Protein AF-0000000069051380 (afdb_homodimer)

pLDDT: mean 75.94, std 29.04, range [16.84, 98.81]

Structure (mmCIF, N/CA/C/O backbone):
data_AF-0000000069051380-model_v1
#
loop_
_entity.id
_entity.type
_entity.pdbx_description
1 polymer 'ACYPI004620 protein'
#
loop_
_atom_site.group_PDB
_atom_site.id
_atom_site.type_symbol
_atom_site.label_atom_id
_atom_site.label_alt_id
_atom_site.label_comp_id
_atom_site.label_asym_id
_atom_site.label_entity_id
_atom_site.label_seq_id
_atom_site.pdbx_PDB_ins_code
_atom_site.Cartn_x
_atom_site.Cartn_y
_atom_site.Cartn_z
_atom_site.occupancy
_atom_site.B_iso_or_equiv
_atom_site.auth_seq_id
_atom_site.auth_comp_id
_atom_site.auth_asym_id
_atom_site.auth_atom_id
_atom_site.pdbx_PDB_model_num
ATOM 1 N N . MET A 1 1 ? 15.914 -13.961 2.646 1 25.77 1 MET A N 1
ATOM 2 C CA . MET A 1 1 ? 14.844 -13.508 3.523 1 25.77 1 MET A CA 1
ATOM 3 C C . MET A 1 1 ? 15.078 -13.961 4.961 1 25.77 1 MET A C 1
ATOM 5 O O . MET A 1 1 ? 14.5 -13.414 5.895 1 25.77 1 MET A O 1
ATOM 9 N N . ASN A 1 2 ? 15.812 -15.172 4.988 1 25.88 2 ASN A N 1
ATOM 10 C CA . ASN A 1 2 ? 15.898 -15.977 6.199 1 25.88 2 ASN A CA 1
ATOM 11 C C . ASN A 1 2 ? 16.828 -15.344 7.23 1 25.88 2 ASN A C 1
ATOM 13 O O . ASN A 1 2 ? 16.719 -15.633 8.43 1 25.88 2 ASN A O 1
ATOM 17 N N . THR A 1 3 ? 17.828 -14.711 6.672 1 29.86 3 THR A N 1
ATOM 18 C CA . THR A 1 3 ? 18.859 -14.516 7.691 1 29.86 3 THR A CA 1
ATOM 19 C C . THR A 1 3 ? 18.469 -13.383 8.641 1 29.86 3 THR A C 1
ATOM 21 O O . THR A 1 3 ? 19.141 -13.141 9.633 1 29.86 3 THR A O 1
ATOM 24 N N . PHE A 1 4 ? 17.625 -12.5 8.133 1 32.25 4 PHE A N 1
ATOM 25 C CA . PHE A 1 4 ? 17.516 -11.32 8.977 1 32.25 4 PHE A CA 1
ATOM 26 C C . PHE A 1 4 ? 16.625 -11.609 10.188 1 32.25 4 PHE A C 1
ATOM 28 O O . PHE A 1 4 ? 16.203 -10.688 10.891 1 32.25 4 PHE A O 1
ATOM 35 N N . ILE A 1 5 ? 16 -12.852 10.32 1 30.91 5 ILE A N 1
ATOM 36 C CA . ILE A 1 5 ? 15.188 -12.977 11.523 1 30.91 5 ILE A CA 1
ATOM 37 C C . ILE A 1 5 ? 16.078 -13.031 12.75 1 30.91 5 ILE A C 1
ATOM 39 O O . ILE A 1 5 ? 16.688 -14.062 13.047 1 30.91 5 ILE A O 1
ATOM 43 N N . ARG A 1 6 ? 16.906 -12 13.109 1 26.25 6 ARG A N 1
ATOM 44 C CA . ARG A 1 6 ? 17.656 -12.047 14.359 1 26.25 6 ARG A CA 1
ATOM 45 C C . ARG A 1 6 ? 16.766 -12.477 15.516 1 26.25 6 ARG A C 1
ATOM 47 O O . ARG A 1 6 ? 15.531 -12.352 15.438 1 26.25 6 ARG A O 1
ATOM 54 N N . SER A 1 7 ? 17.469 -12.867 16.75 1 25.52 7 SER A N 1
ATOM 55 C CA . SER A 1 7 ? 17.391 -13.547 18.047 1 25.52 7 SER A CA 1
ATOM 56 C C . SER A 1 7 ? 16.391 -12.867 18.969 1 25.52 7 SER A C 1
ATOM 58 O O . SER A 1 7 ? 16.5 -11.672 19.234 1 25.52 7 SER A O 1
ATOM 60 N N . LEU A 1 8 ? 15.109 -13.102 18.844 1 25.38 8 LEU A N 1
ATOM 61 C CA . LEU A 1 8 ? 14.156 -12.812 19.906 1 25.38 8 LEU A CA 1
ATOM 62 C C . LEU A 1 8 ? 14.742 -13.156 21.281 1 25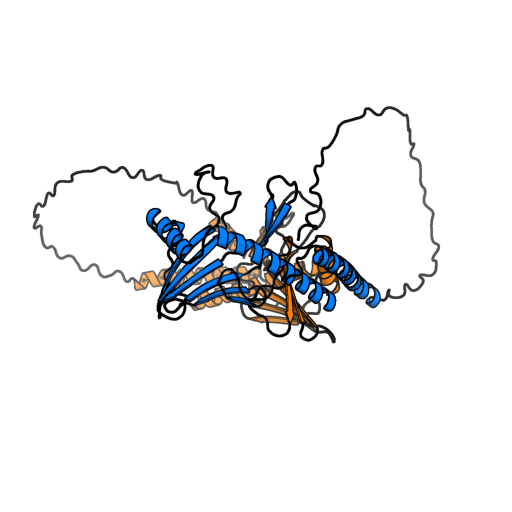.38 8 LEU A C 1
ATOM 64 O O . LEU A 1 8 ? 15.414 -14.18 21.422 1 25.38 8 LEU A O 1
ATOM 68 N N . ARG A 1 9 ? 14.688 -12.094 22.359 1 22.48 9 ARG A N 1
ATOM 69 C CA . ARG A 1 9 ? 15.125 -11.812 23.734 1 22.48 9 ARG A CA 1
ATOM 70 C C . ARG A 1 9 ? 14.539 -12.828 24.719 1 22.48 9 ARG A C 1
ATOM 72 O O . ARG A 1 9 ? 13.336 -12.789 25 1 22.48 9 ARG A O 1
ATOM 79 N N . SER A 1 10 ? 14.945 -14.047 24.875 1 23.34 10 SER A N 1
ATOM 80 C CA . SER A 1 10 ? 14.586 -14.922 25.984 1 23.34 10 SER A CA 1
ATOM 81 C C . SER A 1 10 ? 15.148 -14.398 27.297 1 23.34 10 SER A C 1
ATOM 83 O O . SER A 1 10 ? 16.359 -14.438 27.516 1 23.34 10 SER A O 1
ATOM 85 N N . THR A 1 11 ? 14.805 -13.141 27.812 1 21.38 11 THR A N 1
ATOM 86 C CA . THR A 1 11 ? 15.43 -12.742 29.078 1 21.38 11 THR A CA 1
ATOM 87 C C . THR A 1 11 ? 14.984 -13.664 30.203 1 21.38 11 THR A C 1
ATOM 89 O O . THR A 1 11 ? 13.805 -13.68 30.578 1 21.38 11 THR A O 1
ATOM 92 N N . MET A 1 12 ? 15.617 -14.742 30.453 1 19.66 12 MET A N 1
ATOM 93 C CA . MET A 1 12 ? 15.523 -15.547 31.672 1 19.66 12 MET A CA 1
ATOM 94 C C . MET A 1 12 ? 16.156 -14.828 32.844 1 19.66 12 MET A C 1
ATOM 96 O O . MET A 1 12 ? 17.375 -14.648 32.906 1 19.66 12 MET A O 1
ATOM 100 N N . LYS A 1 13 ? 15.562 -13.781 33.438 1 20.73 13 LYS A N 1
ATOM 101 C CA . LYS A 1 13 ? 16.062 -13.141 34.656 1 20.73 13 LYS A CA 1
ATOM 102 C C . LYS A 1 13 ? 16.281 -14.164 35.75 1 20.73 13 LYS A C 1
ATOM 104 O O . LYS A 1 13 ? 15.32 -14.797 36.219 1 20.73 13 LYS A O 1
ATOM 109 N N . ILE A 1 14 ? 17.5 -14.531 35.875 1 17.48 14 ILE A N 1
ATOM 110 C CA . ILE A 1 14 ? 18.141 -15.406 36.844 1 17.48 14 ILE A CA 1
ATOM 111 C C . ILE A 1 14 ? 18.062 -14.781 38.25 1 17.48 14 ILE A C 1
ATOM 113 O O . ILE A 1 14 ? 17.906 -13.57 38.375 1 17.48 14 ILE A O 1
ATOM 117 N N . SER A 1 15 ? 18.891 -15.328 39.219 1 18.64 15 SER A N 1
ATOM 118 C CA . SER A 1 15 ? 18.844 -15.867 40.562 1 18.64 15 SER A CA 1
ATOM 119 C C . SER A 1 15 ? 19.297 -14.828 41.594 1 18.64 15 SER A C 1
ATOM 121 O O . SER A 1 15 ? 18.625 -14.586 42.594 1 18.64 15 SER A O 1
ATOM 123 N N . ASN A 1 16 ? 20.688 -14.547 41.75 1 16.92 16 ASN A N 1
ATOM 124 C CA . ASN A 1 16 ? 21.422 -15 42.938 1 16.92 16 ASN A CA 1
ATOM 125 C C . ASN A 1 16 ? 21.453 -13.93 44.031 1 16.92 16 ASN A C 1
ATOM 127 O O . ASN A 1 16 ? 21 -14.172 45.156 1 16.92 16 ASN A O 1
ATOM 131 N N . VAL A 1 17 ? 22.812 -13.328 44.406 1 17.92 17 VAL A N 1
ATOM 132 C CA . VAL A 1 17 ? 23.703 -13.469 45.531 1 17.92 17 VAL A CA 1
ATOM 133 C C . VAL A 1 17 ? 23.562 -12.258 46.469 1 17.92 17 VAL A C 1
ATOM 135 O O . VAL A 1 17 ? 23.234 -11.156 46 1 17.92 17 VAL A O 1
ATOM 138 N N . ILE A 1 18 ? 24.109 -12.328 47.75 1 20.2 18 ILE A N 1
ATOM 139 C CA . ILE A 1 18 ? 24 -12.062 49.188 1 20.2 18 ILE A CA 1
ATOM 140 C C . ILE A 1 18 ? 24.812 -10.812 49.562 1 20.2 18 ILE A C 1
ATOM 142 O O . ILE A 1 18 ? 24.812 -10.383 50.688 1 20.2 18 ILE A O 1
ATOM 146 N N . VAL A 1 19 ? 25.438 -10.039 48.562 1 16.84 19 VAL A N 1
ATOM 147 C CA . VAL A 1 19 ? 26.703 -9.477 49 1 16.84 19 VAL A CA 1
ATOM 148 C C . VAL A 1 19 ? 26.438 -8.492 50.156 1 16.84 19 VAL A C 1
ATOM 150 O O . VAL A 1 19 ? 25.453 -7.75 50.125 1 16.84 19 VAL A O 1
ATOM 153 N N . ASN A 1 20 ? 27.469 -8.461 51 1 17.34 20 ASN A N 1
ATOM 154 C CA . ASN A 1 20 ? 27.875 -8.133 52.375 1 17.34 20 ASN A CA 1
ATOM 155 C C . ASN A 1 20 ? 27.875 -6.629 52.625 1 17.34 20 ASN A C 1
ATOM 157 O O . ASN A 1 20 ? 27.766 -5.844 51.656 1 17.34 20 ASN A O 1
ATOM 161 N N . ASN A 1 21 ? 29.047 -6.164 53.062 1 16.98 21 ASN A N 1
ATOM 162 C CA . ASN A 1 21 ? 29.469 -5.574 54.312 1 16.98 21 ASN A CA 1
ATOM 163 C C . ASN A 1 21 ? 29.5 -4.051 54.25 1 16.98 21 ASN A C 1
ATOM 165 O O . ASN A 1 21 ? 28.938 -3.373 55.125 1 16.98 21 ASN A O 1
ATOM 169 N N . SER A 1 22 ? 30.656 -3.436 53.75 1 19.45 22 SER A N 1
ATOM 170 C CA . SER A 1 22 ? 31.562 -2.578 54.5 1 19.45 22 SER A CA 1
ATOM 171 C C . SER A 1 22 ? 31.094 -1.129 54.5 1 19.45 22 SER A C 1
ATOM 173 O O . SER A 1 22 ? 30.328 -0.72 53.625 1 19.45 22 SER A O 1
ATOM 175 N N . THR A 1 23 ? 31.766 -0.265 55.344 1 19.97 23 THR A N 1
ATOM 176 C CA . THR A 1 23 ? 31.734 0.823 56.312 1 19.97 23 THR A CA 1
ATOM 177 C C . THR A 1 23 ? 31.984 2.164 55.625 1 19.97 23 THR A C 1
ATOM 179 O O . THR A 1 23 ? 32.281 3.158 56.281 1 19.97 23 THR A O 1
ATOM 182 N N . ARG A 1 24 ? 31.594 2.496 54.406 1 18.25 24 ARG A N 1
ATOM 183 C CA . ARG A 1 24 ? 32.188 3.561 53.594 1 18.25 24 ARG A CA 1
ATOM 184 C C . ARG A 1 24 ? 31.781 4.934 54.125 1 18.25 24 ARG A C 1
ATOM 186 O O . ARG A 1 24 ? 30.688 5.414 53.844 1 18.25 24 ARG A O 1
ATOM 193 N N . ASN A 1 25 ? 32.125 5.281 55.312 1 17.91 25 ASN A N 1
ATOM 194 C CA . ASN A 1 25 ? 31.609 6.535 55.844 1 17.91 25 ASN A CA 1
ATOM 195 C C . ASN A 1 25 ? 32.125 7.734 55.062 1 17.91 25 ASN A C 1
ATOM 197 O O . ASN A 1 25 ? 33.344 8.016 55.062 1 17.91 25 ASN A O 1
ATOM 201 N N . MET A 1 26 ? 31.672 8.125 53.938 1 19.05 26 MET A N 1
ATOM 202 C CA . MET A 1 26 ? 32.031 9.078 52.875 1 19.05 26 MET A CA 1
ATOM 203 C C . MET A 1 26 ? 31.812 10.516 53.344 1 19.05 26 MET A C 1
ATOM 205 O O . MET A 1 26 ? 30.672 10.984 53.406 1 19.05 26 MET A O 1
ATOM 209 N N . SER A 1 27 ? 32.531 10.852 54.375 1 18.66 27 SER A N 1
ATOM 210 C CA . SER A 1 27 ? 32.125 12.195 54.812 1 18.66 27 SER A CA 1
ATOM 211 C C . SER A 1 27 ? 32.344 13.211 53.688 1 18.66 27 SER A C 1
ATOM 213 O O . SER A 1 27 ? 33.156 12.984 52.781 1 18.66 27 SER A O 1
ATOM 215 N N . MET A 1 28 ? 31.688 14.469 53.719 1 18.11 28 MET A N 1
ATOM 216 C CA . MET A 1 28 ? 30.938 15.43 52.906 1 18.11 28 MET A CA 1
ATOM 217 C C . MET A 1 28 ? 31.859 16.531 52.375 1 18.11 28 MET A C 1
ATOM 219 O O . MET A 1 28 ? 31.672 17.031 51.25 1 18.11 28 MET A O 1
ATOM 223 N N . VAL A 1 29 ? 33.062 17 53 1 19.86 29 VAL A N 1
ATOM 224 C CA . VAL A 1 29 ? 32.844 18.453 53.094 1 19.86 29 VAL A CA 1
ATOM 225 C C . VAL A 1 29 ? 33.094 19.109 51.75 1 19.86 29 VAL A C 1
ATOM 227 O O . VAL A 1 29 ? 33.688 18.516 50.875 1 19.86 29 VAL A O 1
ATOM 230 N N . PRO A 1 30 ? 33.625 20.578 51.75 1 20.39 30 PRO A N 1
ATOM 231 C CA . PRO A 1 30 ? 33.188 21.844 51.156 1 20.39 30 PRO A CA 1
ATOM 232 C C . PRO A 1 30 ? 33.938 22.172 49.875 1 20.39 30 PRO A C 1
ATOM 234 O O . PRO A 1 30 ? 35.156 22.203 49.844 1 20.39 30 PRO A O 1
ATOM 237 N N . ILE A 1 31 ? 33.5 21.781 48.75 1 21.09 31 ILE A N 1
ATOM 238 C CA . ILE A 1 31 ? 34.062 21.906 47.406 1 21.09 31 ILE A CA 1
ATOM 239 C C . ILE A 1 31 ? 34.156 23.375 47.031 1 21.09 31 ILE A C 1
ATOM 241 O O . ILE A 1 31 ? 33.125 24.016 46.75 1 21.09 31 ILE A O 1
ATOM 245 N N . TYR A 1 32 ? 34.875 24.172 47.844 1 17.58 32 TYR A N 1
ATOM 246 C CA . TYR A 1 32 ? 34.688 25.578 47.5 1 17.58 32 TYR A CA 1
ATOM 247 C C . TYR A 1 32 ? 35 25.828 46.031 1 17.58 32 TYR A C 1
ATOM 249 O O . TYR A 1 32 ? 35.688 25.016 45.375 1 17.58 32 TYR A O 1
ATOM 257 N N . ARG A 1 33 ? 35.125 27.25 45.625 1 18.27 33 ARG A N 1
ATOM 258 C CA . ARG A 1 33 ? 34.594 28.266 44.719 1 18.27 33 ARG A CA 1
ATOM 259 C C . ARG A 1 33 ? 35.469 28.391 43.469 1 18.27 33 ARG A C 1
ATOM 261 O O . ARG A 1 33 ? 34.969 28.516 42.375 1 18.27 33 ARG A O 1
ATOM 268 N N . SER A 1 34 ? 36.812 28.672 43.594 1 20.33 34 SER A N 1
ATOM 269 C CA . SER A 1 34 ? 37.188 29.938 42.938 1 20.33 34 SER A CA 1
ATOM 270 C C . SER A 1 34 ? 37.531 29.703 41.469 1 20.33 34 SER A C 1
ATOM 272 O O . SER A 1 34 ? 38.219 30.531 40.844 1 20.33 34 SER A O 1
ATOM 274 N N . MET A 1 35 ? 37.125 28.734 40.75 1 21.56 35 MET A N 1
ATOM 275 C CA . MET A 1 35 ? 37.906 28.516 39.531 1 21.56 35 MET A CA 1
ATOM 276 C C . MET A 1 35 ? 37.625 29.625 38.5 1 21.56 35 MET A C 1
ATOM 278 O O . MET A 1 35 ? 36.594 29.609 37.812 1 21.56 35 MET A O 1
ATOM 282 N N . TRP A 1 36 ? 37.875 30.875 38.875 1 21.2 36 TRP A N 1
ATOM 283 C CA . TRP A 1 36 ? 37.469 31.969 37.969 1 21.2 36 TRP A CA 1
ATOM 284 C C . TRP A 1 36 ? 37.906 31.688 36.531 1 21.2 36 TRP A C 1
ATOM 286 O O . TRP A 1 36 ? 38.625 30.719 36.281 1 21.2 36 TRP A O 1
ATOM 296 N N . SER A 1 37 ? 38.562 32.75 35.938 1 23.09 37 SER A N 1
ATOM 297 C CA . SER A 1 37 ? 38.25 33.719 34.875 1 23.09 37 SER A CA 1
ATOM 298 C C . SER A 1 37 ? 38.938 33.344 33.562 1 23.09 37 SER A C 1
ATOM 300 O O . SER A 1 37 ? 38.844 34.062 32.562 1 23.09 37 SER A O 1
ATOM 302 N N . SER A 1 38 ? 39.781 32.312 33.531 1 23.55 38 SER A N 1
ATOM 303 C CA . SER A 1 38 ? 40.656 32.5 32.406 1 23.55 38 SER A CA 1
ATOM 304 C C . SER A 1 38 ? 39.875 32.594 31.078 1 23.55 38 SER A C 1
ATOM 306 O O . SER A 1 38 ? 39.031 31.75 30.797 1 23.55 38 SER A O 1
ATOM 308 N N . THR A 1 39 ? 39.75 33.812 30.516 1 25.83 39 THR A N 1
ATOM 309 C CA . THR A 1 39 ? 39.156 34.375 29.312 1 25.83 39 THR A CA 1
ATOM 310 C C . THR A 1 39 ? 39.688 33.656 28.062 1 25.83 39 THR A C 1
ATOM 312 O O . THR A 1 39 ? 39.469 34.125 26.938 1 25.83 39 THR A O 1
ATOM 315 N N . GLY A 1 40 ? 40.344 32.594 28.156 1 24.69 40 GLY A N 1
ATOM 316 C CA . GLY A 1 40 ? 41.031 32.312 26.906 1 24.69 40 GLY A CA 1
ATOM 317 C C . GLY A 1 40 ? 40.125 32.438 25.688 1 24.69 40 GLY A C 1
ATOM 318 O O . GLY A 1 40 ? 38.906 32.438 25.812 1 24.69 40 GLY A O 1
ATOM 319 N N . LYS A 1 41 ? 40.844 32.781 24.484 1 28.5 41 LYS A N 1
ATOM 320 C CA . LYS A 1 41 ? 40.562 33.094 23.078 1 28.5 41 LYS A CA 1
ATOM 321 C C . LYS A 1 41 ? 39.656 32.031 22.453 1 28.5 41 LYS A C 1
ATOM 323 O O . LYS A 1 41 ? 39.938 30.844 22.5 1 28.5 41 LYS A O 1
ATOM 328 N N . LEU A 1 42 ? 38.312 32.344 22.453 1 26.66 42 LEU A N 1
ATOM 329 C CA . LEU A 1 42 ? 37.25 31.719 21.703 1 26.66 42 LEU A CA 1
ATOM 330 C C . LEU A 1 42 ? 37.688 31.375 20.281 1 26.66 42 LEU A C 1
ATOM 332 O O . LEU A 1 42 ? 37.906 32.281 19.453 1 26.66 42 LEU A O 1
ATOM 336 N N . ASP A 1 43 ? 38.75 30.609 20.109 1 28 43 ASP A N 1
ATOM 337 C CA . ASP A 1 43 ? 39.031 30.156 18.75 1 28 43 ASP A CA 1
ATOM 338 C C . ASP A 1 43 ? 37.75 29.891 17.984 1 28 43 ASP A C 1
ATOM 340 O O . ASP A 1 43 ? 36.75 29.438 18.562 1 28 43 ASP A O 1
ATOM 344 N N . LEU A 1 44 ? 37.688 30.5 16.781 1 28.73 44 LEU A N 1
ATOM 345 C CA . LEU A 1 44 ? 36.719 30.5 15.672 1 28.73 44 LEU A CA 1
ATOM 346 C C . LEU A 1 44 ? 36.281 29.078 15.336 1 28.73 44 LEU A C 1
ATOM 348 O O . LEU A 1 44 ? 37.125 28.25 14.922 1 28.73 44 LEU A O 1
ATOM 352 N N . ILE A 1 45 ? 35.469 28.484 16.109 1 29.77 45 ILE A N 1
ATOM 353 C CA . ILE A 1 45 ? 34.812 27.25 15.68 1 29.77 45 ILE A CA 1
ATOM 354 C C . ILE A 1 45 ? 34.375 27.391 14.234 1 29.77 45 ILE A C 1
ATOM 356 O O . ILE A 1 45 ? 33.5 28.219 13.922 1 29.77 45 ILE A O 1
ATOM 360 N N . ARG A 1 46 ? 35.344 27.172 13.305 1 33.34 46 ARG A N 1
ATOM 361 C CA . ARG A 1 46 ? 35.062 27 11.883 1 33.34 46 ARG A CA 1
ATOM 362 C C . ARG A 1 46 ? 33.75 26.25 11.68 1 33.34 46 ARG A C 1
ATOM 364 O O . ARG A 1 46 ? 33.5 25.234 12.336 1 33.34 46 ARG A O 1
ATOM 371 N N . PRO A 1 47 ? 32.844 26.891 10.977 1 34.16 47 PRO A N 1
ATOM 372 C CA . PRO A 1 47 ? 31.609 26.188 10.586 1 34.16 47 PRO A CA 1
ATOM 373 C C . PRO A 1 47 ? 31.875 24.75 10.148 1 34.16 47 PRO A C 1
ATOM 375 O O . PRO A 1 47 ? 32.75 24.5 9.328 1 34.16 47 PRO A O 1
ATOM 378 N N . LEU A 1 48 ? 31.859 23.797 11.039 1 35.94 48 LEU A N 1
ATOM 379 C CA . LEU A 1 48 ? 31.797 22.391 10.633 1 35.94 48 LEU A CA 1
ATOM 380 C C . LEU A 1 48 ? 31.047 22.25 9.312 1 35.94 48 LEU A C 1
ATOM 382 O O . LEU A 1 48 ? 29.906 22.672 9.195 1 35.94 48 LEU A O 1
ATOM 386 N N . ASN A 1 49 ? 31.719 22.031 8.18 1 34.62 49 ASN A N 1
ATOM 387 C CA . ASN A 1 49 ? 31.297 21.734 6.816 1 34.62 49 ASN A CA 1
ATOM 388 C C . ASN A 1 49 ? 30.031 20.875 6.805 1 34.62 49 ASN A C 1
ATOM 390 O O . ASN A 1 49 ? 30.062 19.703 7.164 1 34.62 49 ASN A O 1
ATOM 394 N N . ALA A 1 50 ? 28.953 21.328 7.066 1 38.69 50 ALA A N 1
ATOM 395 C CA . ALA A 1 50 ? 27.609 20.781 6.836 1 38.69 50 ALA A CA 1
ATOM 396 C C . ALA A 1 50 ? 27.609 19.828 5.641 1 38.69 50 ALA A C 1
ATOM 398 O O . ALA A 1 50 ? 26.812 18.891 5.59 1 38.69 50 ALA A O 1
ATOM 399 N N . ARG A 1 51 ? 28.438 20.047 4.598 1 42.16 51 ARG A N 1
ATOM 400 C CA . ARG A 1 51 ? 28.531 19.203 3.408 1 42.16 51 ARG A CA 1
ATOM 401 C C . ARG A 1 51 ? 29.141 17.844 3.748 1 42.16 51 ARG A C 1
ATOM 403 O O . ARG A 1 51 ? 29.047 16.906 2.959 1 42.16 51 ARG A O 1
ATOM 410 N N . LEU A 1 52 ? 29.938 17.641 4.738 1 42.94 52 LEU A N 1
ATOM 411 C CA . LEU A 1 52 ? 30.672 16.438 5.09 1 42.94 52 LEU A CA 1
ATOM 412 C C . LEU A 1 52 ? 29.781 15.438 5.816 1 42.94 52 LEU A C 1
ATOM 414 O O . LEU A 1 52 ? 30 14.227 5.75 1 42.94 52 LEU A O 1
ATOM 418 N N . ALA A 1 53 ? 28.766 15.906 6.629 1 43.69 53 ALA A N 1
ATOM 419 C CA . ALA A 1 53 ? 27.875 15.039 7.406 1 43.69 53 ALA A CA 1
ATOM 420 C C . ALA A 1 53 ? 26.891 14.32 6.5 1 43.69 53 ALA A C 1
ATOM 422 O O . ALA A 1 53 ? 26.484 13.188 6.781 1 43.69 53 ALA A O 1
ATOM 423 N N . HIS A 1 54 ? 26.297 15.07 5.406 1 53.53 54 HIS A N 1
ATOM 424 C CA . HIS A 1 54 ? 25.359 14.602 4.402 1 53.53 54 HIS A CA 1
ATOM 425 C C . HIS A 1 54 ? 25.828 13.312 3.75 1 53.53 54 HIS A C 1
ATOM 427 O O . HIS A 1 54 ? 25.031 12.438 3.434 1 53.53 54 HIS A O 1
ATOM 433 N N . SER A 1 55 ? 27.281 13.211 3.488 1 62.41 55 SER A N 1
ATOM 434 C CA . SER A 1 55 ? 28.062 12.203 2.787 1 62.41 55 SER A CA 1
ATOM 435 C C . SER A 1 55 ? 28.109 10.898 3.58 1 62.41 55 SER A C 1
ATOM 437 O O . SER A 1 55 ? 28.141 9.812 2.998 1 62.41 55 SER A O 1
ATOM 439 N N . SER A 1 56 ? 27.625 11.031 4.938 1 84.62 56 SER A N 1
ATOM 440 C CA . SER A 1 56 ? 28.016 9.875 5.742 1 84.62 56 SER A CA 1
ATOM 441 C C . SER A 1 56 ? 26.922 8.82 5.773 1 84.62 56 SER A C 1
ATOM 443 O O . SER A 1 56 ? 27.188 7.629 5.637 1 84.62 56 SER A O 1
ATOM 445 N N . VAL A 1 57 ? 25.578 9.273 5.691 1 95.88 57 VAL A N 1
ATOM 446 C CA . VAL A 1 57 ? 24.547 8.258 5.832 1 95.88 57 VAL A CA 1
ATOM 447 C C . VAL A 1 57 ? 24.406 7.484 4.523 1 95.88 57 VAL A C 1
ATOM 449 O O . VAL A 1 57 ? 24.172 6.273 4.535 1 95.88 57 VAL A O 1
ATOM 452 N N . GLU A 1 58 ? 24.578 8.227 3.379 1 96.12 58 GLU A N 1
ATOM 453 C CA . GLU A 1 58 ? 24.469 7.543 2.096 1 96.12 58 GLU A CA 1
ATOM 454 C C . GLU A 1 58 ? 25.578 6.516 1.92 1 96.12 58 GLU A C 1
ATOM 456 O O . GLU A 1 58 ? 25.344 5.438 1.364 1 96.12 58 GLU A O 1
ATOM 461 N N . LYS A 1 59 ? 26.703 6.902 2.467 1 96.5 59 LYS A N 1
ATOM 462 C CA . LYS A 1 59 ? 27.812 5.945 2.414 1 96.5 59 LYS A CA 1
ATOM 463 C C . LYS A 1 59 ? 27.516 4.723 3.279 1 96.5 59 LYS A C 1
ATOM 465 O O . LYS A 1 59 ? 27.812 3.592 2.879 1 96.5 59 LYS A O 1
ATOM 470 N N . GLU A 1 60 ? 26.969 4.996 4.418 1 97.19 60 GLU A N 1
ATOM 471 C CA . GLU A 1 60 ? 26.594 3.895 5.301 1 97.19 60 GLU A CA 1
ATOM 472 C C . GLU A 1 60 ? 25.516 3.021 4.664 1 97.19 60 GLU A C 1
ATOM 474 O O . GLU A 1 60 ? 25.562 1.796 4.785 1 97.19 60 GLU A O 1
ATOM 479 N N . LEU A 1 61 ? 24.625 3.664 3.979 1 97.94 61 LEU A N 1
ATOM 480 C CA . LEU A 1 61 ? 23.578 2.941 3.281 1 97.94 61 LEU A CA 1
ATOM 481 C C . LEU A 1 61 ? 24.156 2.064 2.176 1 97.94 61 LEU A C 1
ATOM 483 O O . LEU A 1 61 ? 23.781 0.896 2.045 1 97.94 61 LEU A O 1
ATOM 487 N N . GLN A 1 62 ? 25.047 2.635 1.489 1 97.75 62 GLN A N 1
ATOM 488 C CA . GLN A 1 62 ? 25.688 1.869 0.421 1 97.75 62 GLN A CA 1
ATOM 489 C C . GLN A 1 62 ? 26.406 0.642 0.976 1 97.75 62 GLN A C 1
ATOM 491 O O . GLN A 1 62 ? 26.281 -0.456 0.427 1 97.75 62 GLN A O 1
ATOM 496 N N . GLN A 1 63 ? 27.109 0.863 2.037 1 97.38 63 GLN A N 1
ATOM 497 C CA . GLN A 1 63 ? 27.844 -0.242 2.639 1 97.38 63 GLN A CA 1
ATOM 498 C C . GLN A 1 63 ? 26.906 -1.331 3.137 1 97.38 63 GLN A C 1
ATOM 500 O O . GLN A 1 63 ? 27.141 -2.52 2.916 1 97.38 63 GLN A O 1
ATOM 505 N N . PHE A 1 64 ? 25.891 -0.92 3.838 1 97.88 64 PHE A N 1
ATOM 506 C CA . PHE A 1 64 ? 24.906 -1.878 4.312 1 97.88 64 PHE A CA 1
ATOM 507 C C . PHE A 1 64 ? 24.328 -2.682 3.152 1 97.88 64 PHE A C 1
ATOM 509 O O . PHE A 1 64 ? 24.234 -3.908 3.227 1 97.88 64 PHE A O 1
ATOM 516 N N . LEU A 1 65 ? 23.938 -1.993 2.059 1 98.25 65 LEU A N 1
ATOM 517 C CA . LEU A 1 65 ? 23.281 -2.613 0.917 1 98.25 65 LEU A CA 1
ATOM 518 C C . LEU A 1 65 ? 24.219 -3.572 0.198 1 98.25 65 LEU A C 1
ATOM 520 O O . LEU A 1 65 ? 23.797 -4.645 -0.247 1 98.25 65 LEU A O 1
ATOM 524 N N . ASP A 1 66 ? 25.5 -3.207 0.119 1 97.81 66 ASP A N 1
ATOM 525 C CA . ASP A 1 66 ? 26.484 -4.109 -0.473 1 97.81 66 ASP A CA 1
ATOM 526 C C . ASP A 1 66 ? 26.516 -5.445 0.271 1 97.81 66 ASP A C 1
ATOM 528 O O . ASP A 1 66 ? 26.516 -6.508 -0.351 1 97.81 66 ASP A O 1
ATOM 532 N N . ASN A 1 67 ? 26.531 -5.34 1.548 1 97.25 67 ASN A N 1
ATOM 533 C CA . ASN A 1 67 ? 26.578 -6.551 2.363 1 97.25 67 ASN A CA 1
ATOM 534 C C . ASN A 1 67 ? 25.297 -7.367 2.227 1 97.25 67 ASN A C 1
ATOM 536 O O . ASN A 1 67 ? 25.344 -8.594 2.131 1 97.25 67 ASN A O 1
ATOM 540 N N . GLU A 1 68 ? 24.156 -6.652 2.244 1 96.31 68 GLU A N 1
ATOM 541 C CA . GLU A 1 68 ? 22.875 -7.328 2.141 1 96.31 68 GLU A CA 1
ATOM 542 C C . GLU A 1 68 ? 22.719 -8.016 0.788 1 96.31 68 GLU A C 1
ATOM 544 O O . GLU A 1 68 ? 22.25 -9.156 0.717 1 96.31 68 GLU A O 1
ATOM 549 N N . ILE A 1 69 ? 23.156 -7.363 -0.282 1 97 69 ILE A N 1
ATOM 550 C CA . ILE A 1 69 ? 23.062 -7.926 -1.626 1 97 69 ILE A CA 1
ATOM 551 C C . ILE A 1 69 ? 23.906 -9.195 -1.707 1 97 69 ILE A C 1
ATOM 553 O O . ILE A 1 69 ? 23.453 -10.227 -2.199 1 97 69 ILE A O 1
ATOM 557 N N . LYS A 1 70 ? 25.094 -9.117 -1.141 1 96.56 70 LYS A N 1
ATOM 558 C CA . LYS A 1 70 ? 25.984 -10.273 -1.152 1 96.56 70 LYS A CA 1
ATOM 559 C C . LYS A 1 70 ? 25.375 -11.445 -0.387 1 96.56 70 LYS A C 1
ATOM 561 O O . LYS A 1 70 ? 25.375 -12.578 -0.867 1 96.56 70 LYS A O 1
ATOM 566 N N . SER A 1 71 ? 24.828 -11.164 0.722 1 94.44 71 SER A N 1
ATOM 567 C CA . SER A 1 71 ? 24.234 -12.203 1.554 1 94.44 71 SER A CA 1
ATOM 568 C C . SER A 1 71 ? 23.031 -12.844 0.855 1 94.44 71 SER A C 1
ATOM 570 O O . SER A 1 71 ? 22.906 -14.07 0.835 1 94.44 71 SER A O 1
ATOM 572 N N . GLU A 1 72 ? 22.125 -12.008 0.258 1 93.38 72 GLU A N 1
ATOM 573 C CA . GLU A 1 72 ? 20.938 -12.5 -0.414 1 93.38 72 GLU A CA 1
ATOM 574 C C . GLU A 1 72 ? 21.297 -13.297 -1.668 1 93.38 72 GLU A C 1
ATOM 576 O O . GLU A 1 72 ? 20.656 -14.305 -1.974 1 93.38 72 GLU A O 1
ATOM 581 N N . GLU A 1 73 ? 22.328 -12.875 -2.344 1 93.81 73 GLU A N 1
ATOM 582 C CA . GLU A 1 73 ? 22.75 -13.562 -3.566 1 93.81 73 GLU A CA 1
ATOM 583 C C . GLU A 1 73 ? 23.312 -14.938 -3.262 1 93.81 73 GLU A C 1
ATOM 585 O O . GLU A 1 73 ? 23.188 -15.859 -4.07 1 93.81 73 GLU A O 1
ATOM 590 N N . GLN A 1 74 ? 23.859 -15.078 -2.102 1 92.56 74 GLN A N 1
ATOM 591 C CA . GLN A 1 74 ? 24.438 -16.359 -1.716 1 92.56 74 GLN A CA 1
ATOM 592 C C . GLN A 1 74 ? 23.359 -17.391 -1.416 1 92.56 74 GLN A C 1
ATOM 594 O O . GLN A 1 74 ? 23.578 -18.594 -1.6 1 92.56 74 GLN A O 1
ATOM 599 N N . THR A 1 75 ? 22.203 -16.938 -0.979 1 87.75 75 THR A N 1
ATOM 600 C CA . THR A 1 75 ? 21.156 -17.859 -0.576 1 87.75 75 THR A CA 1
ATOM 601 C C . THR A 1 75 ? 20.094 -17.984 -1.669 1 87.75 75 THR A C 1
ATOM 603 O O . THR A 1 75 ? 19.234 -18.859 -1.611 1 87.75 75 THR A O 1
ATOM 606 N N . SER A 1 76 ? 20.156 -17.078 -2.611 1 85.19 76 SER A N 1
ATOM 607 C CA . SER A 1 76 ? 19.141 -17.062 -3.65 1 85.19 76 SER A CA 1
ATOM 608 C C . SER A 1 76 ? 19.406 -18.141 -4.699 1 85.19 76 SER A C 1
ATOM 610 O O . SER A 1 76 ? 20.547 -18.484 -4.969 1 85.19 76 SER A O 1
ATOM 612 N N . ASP A 1 77 ? 18.281 -18.719 -5 1 81.69 77 ASP A N 1
ATOM 613 C CA . ASP A 1 77 ? 18.375 -19.562 -6.176 1 81.69 77 ASP A CA 1
ATOM 614 C C . ASP A 1 77 ? 18.641 -18.75 -7.438 1 81.69 77 ASP A C 1
ATOM 616 O O . ASP A 1 77 ? 17.922 -17.781 -7.719 1 81.69 77 ASP A O 1
ATOM 620 N N . LYS A 1 78 ? 19.703 -18.984 -8.164 1 77.62 78 LYS A N 1
ATOM 621 C CA . LYS A 1 78 ? 20.141 -18.203 -9.312 1 77.62 78 LYS A CA 1
ATOM 622 C C . LYS A 1 78 ? 19.266 -18.469 -10.531 1 77.62 78 LYS A C 1
ATOM 624 O O . LYS A 1 78 ? 19.391 -17.781 -11.555 1 77.62 78 LYS A O 1
ATOM 629 N N . SER A 1 79 ? 18.281 -19.234 -10.195 1 78.69 79 SER A N 1
ATOM 630 C CA . SER A 1 79 ? 17.438 -19.578 -11.344 1 78.69 79 SER A CA 1
ATOM 631 C C . SER A 1 79 ? 16.469 -18.438 -11.672 1 78.69 79 SER A C 1
ATOM 633 O O . SER A 1 79 ? 16.031 -17.719 -10.773 1 78.69 79 SER A O 1
ATOM 635 N N . HIS A 1 80 ? 16.281 -18.141 -12.961 1 85.5 80 HIS A N 1
ATOM 636 C CA . HIS A 1 80 ? 15.297 -17.172 -13.438 1 85.5 80 HIS A CA 1
ATOM 637 C C . HIS A 1 80 ? 13.891 -17.766 -13.398 1 85.5 80 HIS A C 1
ATOM 639 O O . HIS A 1 80 ? 13.727 -18.984 -13.32 1 85.5 80 HIS A O 1
ATOM 645 N N . LEU A 1 81 ? 12.945 -16.859 -13.352 1 89.88 81 LEU A N 1
ATOM 646 C CA . LEU A 1 81 ? 11.555 -17.281 -13.492 1 89.88 81 LEU A CA 1
ATOM 647 C C . LEU A 1 81 ? 11.359 -18.109 -14.758 1 89.88 81 LEU A C 1
ATOM 649 O O . LEU A 1 81 ? 11.703 -17.656 -15.852 1 89.88 81 LEU A O 1
ATOM 653 N N . PRO A 1 82 ? 10.852 -19.312 -14.602 1 93.25 82 PRO A N 1
ATOM 654 C CA . PRO A 1 82 ? 10.68 -20.141 -15.797 1 93.25 82 PRO A CA 1
ATOM 655 C C . PRO A 1 82 ? 9.648 -19.578 -16.766 1 93.25 82 PRO A C 1
ATOM 657 O O . PRO A 1 82 ? 8.68 -18.938 -16.344 1 93.25 82 PRO A O 1
ATOM 660 N N . LYS A 1 83 ? 9.875 -19.781 -18 1 94.5 83 LYS A N 1
ATOM 661 C CA . LYS A 1 83 ? 8.93 -19.328 -19.016 1 94.5 83 LYS A CA 1
ATOM 662 C C . LYS A 1 83 ? 7.648 -20.156 -18.984 1 94.5 83 LYS A C 1
ATOM 664 O O . LYS A 1 83 ? 6.582 -19.672 -19.375 1 94.5 83 LYS A O 1
ATOM 669 N N . THR A 1 84 ? 7.867 -21.438 -18.578 1 96.25 84 THR A N 1
ATOM 670 C CA . THR A 1 84 ? 6.719 -22.328 -18.438 1 96.25 84 THR A CA 1
ATOM 671 C C . THR A 1 84 ? 6.723 -22.984 -17.062 1 96.25 84 THR A C 1
ATOM 673 O O . THR A 1 84 ? 7.781 -23.188 -16.469 1 96.25 84 THR A O 1
ATOM 676 N N . PHE A 1 85 ? 5.566 -23.266 -16.547 1 96.56 85 PHE A N 1
ATOM 677 C CA . PHE A 1 85 ? 5.391 -23.875 -15.234 1 96.56 85 PHE A CA 1
ATOM 678 C C . PHE A 1 85 ? 4.191 -24.812 -15.242 1 96.56 85 PHE A C 1
ATOM 680 O O . PHE A 1 85 ? 3.043 -24.375 -15.273 1 96.56 85 PHE A O 1
ATOM 687 N N . GLU A 1 86 ? 4.434 -26.109 -15.219 1 95.31 86 GLU A N 1
ATOM 688 C CA . GLU A 1 86 ? 3.42 -27.156 -15.172 1 95.31 86 GLU A CA 1
ATOM 689 C C . GLU A 1 86 ? 2.332 -26.906 -16.219 1 95.31 86 GLU A C 1
ATOM 691 O O . GLU A 1 86 ? 1.142 -26.953 -15.906 1 95.31 86 GLU A O 1
ATOM 696 N N . GLY A 1 87 ? 2.709 -26.609 -17.406 1 95.19 87 GLY A N 1
ATOM 697 C CA . GLY A 1 87 ? 1.813 -26.453 -18.547 1 95.19 87 GLY A CA 1
ATOM 698 C C . GLY A 1 87 ? 1.34 -25.031 -18.75 1 95.19 87 GLY A C 1
ATOM 699 O O . GLY A 1 87 ? 0.667 -24.719 -19.734 1 95.19 87 GLY A O 1
ATOM 700 N N . PHE A 1 88 ? 1.628 -24.141 -17.859 1 98.06 88 PHE A N 1
ATOM 701 C CA . PHE A 1 88 ? 1.246 -22.734 -17.969 1 98.06 88 PHE A CA 1
ATOM 702 C C . PHE A 1 88 ? 2.404 -21.906 -18.5 1 98.06 88 PHE A C 1
ATOM 704 O O . PHE A 1 88 ? 3.559 -22.125 -18.125 1 98.06 88 PHE A O 1
ATOM 711 N N . LYS A 1 89 ? 2.094 -20.906 -19.344 1 98.12 89 LYS A N 1
ATOM 712 C CA . LYS A 1 89 ? 3.049 -19.844 -19.656 1 98.12 89 LYS A CA 1
ATOM 713 C C . LYS A 1 89 ? 3.148 -18.844 -18.516 1 98.12 89 LYS A C 1
ATOM 715 O O . LYS A 1 89 ? 2.129 -18.406 -17.984 1 98.12 89 LYS A O 1
ATOM 720 N N . VAL A 1 90 ? 4.441 -18.453 -18.219 1 98.19 90 VAL A N 1
ATOM 721 C CA . VAL A 1 90 ? 4.645 -17.578 -17.078 1 98.19 90 VAL A CA 1
ATOM 722 C C . VAL A 1 90 ? 5.109 -16.203 -17.562 1 98.19 90 VAL A C 1
ATOM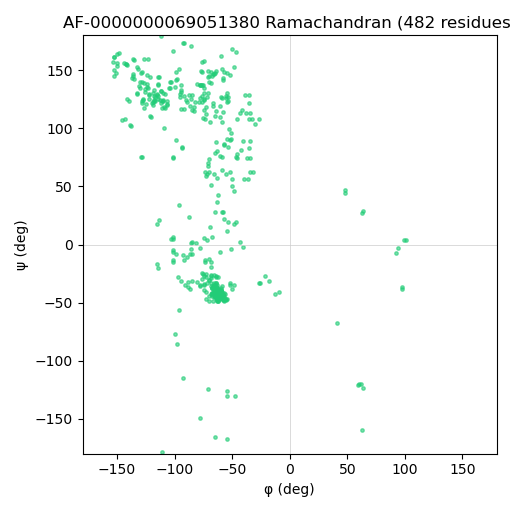 724 O O . VAL A 1 90 ? 5.988 -16.094 -18.422 1 98.19 90 VAL A O 1
ATOM 727 N N . SER A 1 91 ? 4.5 -15.172 -17.062 1 97.25 91 SER A N 1
ATOM 728 C CA . SER A 1 91 ? 4.918 -13.789 -17.297 1 97.25 91 SER A CA 1
ATOM 729 C C . SER A 1 91 ? 4.887 -12.977 -16 1 97.25 91 SER A C 1
ATOM 731 O O . SER A 1 91 ? 4.059 -13.234 -15.117 1 97.25 91 SER A O 1
ATOM 733 N N . ALA A 1 92 ? 5.863 -12.055 -15.906 1 95.62 92 ALA A N 1
ATOM 734 C CA . ALA A 1 92 ? 5.926 -11.203 -14.719 1 95.62 92 ALA A CA 1
ATOM 735 C C . ALA A 1 92 ? 6.18 -9.75 -15.102 1 95.62 92 ALA A C 1
ATOM 737 O O . ALA A 1 92 ? 6.871 -9.469 -16.078 1 95.62 92 ALA A O 1
ATOM 738 N N . ASP A 1 93 ? 5.562 -8.844 -14.398 1 93.81 93 ASP A N 1
ATOM 739 C CA . ASP A 1 93 ? 5.754 -7.398 -14.5 1 93.81 93 ASP A CA 1
ATOM 740 C C . ASP A 1 93 ? 5.797 -6.75 -13.125 1 93.81 93 ASP A C 1
ATOM 742 O O . ASP A 1 93 ? 4.754 -6.445 -12.539 1 93.81 93 ASP A O 1
ATOM 746 N N . GLY A 1 94 ? 7.047 -6.457 -12.75 1 93 94 GLY A N 1
ATOM 747 C CA . GLY A 1 94 ? 7.195 -5.969 -11.391 1 93 94 GLY A CA 1
ATOM 748 C C . GLY A 1 94 ? 6.715 -6.961 -10.344 1 93 94 GLY A C 1
ATOM 749 O O . GLY A 1 94 ? 7.203 -8.094 -10.289 1 93 94 GLY A O 1
ATOM 750 N N . ALA A 1 95 ? 5.719 -6.469 -9.578 1 96.62 95 ALA A N 1
ATOM 751 C CA . ALA A 1 95 ? 5.242 -7.332 -8.5 1 96.62 95 ALA A CA 1
ATOM 752 C C . ALA A 1 95 ? 4.168 -8.289 -9.008 1 96.62 95 ALA A C 1
ATOM 754 O O . ALA A 1 95 ? 3.74 -9.188 -8.273 1 96.62 95 ALA A O 1
ATOM 755 N N . GLU A 1 96 ? 3.756 -8.195 -10.25 1 97.38 96 GLU A N 1
ATOM 756 C CA . GLU A 1 96 ? 2.656 -9 -10.773 1 97.38 96 GLU A CA 1
ATOM 757 C C . GLU A 1 96 ? 3.176 -10.203 -11.562 1 97.38 96 GLU A C 1
ATOM 759 O O . GLU A 1 96 ? 4.109 -10.07 -12.359 1 97.38 96 GLU A O 1
ATOM 764 N N . VAL A 1 97 ? 2.521 -11.352 -11.273 1 98.06 97 VAL A N 1
ATOM 765 C CA . VAL A 1 97 ? 2.84 -12.578 -12.008 1 98.06 97 VAL A CA 1
ATOM 766 C C . VAL A 1 97 ? 1.562 -13.18 -12.586 1 98.06 97 VAL A C 1
ATOM 768 O O . VAL A 1 97 ? 0.526 -13.211 -11.914 1 98.06 97 VAL A O 1
ATOM 771 N N . GLU A 1 98 ? 1.676 -13.656 -13.836 1 98.5 98 GLU A N 1
ATOM 772 C CA . GLU A 1 98 ? 0.535 -14.289 -14.492 1 98.5 98 GLU A CA 1
ATOM 773 C C . GLU A 1 98 ? 0.934 -15.609 -15.148 1 98.5 98 GLU A C 1
ATOM 775 O O . GLU A 1 98 ? 1.958 -15.68 -15.828 1 98.5 98 GLU A O 1
ATOM 780 N N . LEU A 1 99 ? 0.164 -16.641 -14.875 1 98.69 99 LEU A N 1
ATOM 781 C CA . LEU A 1 99 ? 0.272 -17.922 -15.547 1 98.69 99 LEU A CA 1
ATOM 782 C C . LEU A 1 99 ? -0.927 -18.172 -16.453 1 98.69 99 LEU A C 1
ATOM 784 O O . LEU A 1 99 ? -2.074 -18 -16.031 1 98.69 99 LEU A O 1
ATOM 788 N N . THR A 1 100 ? -0.664 -18.547 -17.688 1 98.62 100 THR A N 1
ATOM 789 C CA . THR A 1 100 ? -1.756 -18.734 -18.625 1 98.62 100 THR A CA 1
ATOM 790 C C . THR A 1 100 ? -1.623 -20.078 -19.344 1 98.62 100 THR A C 1
ATOM 792 O O . THR A 1 100 ? -0.521 -20.484 -19.734 1 98.62 100 THR A O 1
ATOM 795 N N . LYS A 1 101 ? -2.676 -20.766 -19.469 1 97.94 101 LYS A N 1
ATOM 796 C CA . LYS A 1 101 ? -2.799 -22 -20.25 1 97.94 101 LYS A CA 1
ATOM 797 C C . LYS A 1 101 ? -3.973 -21.922 -21.219 1 97.94 101 LYS A C 1
ATOM 799 O O . LYS A 1 101 ? -5.105 -21.656 -20.812 1 97.94 101 LYS A O 1
ATOM 804 N N . GLU A 1 102 ? -3.654 -22.094 -22.484 1 96.81 102 GLU A N 1
ATOM 805 C CA . GLU A 1 102 ? -4.691 -22.016 -23.516 1 96.81 102 GLU A CA 1
ATOM 806 C C . GLU A 1 102 ? -4.914 -23.375 -24.172 1 96.81 102 GLU A C 1
ATOM 808 O O . GLU A 1 102 ? -3.957 -24.062 -24.562 1 96.81 102 GLU A O 1
ATOM 813 N N . THR A 1 103 ? -6.105 -23.828 -24.156 1 93.81 103 THR A N 1
ATOM 814 C CA . THR A 1 103 ? -6.531 -24.969 -24.969 1 93.81 103 THR A CA 1
ATOM 815 C C . THR A 1 103 ? -7.484 -24.516 -26.078 1 93.81 103 THR A C 1
ATOM 817 O O . THR A 1 103 ? -7.715 -23.312 -26.25 1 93.81 103 THR A O 1
ATOM 820 N N . SER A 1 104 ? -7.988 -25.438 -26.891 1 91.19 104 SER A N 1
ATOM 821 C CA . SER A 1 104 ? -8.875 -25.109 -28 1 91.19 104 SER A CA 1
ATOM 822 C C . SER A 1 104 ? -10.188 -24.5 -27.5 1 91.19 104 SER A C 1
ATOM 824 O O . SER A 1 104 ? -10.758 -23.625 -28.156 1 91.19 104 SER A O 1
ATOM 826 N N . ASP A 1 105 ? -10.586 -24.828 -26.328 1 94.12 105 ASP A N 1
ATOM 827 C CA . ASP A 1 105 ? -11.938 -24.469 -25.906 1 94.12 105 ASP A CA 1
ATOM 828 C C . ASP A 1 105 ? -11.906 -23.469 -24.75 1 94.12 105 ASP A C 1
ATOM 830 O O . ASP A 1 105 ? -12.914 -22.828 -24.453 1 94.12 105 ASP A O 1
ATOM 834 N N . GLU A 1 106 ? -10.797 -23.406 -24.062 1 97.06 106 GLU A N 1
ATOM 835 C CA . GLU A 1 106 ? -10.805 -22.547 -22.891 1 97.06 106 GLU A CA 1
ATOM 836 C C . GLU A 1 106 ? -9.422 -21.969 -22.609 1 97.06 106 GLU A C 1
ATOM 838 O O . GLU A 1 106 ? -8.414 -22.5 -23.078 1 97.06 106 GLU A O 1
ATOM 843 N N . THR A 1 107 ? -9.398 -20.844 -21.969 1 97.5 107 THR A N 1
ATOM 844 C CA . THR A 1 107 ? -8.18 -20.219 -21.469 1 97.5 107 THR A CA 1
ATOM 845 C C . THR A 1 107 ? -8.219 -20.094 -19.953 1 97.5 107 THR A C 1
ATOM 847 O O . THR A 1 107 ? -9.203 -19.625 -19.391 1 97.5 107 THR A O 1
ATOM 850 N N . ILE A 1 108 ? -7.168 -20.578 -19.297 1 98.38 108 ILE A N 1
ATOM 851 C CA . ILE A 1 108 ? -7.051 -20.469 -17.844 1 98.38 108 ILE A CA 1
ATOM 852 C C . ILE A 1 108 ? -5.934 -19.484 -17.5 1 98.38 108 ILE A C 1
ATOM 854 O O . ILE A 1 108 ? -4.809 -19.625 -17.984 1 98.38 108 ILE A O 1
ATOM 858 N N . ALA A 1 109 ? -6.273 -18.484 -16.719 1 98.25 109 ALA A N 1
ATOM 859 C CA . ALA A 1 109 ? -5.289 -17.5 -16.25 1 98.25 109 ALA A CA 1
ATOM 860 C C . ALA A 1 109 ? -5.25 -17.453 -14.727 1 98.25 109 ALA A C 1
ATOM 862 O O . ALA A 1 109 ? -6.293 -17.344 -14.078 1 98.25 109 ALA A O 1
ATOM 863 N N . ILE A 1 110 ? -4.062 -17.547 -14.172 1 98.81 110 ILE A N 1
ATOM 864 C CA . ILE A 1 110 ? -3.828 -17.375 -12.742 1 98.81 110 ILE A CA 1
ATOM 865 C C . ILE A 1 110 ? -2.955 -16.141 -12.508 1 98.81 110 ILE A C 1
ATOM 867 O O . ILE A 1 110 ? -1.886 -16.016 -13.109 1 98.81 110 ILE A O 1
ATOM 871 N N . LYS A 1 111 ? -3.404 -15.297 -11.633 1 98.56 111 LYS A N 1
ATOM 872 C CA . LYS A 1 111 ? -2.697 -14.039 -11.383 1 98.56 111 LYS A CA 1
ATOM 873 C C . LYS A 1 111 ? -2.467 -13.828 -9.891 1 98.56 111 LYS A C 1
ATOM 875 O O . LYS A 1 111 ? -3.348 -14.109 -9.078 1 98.56 111 LYS A O 1
ATOM 880 N N . PHE A 1 112 ? -1.279 -13.328 -9.562 1 98.38 112 PHE A N 1
ATOM 881 C CA . PHE A 1 112 ? -1.035 -12.953 -8.172 1 98.38 112 PHE A CA 1
ATOM 882 C C . PHE A 1 112 ? 0.008 -11.844 -8.086 1 98.38 112 PHE A C 1
ATOM 884 O O . PHE A 1 112 ? 0.708 -11.57 -9.062 1 98.38 112 PHE A O 1
ATOM 891 N N . ASN A 1 113 ? 0.04 -11.18 -7.004 1 98.19 113 ASN A N 1
ATOM 892 C CA . ASN A 1 113 ? 0.952 -10.086 -6.684 1 98.19 113 ASN A CA 1
ATOM 893 C C . ASN A 1 113 ? 1.828 -10.422 -5.48 1 98.19 113 ASN A C 1
ATOM 895 O O . ASN A 1 113 ? 1.32 -10.805 -4.422 1 98.19 113 ASN A O 1
ATOM 899 N N . ILE A 1 114 ? 3.1 -10.18 -5.59 1 97.31 114 ILE A N 1
ATOM 900 C CA . ILE A 1 114 ? 3.996 -10.68 -4.555 1 97.31 114 ILE A CA 1
ATOM 901 C C . ILE A 1 114 ? 4.129 -9.633 -3.443 1 97.31 114 ILE A C 1
ATOM 903 O O . ILE A 1 114 ? 4.691 -9.914 -2.385 1 97.31 114 ILE A O 1
ATOM 907 N N . ASN A 1 115 ? 3.637 -8.414 -3.648 1 96.56 115 ASN A N 1
ATOM 908 C CA . ASN A 1 115 ? 3.723 -7.414 -2.59 1 96.56 115 ASN A CA 1
ATOM 909 C C . ASN A 1 115 ? 3.008 -7.875 -1.323 1 96.56 115 ASN A C 1
ATOM 911 O O . ASN A 1 115 ? 1.861 -8.32 -1.381 1 96.56 115 ASN A O 1
ATOM 915 N N . HIS A 1 116 ? 3.74 -7.848 -0.161 1 93.94 116 HIS A N 1
ATOM 916 C CA . HIS A 1 116 ? 3.197 -8.148 1.159 1 93.94 116 HIS A CA 1
ATOM 917 C C . HIS A 1 116 ? 2.721 -9.594 1.244 1 93.94 116 HIS A C 1
ATOM 919 O O . HIS A 1 116 ? 1.749 -9.891 1.941 1 93.94 116 HIS A O 1
ATOM 925 N N . SER A 1 117 ? 3.322 -10.43 0.506 1 95 117 SER A N 1
ATOM 926 C CA . SER A 1 117 ? 2.889 -11.82 0.454 1 95 117 SER A CA 1
ATOM 927 C C . SER A 1 117 ? 3.791 -12.711 1.3 1 95 117 SER A C 1
ATOM 929 O O . SER A 1 117 ? 3.527 -13.906 1.451 1 95 117 SER A O 1
ATOM 931 N N . VAL A 1 118 ? 4.836 -12.195 1.813 1 92.38 118 VAL A N 1
ATOM 932 C CA . VAL A 1 118 ? 5.836 -13.016 2.492 1 92.38 118 VAL A CA 1
ATOM 933 C C . VAL A 1 118 ? 5.492 -13.125 3.975 1 92.38 118 VAL A C 1
ATOM 935 O O . VAL A 1 118 ? 5.234 -12.117 4.637 1 92.38 118 VAL A O 1
ATOM 938 N N . THR A 1 119 ? 5.395 -14.312 4.371 1 86.75 119 THR A N 1
ATOM 939 C CA . THR A 1 119 ? 5.18 -14.617 5.781 1 86.75 119 THR A CA 1
ATOM 940 C C . THR A 1 119 ? 6.234 -15.594 6.293 1 86.75 119 THR A C 1
ATOM 942 O O . THR A 1 119 ? 6.91 -16.25 5.504 1 86.75 119 THR A O 1
ATOM 945 N N . GLU A 1 120 ? 6.355 -15.57 7.637 1 81.5 120 GLU A N 1
ATOM 946 C CA . GLU A 1 120 ? 7.246 -16.547 8.266 1 81.5 120 GLU A CA 1
ATOM 947 C C . GLU A 1 120 ? 6.535 -17.875 8.516 1 81.5 120 GLU A C 1
ATOM 949 O O . GLU A 1 120 ? 5.379 -17.891 8.938 1 81.5 120 GLU A O 1
ATOM 954 N N . GLU A 1 121 ? 7.137 -18.891 8.086 1 76.81 121 GLU A N 1
ATOM 955 C CA . GLU A 1 121 ? 6.586 -20.219 8.297 1 76.81 121 GLU A CA 1
ATOM 956 C C . GLU A 1 121 ? 7.574 -21.109 9.047 1 76.81 121 GLU A C 1
ATOM 958 O O . GLU A 1 121 ? 8.773 -21.094 8.766 1 76.81 121 GLU A O 1
ATOM 963 N N . GLU A 1 122 ? 6.992 -21.656 10.188 1 68.06 122 GLU A N 1
ATOM 964 C CA . GLU A 1 122 ? 7.809 -22.641 10.914 1 68.06 122 GLU A CA 1
ATOM 965 C C . GLU A 1 122 ? 7.887 -23.953 10.156 1 68.06 122 GLU A C 1
ATOM 967 O O . GLU A 1 122 ? 6.879 -24.438 9.641 1 68.06 122 GLU A O 1
ATOM 972 N N . THR A 1 123 ? 9.094 -24.25 9.664 1 60.03 123 THR A N 1
ATOM 973 C CA . THR A 1 123 ? 9.219 -25.547 9.031 1 60.03 123 THR A CA 1
ATOM 974 C C . THR A 1 123 ? 9.305 -26.656 10.086 1 60.03 123 THR A C 1
ATOM 976 O O . THR A 1 123 ? 10.008 -26.516 11.086 1 60.03 123 THR A O 1
ATOM 979 N N . GLU A 1 124 ? 8.375 -27.656 9.859 1 57.94 124 GLU A N 1
ATOM 980 C CA . GLU A 1 124 ? 8.375 -28.797 10.766 1 57.94 124 GLU A CA 1
ATOM 981 C C . GLU A 1 124 ? 9.75 -29.453 10.82 1 57.94 124 GLU A C 1
ATOM 983 O O . GLU A 1 124 ? 10.344 -29.75 9.781 1 57.94 124 GLU A O 1
ATOM 988 N N . GLY A 1 125 ? 10.328 -29.609 12.125 1 55.56 125 GLY A N 1
ATOM 989 C CA . GLY A 1 125 ? 11.508 -30.375 12.461 1 55.56 125 GLY A CA 1
ATOM 990 C C . GLY A 1 125 ? 12.766 -29.531 12.562 1 55.56 125 GLY A C 1
ATOM 991 O O . GLY A 1 125 ? 13.781 -29.984 13.102 1 55.56 125 GLY A O 1
ATOM 992 N N . VAL A 1 126 ? 12.727 -28.516 11.594 1 55.16 126 VAL A N 1
ATOM 993 C CA . VAL A 1 126 ? 13.945 -27.719 11.711 1 55.16 126 VAL A CA 1
ATOM 994 C C . VAL A 1 126 ? 13.625 -26.359 12.336 1 55.16 126 VAL A C 1
ATOM 996 O O . VAL A 1 126 ? 12.547 -25.812 12.109 1 55.16 126 VAL A O 1
ATOM 999 N N . ASP A 1 127 ? 14.203 -26.047 13.453 1 56.66 127 ASP A N 1
ATOM 1000 C CA . ASP A 1 127 ? 14.148 -24.797 14.188 1 56.66 127 ASP A CA 1
ATOM 1001 C C . ASP A 1 127 ? 14.367 -23.594 13.25 1 56.66 127 ASP A C 1
ATOM 1003 O O . ASP A 1 127 ? 14.836 -22.547 13.688 1 56.66 127 ASP A O 1
ATOM 1007 N N . LYS A 1 128 ? 14.133 -23.906 11.906 1 61.19 128 LYS A N 1
ATOM 1008 C CA . LYS A 1 128 ? 14.438 -22.75 11.047 1 61.19 128 LYS A CA 1
ATOM 1009 C C . LYS A 1 128 ? 13.156 -22.109 10.531 1 61.19 128 LYS A C 1
ATOM 1011 O O . LYS A 1 128 ? 12.234 -22.797 10.094 1 61.19 128 LYS A O 1
ATOM 1016 N N . VAL A 1 129 ? 12.938 -20.969 10.789 1 70.25 129 VAL A N 1
ATOM 1017 C CA . VAL A 1 129 ? 11.883 -20.094 10.281 1 70.25 129 VAL A CA 1
ATOM 1018 C C . VAL A 1 129 ? 12.188 -19.703 8.836 1 70.25 129 VAL A C 1
ATOM 1020 O O . VAL A 1 129 ? 13.258 -19.172 8.547 1 70.25 129 VAL A O 1
ATOM 1023 N N . ALA A 1 130 ? 11.375 -20.297 7.922 1 78.38 130 ALA A N 1
ATOM 1024 C CA . ALA A 1 130 ? 11.57 -19.938 6.516 1 78.38 130 ALA A CA 1
ATOM 1025 C C . ALA A 1 130 ? 10.562 -18.891 6.07 1 78.38 130 ALA A C 1
ATOM 1027 O O . ALA A 1 130 ? 9.43 -18.859 6.555 1 78.38 130 ALA A O 1
ATOM 1028 N N . LEU A 1 131 ? 11.008 -17.891 5.207 1 84.88 131 LEU A N 1
ATOM 1029 C CA . LEU A 1 131 ? 10.133 -16.906 4.582 1 84.88 131 LEU A CA 1
ATOM 1030 C C . LEU A 1 131 ? 9.469 -17.484 3.334 1 84.88 131 LEU A C 1
ATOM 1032 O O . LEU A 1 131 ? 10.141 -18.109 2.498 1 84.88 131 LEU A O 1
ATOM 1036 N N . ARG A 1 132 ? 8.172 -17.453 3.381 1 92.19 132 ARG A N 1
ATOM 1037 C CA . ARG A 1 132 ? 7.438 -18 2.242 1 92.19 132 ARG A CA 1
ATOM 1038 C C . ARG A 1 132 ? 6.445 -16.969 1.697 1 92.19 132 ARG A C 1
ATOM 1040 O O . ARG A 1 132 ? 5.758 -16.297 2.465 1 92.19 132 ARG A O 1
ATOM 1047 N N . SER A 1 133 ? 6.449 -16.844 0.414 1 95 133 SER A N 1
ATOM 1048 C CA . SER A 1 133 ? 5.469 -16 -0.26 1 95 133 SER A CA 1
ATOM 1049 C C . SER A 1 133 ? 4.18 -16.766 -0.547 1 95 133 SER A C 1
ATOM 1051 O O . SER A 1 133 ? 4.191 -17.75 -1.273 1 95 133 SER A O 1
ATOM 1053 N N . LYS A 1 134 ? 3.102 -16.266 0.041 1 96 134 LYS A N 1
ATOM 1054 C CA . LYS A 1 134 ? 1.77 -16.844 -0.14 1 96 134 LYS A CA 1
ATOM 1055 C C . LYS A 1 134 ? 0.764 -15.766 -0.543 1 96 134 LYS A C 1
ATOM 1057 O O . LYS A 1 134 ? -0.107 -15.391 0.247 1 96 134 LYS A O 1
ATOM 1062 N N . PRO A 1 135 ? 0.777 -15.305 -1.787 1 97.81 135 PRO A N 1
ATOM 1063 C CA . PRO A 1 135 ? -0.115 -14.227 -2.227 1 97.81 135 PRO A CA 1
ATOM 1064 C C . PRO A 1 135 ? -1.544 -14.711 -2.469 1 97.81 135 PRO A C 1
ATOM 1066 O O . PRO A 1 135 ? -1.757 -15.875 -2.814 1 97.81 135 PRO A O 1
ATOM 1069 N N . ASP A 1 136 ? -2.463 -13.789 -2.24 1 97.88 136 ASP A N 1
ATOM 1070 C CA . ASP A 1 136 ? -3.771 -14.055 -2.828 1 97.88 136 ASP A CA 1
ATOM 1071 C C . ASP A 1 136 ? -3.674 -14.195 -4.348 1 97.88 136 ASP A C 1
ATOM 1073 O O . ASP A 1 136 ? -2.795 -13.602 -4.973 1 97.88 136 ASP A O 1
ATOM 1077 N N . PHE A 1 137 ? -4.574 -14.984 -4.879 1 98.69 137 PHE A N 1
ATOM 1078 C CA . PHE A 1 137 ? -4.48 -15.188 -6.32 1 98.69 137 PHE A CA 1
ATOM 1079 C C . PHE A 1 137 ? -5.867 -15.297 -6.941 1 98.69 137 PHE A C 1
ATOM 1081 O O . PHE A 1 137 ? -6.836 -15.641 -6.262 1 98.69 137 PHE A O 1
ATOM 1088 N N . GLU A 1 138 ? -5.863 -14.977 -8.227 1 98.5 138 GLU A N 1
ATOM 1089 C CA . GLU A 1 138 ? -7.082 -15.031 -9.031 1 98.5 138 GLU A CA 1
ATOM 1090 C C . GLU A 1 138 ? -6.984 -16.094 -10.117 1 98.5 138 GLU A C 1
ATOM 1092 O O . GLU A 1 138 ? -5.941 -16.234 -10.758 1 98.5 138 GLU A O 1
ATOM 1097 N N . ILE A 1 139 ? -8.055 -16.797 -10.25 1 98.69 139 ILE A N 1
ATOM 1098 C CA . ILE A 1 139 ? -8.172 -17.766 -11.336 1 98.69 139 ILE A CA 1
ATOM 1099 C C . ILE A 1 139 ? -9.312 -17.359 -12.273 1 98.69 139 ILE A C 1
ATOM 1101 O O . ILE A 1 139 ? -10.453 -17.219 -11.836 1 98.69 139 ILE A O 1
ATOM 1105 N N . ASP A 1 140 ? -9 -17.203 -13.539 1 97.12 140 ASP A N 1
ATOM 1106 C CA . ASP A 1 140 ? -10.016 -16.938 -14.555 1 97.12 140 ASP A CA 1
ATOM 1107 C C . ASP A 1 140 ? -10.062 -18.047 -15.602 1 97.12 140 ASP A C 1
ATOM 1109 O O . ASP A 1 140 ? -9.047 -18.359 -16.234 1 97.12 140 ASP A O 1
ATOM 1113 N N . ILE A 1 141 ? -11.203 -18.594 -15.742 1 97.62 141 ILE A N 1
ATOM 1114 C CA . ILE A 1 141 ? -11.445 -19.562 -16.812 1 97.62 141 ILE A CA 1
ATOM 1115 C C . ILE A 1 141 ? -12.383 -18.953 -17.844 1 97.62 141 ILE A C 1
ATOM 1117 O O . ILE A 1 141 ? -13.547 -18.672 -17.547 1 97.62 141 ILE A O 1
ATOM 1121 N N . THR A 1 142 ? -11.891 -18.812 -19.031 1 96.5 142 THR A N 1
ATOM 1122 C CA . THR A 1 142 ? -12.648 -18.141 -20.078 1 96.5 142 THR A CA 1
ATOM 1123 C C . THR A 1 142 ? -13.086 -19.125 -21.156 1 96.5 142 THR A C 1
ATOM 1125 O O . THR A 1 142 ? -12.258 -19.859 -21.703 1 96.5 142 THR A O 1
ATOM 1128 N N . ARG A 1 143 ? -14.336 -19.219 -21.422 1 96.44 143 ARG A N 1
ATOM 1129 C CA . ARG A 1 143 ? -14.93 -19.938 -22.547 1 96.44 143 ARG A CA 1
ATOM 1130 C C . ARG A 1 143 ? -15.75 -19 -23.422 1 96.44 143 ARG A C 1
ATOM 1132 O O . ARG A 1 143 ? -16.812 -18.531 -23.031 1 96.44 143 ARG A O 1
ATOM 1139 N N . GLY A 1 144 ? -15.164 -18.812 -24.609 1 92.62 144 GLY A N 1
ATOM 1140 C CA . GLY A 1 144 ? -15.812 -17.781 -25.406 1 92.62 144 GLY A CA 1
ATOM 1141 C C . GLY A 1 144 ? -15.781 -16.422 -24.766 1 92.62 144 GLY A C 1
ATOM 1142 O O . GLY A 1 144 ? -14.711 -15.914 -24.422 1 92.62 144 GLY A O 1
ATOM 1143 N N . ASP A 1 145 ? -17.016 -15.898 -24.531 1 90.88 145 ASP A N 1
ATOM 1144 C CA . ASP A 1 145 ? -17.078 -14.555 -23.953 1 90.88 145 ASP A CA 1
ATOM 1145 C C . ASP A 1 145 ? -17.406 -14.609 -22.469 1 90.88 145 ASP A C 1
ATOM 1147 O O . ASP A 1 145 ? -17.609 -13.57 -21.828 1 90.88 145 ASP A O 1
ATOM 1151 N N . VAL A 1 146 ? -17.484 -15.734 -21.953 1 93.56 146 VAL A N 1
ATOM 1152 C CA . VAL A 1 146 ? -17.875 -15.891 -20.547 1 93.56 146 VAL A CA 1
ATOM 1153 C C . VAL A 1 146 ? -16.656 -16.203 -19.703 1 93.56 146 VAL A C 1
ATOM 1155 O O . VAL A 1 146 ? -15.812 -17.031 -20.078 1 93.56 146 VAL A O 1
ATOM 1158 N N . VAL A 1 147 ? -16.562 -15.5 -18.547 1 95.75 147 VAL A N 1
ATOM 1159 C CA . VAL A 1 147 ? -15.438 -15.719 -17.641 1 95.75 147 VAL A CA 1
ATOM 1160 C C . VAL A 1 147 ? -15.961 -16.188 -16.281 1 95.75 147 VAL A C 1
ATOM 1162 O O . VAL A 1 147 ? -16.781 -15.523 -15.664 1 95.75 147 VAL A O 1
ATOM 1165 N N . LEU A 1 148 ? -15.5 -17.328 -15.906 1 96.94 148 LEU A N 1
ATOM 1166 C CA . LEU A 1 148 ? -15.656 -17.797 -14.539 1 96.94 148 LEU A CA 1
ATOM 1167 C C . LEU A 1 148 ? -14.438 -17.453 -13.695 1 96.94 148 LEU A C 1
ATOM 1169 O O . LEU A 1 148 ? -13.336 -17.938 -13.969 1 96.94 148 LEU A O 1
ATOM 1173 N N . GLY A 1 149 ? -14.719 -16.625 -12.711 1 96.88 149 GLY A N 1
ATOM 1174 C CA . GLY A 1 149 ? -13.602 -16.125 -11.914 1 96.88 149 GLY A CA 1
ATOM 1175 C C . GLY A 1 149 ? -13.633 -16.609 -10.477 1 96.88 149 GLY A C 1
ATOM 1176 O O . GLY A 1 149 ? -14.703 -16.703 -9.875 1 96.88 149 GLY A O 1
ATOM 1177 N N . PHE A 1 150 ? -12.422 -16.859 -9.953 1 98.5 150 PHE A N 1
ATOM 1178 C CA . PHE A 1 150 ? -12.234 -17.219 -8.555 1 98.5 150 PHE A CA 1
ATOM 1179 C C . PHE A 1 150 ? -11.203 -16.312 -7.895 1 98.5 150 PHE A C 1
ATOM 1181 O O . PHE A 1 150 ? -10.102 -16.125 -8.414 1 98.5 150 PHE A O 1
ATOM 1188 N N . ASN A 1 151 ? -11.539 -15.672 -6.801 1 98.5 151 ASN A N 1
ATOM 1189 C CA . ASN A 1 151 ? -10.547 -15.102 -5.895 1 98.5 151 ASN A CA 1
ATOM 1190 C C . ASN A 1 151 ? -10.227 -16.047 -4.742 1 98.5 151 ASN A C 1
ATOM 1192 O O . ASN A 1 151 ? -11.133 -16.547 -4.07 1 98.5 151 ASN A O 1
ATOM 1196 N N . CYS A 1 152 ? -8.938 -16.234 -4.574 1 98.5 152 CYS A N 1
ATOM 1197 C CA . CYS A 1 152 ? -8.531 -17.281 -3.629 1 98.5 152 CYS A CA 1
ATOM 1198 C C . CYS A 1 152 ? -7.414 -16.781 -2.719 1 98.5 152 CYS A C 1
ATOM 1200 O O . CYS A 1 152 ? -6.715 -15.828 -3.053 1 98.5 152 CYS A O 1
ATOM 1202 N N . SER A 1 153 ? -7.273 -17.453 -1.585 1 97.88 153 SER A N 1
ATOM 1203 C CA . SER A 1 153 ? -6.203 -17.172 -0.638 1 97.88 153 SER A CA 1
ATOM 1204 C C . SER A 1 153 ? -5.66 -18.453 -0.017 1 97.88 153 SER A C 1
ATOM 1206 O O . SER A 1 153 ? -6.328 -19.484 -0.041 1 97.88 153 SER A O 1
ATOM 1208 N N . TYR A 1 154 ? -4.426 -18.406 0.423 1 96.19 154 TYR A N 1
ATOM 1209 C CA . TYR A 1 154 ? -3.828 -19.562 1.087 1 96.19 154 TYR A CA 1
ATOM 1210 C C . TYR A 1 154 ? -4.438 -19.766 2.467 1 96.19 154 TYR A C 1
ATOM 1212 O O . TYR A 1 154 ? -4.762 -18.797 3.164 1 96.19 154 TYR A O 1
ATOM 1220 N N . ALA A 1 155 ? -4.492 -20.984 2.869 1 91.19 155 ALA A N 1
ATOM 1221 C CA . ALA A 1 155 ? -4.984 -21.328 4.199 1 91.19 155 ALA A CA 1
ATOM 1222 C C . ALA A 1 155 ? -3.924 -21.062 5.266 1 91.19 155 ALA A C 1
ATOM 1224 O O . ALA A 1 155 ? -2.732 -21.266 5.031 1 91.19 155 ALA A O 1
ATOM 1225 N N . ASN A 1 156 ? -4.25 -20.25 6.352 1 77.56 156 ASN A N 1
ATOM 1226 C CA . ASN A 1 156 ? -3.318 -20 7.445 1 77.56 156 ASN A CA 1
ATOM 1227 C C . ASN A 1 156 ? -3.15 -21.234 8.336 1 77.56 156 ASN A C 1
ATOM 1229 O O . ASN A 1 156 ? -4.121 -21.922 8.625 1 77.56 156 ASN A O 1
ATOM 1233 N N . ASN A 1 157 ? -1.972 -21.781 8.43 1 61.75 157 ASN A N 1
ATOM 1234 C CA . ASN A 1 157 ? -1.764 -22.922 9.297 1 61.75 157 ASN A CA 1
ATOM 1235 C C . ASN A 1 157 ? -2.27 -22.656 10.711 1 61.75 157 ASN A C 1
ATOM 1237 O O . ASN A 1 157 ? -2.557 -23.594 11.461 1 61.75 157 ASN A O 1
ATOM 1241 N N . PHE A 1 158 ? -2.121 -21.312 11.195 1 52.72 158 PHE A N 1
ATOM 1242 C CA . PHE A 1 158 ? -2.453 -21.062 12.594 1 52.72 158 PHE A CA 1
ATOM 1243 C C . PHE A 1 158 ? -3.951 -21.219 12.828 1 52.72 158 PHE A C 1
ATOM 1245 O O . PHE A 1 158 ? -4.41 -21.203 13.977 1 52.72 158 PHE A O 1
ATOM 1252 N N . GLU A 1 159 ? -4.676 -20.906 11.938 1 47.12 159 GLU A N 1
ATOM 1253 C CA . GLU A 1 159 ? -6.078 -21.078 12.312 1 47.12 159 GLU A CA 1
ATOM 1254 C C . GLU A 1 159 ? -6.352 -22.5 12.773 1 47.12 159 GLU A C 1
ATOM 1256 O O . GLU A 1 159 ? -6.52 -23.406 11.953 1 47.12 159 GLU A O 1
ATOM 1261 N N . ASN A 1 160 ? -5.664 -22.859 13.82 1 40.47 160 ASN A N 1
ATOM 1262 C CA . ASN A 1 160 ? -5.992 -24.031 14.625 1 40.47 160 ASN A CA 1
ATOM 1263 C C . ASN A 1 160 ? -7.496 -24.125 14.867 1 40.47 160 ASN A C 1
ATOM 1265 O O . ASN A 1 160 ? -7.961 -23.969 16 1 40.47 160 ASN A O 1
ATOM 1269 N N . THR A 1 161 ? -8.453 -23.297 14.383 1 41.12 161 THR A N 1
ATOM 1270 C CA . THR A 1 161 ? -9.672 -23.875 14.945 1 41.12 161 THR A CA 1
ATOM 1271 C C . THR A 1 161 ? -9.602 -25.391 14.945 1 41.12 161 THR A C 1
ATOM 1273 O O . THR A 1 161 ? -9.156 -26 13.969 1 41.12 161 THR A O 1
ATOM 1276 N N . GLU A 1 162 ? -9.547 -26.016 16.141 1 39.66 162 GLU A N 1
ATOM 1277 C CA . GLU A 1 162 ? -9.742 -27.422 16.484 1 39.66 162 GLU A CA 1
ATOM 1278 C C . GLU A 1 162 ? -10.477 -28.172 15.367 1 39.66 162 GLU A C 1
ATOM 1280 O O . GLU A 1 162 ? -10.75 -29.359 15.492 1 39.66 162 GLU A O 1
ATOM 1285 N N . LEU A 1 163 ? -11.398 -27.344 14.656 1 41.28 163 LEU A N 1
ATOM 1286 C CA . LEU A 1 163 ? -12.266 -28.344 14.039 1 41.28 163 LEU A CA 1
ATOM 1287 C C . LEU A 1 163 ? -11.453 -29.344 13.227 1 41.28 163 LEU A C 1
ATOM 1289 O O . LEU A 1 163 ? -11.07 -30.391 13.734 1 41.28 163 LEU A O 1
ATOM 1293 N N . ASP A 1 164 ? -11.867 -29.531 11.797 1 40.44 164 ASP A N 1
ATOM 1294 C CA . ASP A 1 164 ? -11.594 -30.75 11.047 1 40.44 164 ASP A CA 1
ATOM 1295 C C . ASP A 1 164 ? -10.109 -30.875 10.719 1 40.44 164 ASP A C 1
ATOM 1297 O O . ASP A 1 164 ? -9.57 -30.078 9.945 1 40.44 164 ASP A O 1
ATOM 1301 N N . GLU A 1 165 ? -9.195 -31.078 11.672 1 43 165 GLU A N 1
ATOM 1302 C CA . GLU A 1 165 ? -7.863 -31.672 11.547 1 43 165 GLU A CA 1
ATOM 1303 C C . GLU A 1 165 ? -7.648 -32.281 10.164 1 43 165 GLU A C 1
ATOM 1305 O O . GLU A 1 165 ? -6.516 -32.531 9.766 1 43 165 GLU A O 1
ATOM 1310 N N . SER A 1 166 ? -8.672 -32.969 9.586 1 44.25 166 SER A N 1
ATOM 1311 C CA . SER A 1 166 ? -8.531 -33.906 8.484 1 44.25 166 SER A CA 1
ATOM 1312 C C . SER A 1 166 ? -8.172 -33.188 7.188 1 44.25 166 SER A C 1
ATOM 1314 O O . SER A 1 166 ? -7.531 -33.781 6.305 1 44.25 166 SER A O 1
ATOM 1316 N N . ASN A 1 167 ? -8.875 -32.031 6.734 1 52.06 167 ASN A N 1
ATOM 1317 C CA . ASN A 1 167 ? -8.695 -31.625 5.344 1 52.06 167 ASN A CA 1
ATOM 1318 C C . ASN A 1 167 ? -7.582 -30.594 5.203 1 52.06 167 ASN A C 1
ATOM 1320 O O . ASN A 1 167 ? -7.695 -29.469 5.703 1 52.06 167 ASN A O 1
ATOM 1324 N N . ASP A 1 168 ? -6.262 -30.953 5.102 1 68.31 168 ASP A N 1
ATOM 1325 C CA . ASP A 1 168 ? -5.031 -30.266 4.734 1 68.31 168 ASP A CA 1
ATOM 1326 C C . ASP A 1 168 ? -5.289 -29.25 3.623 1 68.31 168 ASP A C 1
ATOM 1328 O O . ASP A 1 168 ? -4.859 -29.453 2.484 1 68.31 168 ASP A O 1
ATOM 1332 N N . GLU A 1 169 ? -6.133 -28.359 3.791 1 85.56 169 GLU A N 1
ATOM 1333 C CA . GLU A 1 169 ? -6.492 -27.391 2.75 1 85.56 169 GLU A CA 1
ATOM 1334 C C . GLU A 1 169 ? -5.398 -26.344 2.562 1 85.56 169 GLU A C 1
ATOM 1336 O O . GLU A 1 169 ? -4.949 -25.734 3.531 1 85.56 169 GLU A O 1
ATOM 1341 N N . VAL A 1 170 ? -4.949 -26.203 1.371 1 93.56 170 VAL A N 1
ATOM 1342 C CA . VAL A 1 170 ? -3.842 -25.312 1.011 1 93.56 170 VAL A CA 1
ATOM 1343 C C . VAL A 1 170 ? -4.375 -23.922 0.687 1 93.56 170 VAL A C 1
ATOM 1345 O O . VAL A 1 170 ? -3.713 -22.922 0.96 1 93.56 170 VAL A O 1
ATOM 1348 N N . PHE A 1 171 ? -5.613 -23.906 0.125 1 96.94 171 PHE A N 1
ATOM 1349 C CA . PHE A 1 171 ? -6.168 -22.609 -0.229 1 96.94 171 PHE A CA 1
ATOM 1350 C C . PHE A 1 171 ? -7.684 -22.609 -0.103 1 96.94 171 PHE A C 1
ATOM 1352 O O . PHE A 1 171 ? -8.305 -23.672 -0.02 1 96.94 171 PHE A O 1
ATOM 1359 N N . HIS A 1 172 ? -8.242 -21.391 -0.105 1 96.81 172 HIS A N 1
ATOM 1360 C CA . HIS A 1 172 ? -9.68 -21.156 -0 1 96.81 172 HIS A CA 1
ATOM 1361 C C . HIS A 1 172 ? -10.188 -20.328 -1.173 1 96.81 172 HIS A C 1
ATOM 1363 O O . HIS A 1 172 ? -9.484 -19.438 -1.664 1 96.81 172 HIS A O 1
ATOM 1369 N N . ILE A 1 173 ? -11.406 -20.641 -1.552 1 98.06 173 ILE A N 1
ATOM 1370 C CA . ILE A 1 173 ? -12.117 -19.766 -2.477 1 98.06 173 ILE A CA 1
ATOM 1371 C C . ILE A 1 173 ? -12.805 -18.641 -1.701 1 98.06 173 ILE A C 1
ATOM 1373 O O . ILE A 1 173 ? -13.75 -18.891 -0.953 1 98.06 173 ILE A O 1
ATOM 1377 N N . ASP A 1 174 ? -12.391 -17.469 -1.944 1 98.19 174 ASP A N 1
ATOM 1378 C CA . ASP A 1 174 ? -12.953 -16.328 -1.225 1 98.19 174 ASP A CA 1
ATOM 1379 C C . ASP A 1 174 ? -14.18 -15.773 -1.938 1 98.19 174 ASP A C 1
ATOM 1381 O O . ASP A 1 174 ? -15.094 -15.242 -1.299 1 98.19 174 ASP A O 1
ATOM 1385 N N . GLU A 1 175 ? -14.07 -15.828 -3.248 1 98.12 175 GLU A N 1
ATOM 1386 C CA . GLU A 1 175 ? -15.133 -15.25 -4.059 1 98.12 175 GLU A CA 1
ATOM 1387 C C . GLU A 1 175 ? -15.227 -15.93 -5.422 1 98.12 175 GLU A C 1
ATOM 1389 O O . GLU A 1 175 ? -14.211 -16.312 -6 1 98.12 175 GLU A O 1
ATOM 1394 N N . VAL A 1 176 ? -16.484 -16.031 -5.895 1 98.25 176 VAL A N 1
ATOM 1395 C CA . VAL A 1 176 ? -16.75 -16.562 -7.23 1 98.25 176 VAL A CA 1
ATOM 1396 C C . VAL A 1 176 ? -17.531 -15.555 -8.055 1 98.25 176 VAL A C 1
ATOM 1398 O O . VAL A 1 176 ? -18.484 -14.938 -7.555 1 98.25 176 VAL A O 1
ATOM 1401 N N . THR A 1 177 ? -17.109 -15.367 -9.266 1 96.69 177 THR A N 1
ATOM 1402 C CA . THR A 1 177 ? -17.812 -14.484 -10.188 1 96.69 177 THR A CA 1
ATOM 1403 C C . THR A 1 177 ? -18.016 -15.156 -11.547 1 96.69 177 THR A C 1
ATOM 1405 O O . THR A 1 177 ? -17.234 -16.047 -11.922 1 96.69 177 THR A O 1
ATOM 1408 N N . ILE A 1 178 ? -19.078 -14.82 -12.305 1 95.81 178 ILE A N 1
ATOM 1409 C CA . ILE A 1 178 ? -19.281 -15.219 -13.688 1 95.81 178 ILE A CA 1
ATOM 1410 C C . ILE A 1 178 ? -19.859 -14.047 -14.477 1 95.81 178 ILE A C 1
ATOM 1412 O O . ILE A 1 178 ? -20.828 -13.414 -14.047 1 95.81 178 ILE A O 1
ATOM 1416 N N . TYR A 1 179 ? -19.203 -13.703 -15.477 1 93.44 179 TYR A N 1
ATOM 1417 C CA . TYR A 1 179 ? -19.656 -12.531 -16.234 1 93.44 179 TYR A CA 1
ATOM 1418 C C . TYR A 1 179 ? -19.281 -12.664 -17.703 1 93.44 179 TYR A C 1
ATOM 1420 O O . TYR A 1 179 ? -18.406 -13.461 -18.062 1 93.44 179 TYR A O 1
ATOM 1428 N N . GLU A 1 180 ? -20.078 -11.93 -18.422 1 88.19 180 GLU A N 1
ATOM 1429 C CA . GLU A 1 180 ? -19.812 -11.859 -19.844 1 88.19 180 GLU A CA 1
ATOM 1430 C C . GLU A 1 180 ? -18.984 -10.625 -20.203 1 88.19 180 GLU A C 1
ATOM 1432 O O . GLU A 1 180 ? -19.172 -9.562 -19.609 1 88.19 180 GLU A O 1
ATOM 1437 N N . ASN A 1 181 ? -18.234 -10.711 -21.203 1 73.31 181 ASN A N 1
ATOM 1438 C CA . ASN A 1 181 ? -17.453 -9.609 -21.75 1 73.31 181 ASN A CA 1
ATOM 1439 C C . ASN A 1 181 ? -16.422 -9.102 -20.766 1 73.31 181 ASN A C 1
ATOM 1441 O O . ASN A 1 181 ? -16.172 -9.734 -19.734 1 73.31 181 ASN A O 1
ATOM 1445 N N . LYS A 1 182 ? -15.906 -7.898 -20.906 1 64.62 182 LYS A N 1
ATOM 1446 C CA . LYS A 1 182 ? -14.758 -7.426 -20.141 1 64.62 182 LYS A CA 1
ATOM 1447 C C . LYS A 1 182 ? -15.148 -7.105 -18.703 1 64.62 182 LYS A C 1
ATOM 1449 O O . LYS A 1 182 ? -16.297 -6.738 -18.438 1 64.62 182 LYS A O 1
ATOM 1454 N N . TYR A 1 183 ? -14.344 -7.547 -17.844 1 62.41 183 TYR A N 1
ATOM 1455 C CA . TYR A 1 183 ? -14.469 -7.359 -16.406 1 62.41 183 TYR A CA 1
ATOM 1456 C C . TYR A 1 183 ? -15.102 -6.016 -16.078 1 62.41 183 TYR A C 1
ATOM 1458 O O . TYR A 1 183 ? -14.695 -4.98 -16.625 1 62.41 183 TYR A O 1
ATOM 1466 N N . SER A 1 184 ? -16.422 -6.199 -15.609 1 67.94 184 SER A N 1
ATOM 1467 C CA . SER A 1 184 ? -17.047 -4.977 -15.133 1 67.94 184 SER A CA 1
ATOM 1468 C C . SER A 1 184 ? -16.891 -4.828 -13.617 1 67.94 184 SER A C 1
ATOM 1470 O O . SER A 1 184 ? -16.875 -5.82 -12.891 1 67.94 184 SER A O 1
ATOM 1472 N N . ASP A 1 185 ? -16.391 -3.717 -13.195 1 74.31 185 ASP A N 1
ATOM 1473 C CA . ASP A 1 185 ? -16.281 -3.383 -11.773 1 74.31 185 ASP A CA 1
ATOM 1474 C C . ASP A 1 185 ? -17.625 -3.592 -11.062 1 74.31 185 ASP A C 1
ATOM 1476 O O . ASP A 1 185 ? -17.656 -3.68 -9.828 1 74.31 185 ASP A O 1
ATOM 1480 N N . ASN A 1 186 ? -18.672 -3.945 -11.797 1 83.56 186 ASN A N 1
ATOM 1481 C CA . ASN A 1 186 ? -19.969 -4.055 -11.164 1 83.56 186 ASN A CA 1
ATOM 1482 C C . ASN A 1 186 ? -20.5 -5.492 -11.188 1 83.56 186 ASN A C 1
ATOM 1484 O O . ASN A 1 186 ? -21.688 -5.727 -11.008 1 83.56 186 ASN A O 1
ATOM 1488 N N . LYS A 1 187 ? -19.672 -6.438 -11.406 1 88.81 187 LYS A N 1
ATOM 1489 C CA . LYS A 1 187 ? -20.078 -7.836 -11.477 1 88.81 187 LYS A CA 1
ATOM 1490 C C . LYS A 1 187 ? -20.562 -8.336 -10.117 1 88.81 187 LYS A C 1
ATOM 1492 O O . LYS A 1 187 ? -20.062 -7.887 -9.078 1 88.81 187 LYS A O 1
ATOM 1497 N N . TYR A 1 188 ? -21.547 -9.242 -10.164 1 93.06 188 TYR A N 1
ATOM 1498 C CA . TYR A 1 188 ? -21.969 -9.922 -8.945 1 93.06 188 TYR A CA 1
ATOM 1499 C C . TYR A 1 188 ? -20.906 -10.914 -8.477 1 93.06 188 TYR A C 1
ATOM 1501 O O . TYR A 1 188 ? -20.406 -11.711 -9.273 1 93.06 188 TYR A O 1
ATOM 1509 N N . ALA A 1 189 ? -20.578 -10.828 -7.219 1 95.88 189 ALA A N 1
ATOM 1510 C CA . ALA A 1 189 ? -19.578 -11.711 -6.617 1 95.88 189 ALA A CA 1
ATOM 1511 C C . ALA A 1 189 ? -20.156 -12.438 -5.406 1 95.88 189 ALA A C 1
ATOM 1513 O O . ALA A 1 189 ? -20.609 -11.805 -4.449 1 95.88 189 ALA A O 1
ATOM 1514 N N . LEU A 1 190 ? -20.141 -13.758 -5.477 1 97.5 190 LEU A N 1
ATOM 1515 C CA . LEU A 1 190 ? -20.609 -14.562 -4.352 1 97.5 190 LEU A CA 1
ATOM 1516 C C . LEU A 1 190 ? -19.453 -14.914 -3.416 1 97.5 190 LEU A C 1
ATOM 1518 O O . LEU A 1 190 ? -18.422 -15.43 -3.857 1 97.5 190 LEU A O 1
ATOM 1522 N N . ALA A 1 191 ? -19.672 -14.617 -2.137 1 97.69 191 ALA A N 1
ATOM 1523 C CA . ALA A 1 191 ? -18.641 -14.938 -1.152 1 97.69 191 ALA A CA 1
ATOM 1524 C C . ALA A 1 191 ? -18.5 -16.453 -0.971 1 97.69 191 ALA A C 1
ATOM 1526 O O . ALA A 1 191 ? -19.5 -17.172 -0.909 1 97.69 191 ALA A O 1
ATOM 1527 N N . GLY A 1 192 ? -17.234 -16.922 -0.866 1 96.94 192 GLY A N 1
ATOM 1528 C CA . GLY A 1 192 ? -16.969 -18.344 -0.71 1 96.94 192 GLY A CA 1
ATOM 1529 C C . GLY A 1 192 ? -17.625 -18.938 0.515 1 96.94 192 GLY A C 1
ATOM 1530 O O . GLY A 1 192 ? -18.094 -20.078 0.474 1 96.94 192 GLY A O 1
ATOM 1531 N N . ASP A 1 193 ? -17.656 -18.141 1.532 1 95.25 193 ASP A N 1
ATOM 1532 C CA . ASP A 1 193 ? -18.203 -18.641 2.793 1 95.25 193 ASP A CA 1
ATOM 1533 C C . ASP A 1 193 ? -19.719 -18.766 2.736 1 95.25 193 ASP A C 1
ATOM 1535 O O . ASP A 1 193 ? -20.328 -19.391 3.611 1 95.25 193 ASP A O 1
ATOM 1539 N N . THR A 1 194 ? -20.359 -18.172 1.778 1 96 194 THR A N 1
ATOM 1540 C CA . THR A 1 194 ? -21.797 -18.234 1.635 1 96 194 THR A CA 1
ATOM 1541 C C . THR A 1 194 ? -22.203 -19.391 0.716 1 96 194 THR A C 1
ATOM 1543 O O . THR A 1 194 ? -23.391 -19.734 0.623 1 96 194 THR A O 1
ATOM 1546 N N . LEU A 1 195 ? -21.25 -19.953 0.122 1 96.12 195 LEU A N 1
ATOM 1547 C CA . LEU A 1 195 ? -21.531 -21.062 -0.776 1 96.12 195 LEU A CA 1
ATOM 1548 C C . LEU A 1 195 ? -21.984 -22.297 0.006 1 96.12 195 LEU A C 1
ATOM 1550 O O . LEU A 1 195 ? -21.469 -22.562 1.095 1 96.12 195 LEU A O 1
ATOM 1554 N N . ASP A 1 196 ? -22.938 -23.078 -0.637 1 96.81 196 ASP A N 1
ATOM 1555 C CA . ASP A 1 196 ? -23.234 -24.406 -0.141 1 96.81 196 ASP A CA 1
ATOM 1556 C C . ASP A 1 196 ? -21.969 -25.281 -0.117 1 96.81 196 ASP A C 1
ATOM 1558 O O . ASP A 1 196 ? -21.172 -25.25 -1.058 1 96.81 196 ASP A O 1
ATOM 1562 N N . ALA A 1 197 ? -21.859 -26.078 0.917 1 96 197 ALA A N 1
ATOM 1563 C CA . ALA A 1 197 ? -20.656 -26.891 1.106 1 96 197 ALA A CA 1
ATOM 1564 C C . ALA A 1 197 ? -20.438 -27.828 -0.071 1 96 197 ALA A C 1
ATOM 1566 O O . ALA A 1 197 ? -19.312 -28 -0.534 1 96 197 ALA A O 1
ATOM 1567 N N . ASP A 1 198 ? -21.5 -28.422 -0.579 1 97.44 198 ASP A N 1
ATOM 1568 C CA . ASP A 1 198 ? -21.375 -29.344 -1.711 1 97.44 198 ASP A CA 1
ATOM 1569 C C . ASP A 1 198 ? -20.922 -28.594 -2.967 1 97.44 198 ASP A C 1
ATOM 1571 O O . ASP A 1 198 ? -20.062 -29.078 -3.711 1 97.44 198 ASP A O 1
ATOM 1575 N N . LEU A 1 199 ? -21.5 -27.438 -3.156 1 98 199 LEU A N 1
ATOM 1576 C CA . LEU A 1 199 ? -21.094 -26.641 -4.309 1 98 199 LEU A CA 1
ATOM 1577 C C . LEU A 1 199 ? -19.641 -26.219 -4.195 1 98 199 LEU A C 1
ATOM 1579 O O . LEU A 1 199 ? -18.891 -26.297 -5.172 1 98 199 LEU A O 1
ATOM 1583 N N . TYR A 1 200 ? -19.281 -25.781 -3.018 1 97.75 200 TYR A N 1
ATOM 1584 C CA . TYR A 1 200 ? -17.891 -25.406 -2.764 1 97.75 200 TYR A CA 1
ATOM 1585 C C . TYR A 1 200 ? -16.938 -26.547 -3.107 1 97.75 200 TYR A C 1
ATOM 1587 O O . TYR A 1 200 ? -15.969 -26.344 -3.834 1 97.75 200 TYR A O 1
ATOM 1595 N N . ASP A 1 201 ? -17.25 -27.719 -2.674 1 96.94 201 ASP A N 1
ATOM 1596 C CA . ASP A 1 201 ? -16.406 -28.891 -2.908 1 96.94 201 ASP A CA 1
ATOM 1597 C C . ASP A 1 201 ? -16.359 -29.234 -4.395 1 96.94 201 ASP A C 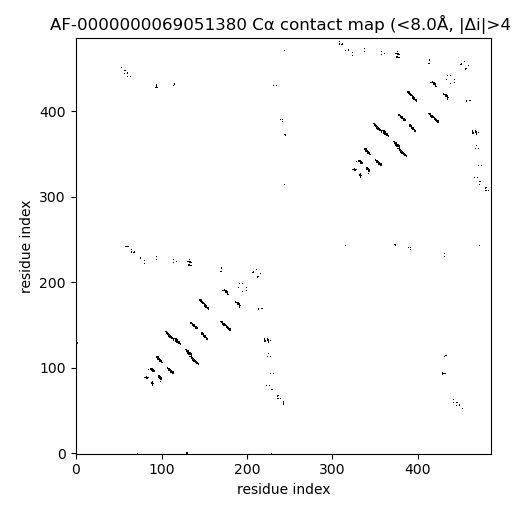1
ATOM 1599 O O . ASP A 1 201 ? -15.305 -29.625 -4.91 1 96.94 201 ASP A O 1
ATOM 1603 N N . LEU A 1 202 ? -17.469 -29.172 -5.047 1 98.19 202 LEU A N 1
ATOM 1604 C CA . LEU A 1 202 ? -17.531 -29.469 -6.473 1 98.19 202 LEU A CA 1
ATOM 1605 C C . LEU A 1 202 ? -16.703 -28.469 -7.273 1 98.19 202 LEU A C 1
ATOM 1607 O O . LEU A 1 202 ? -16.031 -28.844 -8.242 1 98.19 202 LEU A O 1
ATOM 1611 N N . LEU A 1 203 ? -16.734 -27.203 -6.852 1 98.5 203 LEU A N 1
ATOM 1612 C CA . LEU A 1 203 ? -15.93 -26.188 -7.512 1 98.5 203 LEU A CA 1
ATOM 1613 C C . LEU A 1 203 ? -14.438 -26.453 -7.301 1 98.5 203 LEU A C 1
ATOM 1615 O O . LEU A 1 203 ? -13.641 -26.312 -8.227 1 98.5 203 LEU A O 1
ATOM 1619 N N . LYS A 1 204 ? -14.07 -26.828 -6.152 1 97.5 204 LYS A N 1
ATOM 1620 C CA . LYS A 1 204 ? -12.68 -27.188 -5.883 1 97.5 204 LYS A CA 1
ATOM 1621 C C . LYS A 1 204 ? -12.242 -28.375 -6.746 1 97.5 204 LYS A C 1
ATOM 1623 O O . LYS A 1 204 ? -11.141 -28.359 -7.297 1 97.5 204 LYS A O 1
ATOM 1628 N N . THR A 1 205 ? -13.055 -29.344 -6.777 1 98 205 THR A N 1
ATOM 1629 C CA . THR A 1 205 ? -12.766 -30.516 -7.605 1 98 205 THR A CA 1
ATOM 1630 C C . THR A 1 205 ? -12.633 -30.109 -9.078 1 98 205 THR A C 1
ATOM 1632 O O . THR A 1 205 ? -11.766 -30.609 -9.789 1 98 205 THR A O 1
ATOM 1635 N N . PHE A 1 206 ? -13.492 -29.219 -9.5 1 98.62 206 PHE A N 1
ATOM 1636 C CA . PHE A 1 206 ? -13.438 -28.688 -10.852 1 98.62 206 PHE A CA 1
ATOM 1637 C C . PHE A 1 206 ? -12.086 -28.047 -11.125 1 98.62 206 PHE A C 1
ATOM 1639 O O . PHE A 1 206 ? -11.453 -28.312 -12.148 1 98.62 206 PHE A O 1
ATOM 1646 N N . LEU A 1 207 ? -11.617 -27.234 -10.242 1 98.44 207 LEU A N 1
ATOM 1647 C CA . LEU A 1 207 ? -10.312 -26.594 -10.383 1 98.44 207 LEU A CA 1
ATOM 1648 C C . LEU A 1 207 ? -9.203 -27.641 -10.43 1 98.44 207 LEU A C 1
ATOM 1650 O O . LEU A 1 207 ? -8.273 -27.531 -11.234 1 98.44 207 LEU A O 1
ATOM 1654 N N . THR A 1 208 ? -9.297 -28.688 -9.625 1 97.81 208 THR A N 1
ATOM 1655 C CA . THR A 1 208 ? -8.32 -29.766 -9.633 1 97.81 208 THR A CA 1
ATOM 1656 C C . THR A 1 208 ? -8.266 -30.438 -11 1 97.81 208 THR A C 1
ATOM 1658 O O . THR A 1 208 ? -7.18 -30.719 -11.516 1 97.81 208 THR A O 1
ATOM 1661 N N . GLU A 1 209 ? -9.367 -30.656 -11.594 1 97.19 209 GLU A N 1
ATOM 1662 C CA . GLU A 1 209 ? -9.445 -31.281 -12.914 1 97.19 209 GLU A CA 1
ATOM 1663 C C . GLU A 1 209 ? -8.789 -30.406 -13.977 1 97.19 209 GLU A C 1
ATOM 1665 O O . GLU A 1 209 ? -8.305 -30.906 -14.992 1 97.19 209 GLU A O 1
ATOM 1670 N N . LYS A 1 210 ? -8.789 -29.109 -13.742 1 96.56 210 LYS A N 1
ATOM 1671 C CA . LYS A 1 210 ? -8.172 -28.172 -14.672 1 96.56 210 LYS A CA 1
ATOM 1672 C C . LYS A 1 210 ? -6.676 -28.016 -14.398 1 96.56 210 LYS A C 1
ATOM 1674 O O . LYS A 1 210 ? -5.992 -27.234 -15.055 1 96.56 210 LYS A O 1
ATOM 1679 N N . GLY A 1 211 ? -6.133 -28.734 -13.422 1 96.06 211 GLY A N 1
ATOM 1680 C CA . GLY A 1 211 ? -4.715 -28.734 -13.109 1 96.06 211 GLY A CA 1
ATOM 1681 C C . GLY A 1 211 ? -4.379 -27.859 -11.914 1 96.06 211 GLY A C 1
ATOM 1682 O O . GLY A 1 211 ? -3.203 -27.656 -11.594 1 96.06 211 GLY A O 1
ATOM 1683 N N . ILE A 1 212 ? -5.398 -27.297 -11.297 1 97.94 212 ILE A N 1
ATOM 1684 C CA . ILE A 1 212 ? -5.18 -26.422 -10.148 1 97.94 212 ILE A CA 1
ATOM 1685 C C . ILE A 1 212 ? -5.473 -27.172 -8.859 1 97.94 212 ILE A C 1
ATOM 1687 O O . ILE A 1 212 ? -6.484 -26.922 -8.195 1 97.94 212 ILE A O 1
ATOM 1691 N N . SER A 1 213 ? -4.562 -28.047 -8.5 1 96.81 213 SER A N 1
ATOM 1692 C CA . SER A 1 213 ? -4.645 -28.875 -7.305 1 96.81 213 SER A CA 1
ATOM 1693 C C . SER A 1 213 ? -3.961 -28.203 -6.117 1 96.81 213 SER A C 1
ATOM 1695 O O . SER A 1 213 ? -3.328 -27.156 -6.27 1 96.81 213 SER A O 1
ATOM 1697 N N . ASN A 1 214 ? -4.141 -28.875 -4.953 1 96.12 214 ASN A N 1
ATOM 1698 C CA . ASN A 1 214 ? -3.404 -28.422 -3.775 1 96.12 214 ASN A CA 1
ATOM 1699 C C . ASN A 1 214 ? -1.898 -28.422 -4.02 1 96.12 214 ASN A C 1
ATOM 1701 O O . ASN A 1 214 ? -1.2 -27.484 -3.641 1 96.12 214 ASN A O 1
ATOM 1705 N N . THR A 1 215 ? -1.431 -29.453 -4.613 1 96.44 215 THR A N 1
ATOM 1706 C CA . THR A 1 215 ? -0.007 -29.562 -4.914 1 96.44 215 THR A CA 1
ATOM 1707 C C . THR A 1 215 ? 0.434 -28.438 -5.852 1 96.44 215 THR A C 1
ATOM 1709 O O . THR A 1 215 ? 1.488 -27.828 -5.648 1 96.44 215 THR A O 1
ATOM 1712 N N . PHE A 1 216 ? -0.312 -28.172 -6.844 1 97.69 216 PHE A N 1
ATOM 1713 C CA . PHE A 1 216 ? -0.01 -27.094 -7.773 1 97.69 216 PHE A CA 1
ATOM 1714 C C . PHE A 1 216 ? 0.101 -25.766 -7.039 1 97.69 216 PHE A C 1
ATOM 1716 O O . PHE A 1 216 ? 1.043 -25 -7.262 1 97.69 216 PHE A O 1
ATOM 1723 N N . ILE A 1 217 ? -0.869 -25.484 -6.176 1 97.69 217 ILE A N 1
ATOM 1724 C CA . ILE A 1 217 ? -0.902 -24.219 -5.453 1 97.69 217 ILE A CA 1
ATOM 1725 C C . ILE A 1 217 ? 0.293 -24.141 -4.508 1 97.69 217 ILE A C 1
ATOM 1727 O O . ILE A 1 217 ? 0.862 -23.062 -4.309 1 97.69 217 ILE A O 1
ATOM 1731 N N . GLU A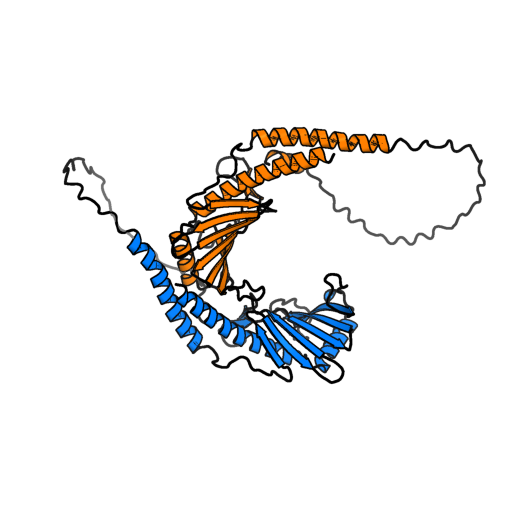 1 218 ? 0.694 -25.219 -3.938 1 95.44 218 GLU A N 1
ATOM 1732 C CA . GLU A 1 218 ? 1.914 -25.234 -3.137 1 95.44 218 GLU A CA 1
ATOM 1733 C C . GLU A 1 218 ? 3.135 -24.891 -3.982 1 95.44 218 GLU A C 1
ATOM 1735 O O . GLU A 1 218 ? 4.004 -24.125 -3.549 1 95.44 218 GLU A O 1
ATOM 1740 N N . ASN A 1 219 ? 3.193 -25.453 -5.148 1 97 219 ASN A N 1
ATOM 1741 C CA . ASN A 1 219 ? 4.297 -25.172 -6.059 1 97 219 ASN A CA 1
ATOM 1742 C C . ASN A 1 219 ? 4.305 -23.703 -6.488 1 97 219 ASN A C 1
ATOM 1744 O O . ASN A 1 219 ? 5.371 -23.125 -6.711 1 97 219 ASN A O 1
ATOM 1748 N N . ILE A 1 220 ? 3.125 -23.125 -6.598 1 97.56 220 ILE A N 1
ATOM 1749 C CA . ILE A 1 220 ? 3.029 -21.703 -6.922 1 97.56 220 ILE A CA 1
ATOM 1750 C C . ILE A 1 220 ? 3.643 -20.875 -5.793 1 97.56 220 ILE A C 1
ATOM 1752 O O . ILE A 1 220 ? 4.312 -19.875 -6.047 1 97.56 220 ILE A O 1
ATOM 1756 N N . SER A 1 221 ? 3.357 -21.297 -4.598 1 96.19 221 SER A N 1
ATOM 1757 C CA . SER A 1 221 ? 3.984 -20.609 -3.471 1 96.19 221 SER A CA 1
ATOM 1758 C C . SER A 1 221 ? 5.504 -20.688 -3.557 1 96.19 221 SER A C 1
ATOM 1760 O O . SER A 1 221 ? 6.199 -19.719 -3.258 1 96.19 221 SER A O 1
ATOM 1762 N N . ASP A 1 222 ? 6.039 -21.812 -3.971 1 94.62 222 ASP A N 1
ATOM 1763 C CA . ASP A 1 222 ? 7.477 -21.953 -4.164 1 94.62 222 ASP A CA 1
ATOM 1764 C C . ASP A 1 222 ? 7.977 -21 -5.25 1 94.62 222 ASP A C 1
ATOM 1766 O O . ASP A 1 222 ? 8.977 -20.312 -5.059 1 94.62 222 ASP A O 1
ATOM 1770 N N . LEU A 1 223 ? 7.281 -21.047 -6.309 1 96 223 LEU A N 1
ATOM 1771 C CA . LEU A 1 223 ? 7.625 -20.156 -7.414 1 96 223 LEU A CA 1
ATOM 1772 C C . LEU A 1 223 ? 7.578 -18.703 -6.973 1 96 223 LEU A C 1
ATOM 1774 O O . LEU A 1 223 ? 8.492 -17.922 -7.277 1 96 223 LEU A O 1
ATOM 1778 N N . SER A 1 224 ? 6.512 -18.344 -6.285 1 96.44 224 SER A N 1
ATOM 1779 C CA . SER A 1 224 ? 6.328 -16.984 -5.777 1 96.44 224 SER A CA 1
ATOM 1780 C C . SER A 1 224 ? 7.465 -16.594 -4.84 1 96.44 224 SER A C 1
ATOM 1782 O O . SER A 1 224 ? 7.953 -15.461 -4.887 1 96.44 224 SER A O 1
ATOM 1784 N N . THR A 1 225 ? 7.883 -17.5 -4.016 1 94.69 225 THR A N 1
ATOM 1785 C CA . THR A 1 225 ? 8.961 -17.25 -3.062 1 94.69 225 THR A CA 1
ATOM 1786 C C . THR A 1 225 ? 10.266 -16.953 -3.789 1 94.69 225 THR A C 1
ATOM 1788 O O . THR A 1 225 ? 10.961 -15.992 -3.463 1 94.69 225 THR A O 1
ATOM 1791 N N . GLN A 1 226 ? 10.562 -17.75 -4.727 1 93.88 226 GLN A N 1
ATOM 1792 C CA . GLN A 1 226 ? 11.781 -17.547 -5.504 1 93.88 226 GLN A CA 1
ATOM 1793 C C . GLN A 1 226 ? 11.742 -16.219 -6.258 1 93.88 226 GLN A C 1
ATOM 1795 O O . GLN A 1 226 ? 12.727 -15.484 -6.27 1 93.88 226 GLN A O 1
ATOM 1800 N N . TYR A 1 227 ? 10.656 -15.984 -6.867 1 96.06 227 TYR A N 1
ATOM 1801 C CA . TYR A 1 227 ? 10.508 -14.75 -7.629 1 96.06 227 TYR A CA 1
ATOM 1802 C C . TYR A 1 227 ? 10.609 -13.531 -6.719 1 96.06 227 TYR A C 1
ATOM 1804 O O . TYR A 1 227 ? 11.258 -12.539 -7.066 1 96.06 227 TYR A O 1
ATOM 1812 N N . GLU A 1 228 ? 9.914 -13.57 -5.582 1 95.5 228 GLU A N 1
ATOM 1813 C CA . GLU A 1 228 ? 9.969 -12.477 -4.621 1 95.5 228 GLU A CA 1
ATOM 1814 C C . GLU A 1 228 ? 11.414 -12.195 -4.191 1 95.5 228 GLU A C 1
ATOM 1816 O O . GLU A 1 228 ? 11.82 -11.039 -4.102 1 95.5 228 GLU A O 1
ATOM 1821 N N . GLN A 1 229 ? 12.172 -13.227 -3.953 1 93.62 229 GLN A N 1
ATOM 1822 C CA . GLN A 1 229 ? 13.562 -13.047 -3.566 1 93.62 229 GLN A CA 1
ATOM 1823 C C . GLN A 1 229 ? 14.359 -12.367 -4.676 1 93.62 229 GLN A C 1
ATOM 1825 O O . GLN A 1 229 ? 15.18 -11.484 -4.406 1 93.62 229 GLN A O 1
ATOM 1830 N N . LYS A 1 230 ? 14.125 -12.742 -5.848 1 95.06 230 LYS A N 1
ATOM 1831 C CA . LYS A 1 230 ? 14.805 -12.133 -6.988 1 95.06 230 LYS A CA 1
ATOM 1832 C C . LYS A 1 230 ? 14.461 -10.648 -7.105 1 95.06 230 LYS A C 1
ATOM 1834 O O . LYS A 1 230 ? 15.344 -9.812 -7.316 1 95.06 230 LYS A O 1
ATOM 1839 N N . VAL A 1 231 ? 13.211 -10.352 -7.031 1 95.31 231 VAL A N 1
ATOM 1840 C CA . VAL A 1 231 ? 12.758 -8.969 -7.133 1 95.31 231 VAL A CA 1
ATOM 1841 C C . VAL A 1 231 ? 13.305 -8.164 -5.961 1 95.31 231 VAL A C 1
ATOM 1843 O O . VAL A 1 231 ? 13.656 -6.988 -6.117 1 95.31 231 VAL A O 1
ATOM 1846 N N . TYR A 1 232 ? 13.391 -8.82 -4.77 1 95.5 232 TYR A N 1
ATOM 1847 C CA . TYR A 1 232 ? 13.977 -8.172 -3.594 1 95.5 232 TYR A CA 1
ATOM 1848 C C . TYR A 1 232 ? 15.43 -7.789 -3.848 1 95.5 232 TYR A C 1
ATOM 1850 O O . TYR A 1 232 ? 15.836 -6.668 -3.547 1 95.5 232 TYR A O 1
ATOM 1858 N N . ILE A 1 233 ? 16.188 -8.656 -4.391 1 95.81 233 ILE A N 1
ATOM 1859 C CA . ILE A 1 233 ? 17.594 -8.391 -4.684 1 95.81 233 ILE A CA 1
ATOM 1860 C C . ILE A 1 233 ? 17.703 -7.234 -5.68 1 95.81 233 ILE A C 1
ATOM 1862 O O . ILE A 1 233 ? 18.547 -6.352 -5.523 1 95.81 233 ILE A O 1
ATOM 1866 N N . LYS A 1 234 ? 16.875 -7.254 -6.719 1 95.62 234 LYS A N 1
ATOM 1867 C CA . LYS A 1 234 ? 16.859 -6.145 -7.664 1 95.62 234 LYS A CA 1
ATOM 1868 C C . LYS A 1 234 ? 16.547 -4.828 -6.961 1 95.62 234 LYS A C 1
ATOM 1870 O O . LYS A 1 234 ? 17.156 -3.801 -7.254 1 95.62 234 LYS A O 1
ATOM 1875 N N . PHE A 1 235 ? 15.609 -4.855 -6.09 1 96.69 235 PHE A N 1
ATOM 1876 C CA . PHE A 1 235 ? 15.25 -3.705 -5.273 1 96.69 235 PHE A CA 1
ATOM 1877 C C . PHE A 1 235 ? 16.453 -3.174 -4.516 1 96.69 235 PHE A C 1
ATOM 1879 O O . PHE A 1 235 ? 16.734 -1.972 -4.535 1 96.69 235 PHE A O 1
ATOM 1886 N N . LEU A 1 236 ? 17.172 -4.051 -3.893 1 97.38 236 LEU A N 1
ATOM 1887 C CA . LEU A 1 236 ? 18.359 -3.664 -3.141 1 97.38 236 LEU A CA 1
ATOM 1888 C C . LEU A 1 236 ? 19.406 -3.029 -4.055 1 97.38 236 LEU A C 1
ATOM 1890 O O . LEU A 1 236 ? 20.031 -2.035 -3.689 1 97.38 236 LEU A O 1
ATOM 1894 N N . ASN A 1 237 ? 19.578 -3.578 -5.199 1 97.5 237 ASN A N 1
ATOM 1895 C CA . ASN A 1 237 ? 20.516 -3.033 -6.168 1 97.5 237 ASN A CA 1
ATOM 1896 C C . ASN A 1 237 ? 20.125 -1.629 -6.613 1 97.5 237 ASN A C 1
ATOM 1898 O O . ASN A 1 237 ? 20.969 -0.744 -6.723 1 97.5 237 ASN A O 1
ATOM 1902 N N . ASP A 1 238 ? 18.859 -1.504 -6.887 1 96.62 238 ASP A N 1
ATOM 1903 C CA . ASP A 1 238 ? 18.375 -0.19 -7.297 1 96.62 238 ASP A CA 1
ATOM 1904 C C . ASP A 1 238 ? 18.562 0.835 -6.18 1 96.62 238 ASP A C 1
ATOM 1906 O O . ASP A 1 238 ? 18.922 1.987 -6.441 1 96.62 238 ASP A O 1
ATOM 1910 N N . LEU A 1 239 ? 18.281 0.403 -4.953 1 97.5 239 LEU A N 1
ATOM 1911 C CA . LEU A 1 239 ? 18.531 1.277 -3.811 1 97.5 239 LEU A CA 1
ATOM 1912 C C . LEU A 1 239 ? 20 1.667 -3.721 1 97.5 239 LEU A C 1
ATOM 1914 O O . LEU A 1 239 ? 20.328 2.836 -3.502 1 97.5 239 LEU A O 1
ATOM 1918 N N . ARG A 1 240 ? 20.828 0.714 -3.887 1 97.69 240 ARG A N 1
ATOM 1919 C CA . ARG A 1 240 ? 22.266 0.95 -3.818 1 97.69 240 ARG A CA 1
ATOM 1920 C C . ARG A 1 240 ? 22.703 1.986 -4.852 1 97.69 240 ARG A C 1
ATOM 1922 O O . ARG A 1 240 ? 23.484 2.881 -4.547 1 97.69 240 ARG A O 1
ATOM 1929 N N . LYS A 1 241 ? 22.188 1.914 -6.02 1 97 241 LYS A N 1
ATOM 1930 C CA . LYS A 1 241 ? 22.516 2.844 -7.098 1 97 241 LYS A CA 1
ATOM 1931 C C . LYS A 1 241 ? 21.984 4.242 -6.789 1 97 241 LYS A C 1
ATOM 1933 O O . LYS A 1 241 ? 22.594 5.242 -7.191 1 97 241 LYS A O 1
ATOM 1938 N N . PHE A 1 242 ? 20.875 4.27 -6.188 1 97.25 242 PHE A N 1
ATOM 1939 C CA . PHE A 1 242 ? 20.266 5.547 -5.852 1 97.25 242 PHE A CA 1
ATOM 1940 C C . PHE A 1 242 ? 21.141 6.336 -4.891 1 97.25 242 PHE A C 1
ATOM 1942 O O . PHE A 1 242 ? 21.25 7.559 -4.996 1 97.25 242 PHE A O 1
ATOM 1949 N N . PHE A 1 243 ? 21.609 5.586 -3.992 1 96.38 243 PHE A N 1
ATOM 1950 C CA . PHE A 1 243 ? 22.453 6.234 -2.986 1 96.38 243 PHE A CA 1
ATOM 1951 C C . PHE A 1 243 ? 23.891 6.355 -3.469 1 96.38 243 PHE A C 1
ATOM 1953 O O . PHE A 1 243 ? 24.625 7.25 -3.039 1 96.38 243 PHE A O 1
ATOM 1960 N N . MET B 1 1 ? -13.766 22.266 16.297 1 27.55 1 MET B N 1
ATOM 1961 C CA . MET B 1 1 ? -13.977 20.828 16.125 1 27.55 1 MET B CA 1
ATOM 1962 C C . MET B 1 1 ? -14.336 20.172 17.453 1 27.55 1 MET B C 1
ATOM 1964 O O . MET B 1 1 ? -14.781 19.016 17.484 1 27.55 1 MET B O 1
ATOM 1968 N N . ASN B 1 2 ? -13.898 20.953 18.516 1 30.39 2 ASN B N 1
ATOM 1969 C CA . ASN B 1 2 ? -13.906 20.375 19.859 1 30.39 2 ASN B CA 1
ATOM 1970 C C . ASN B 1 2 ? -15.312 20.328 20.438 1 30.39 2 ASN B C 1
ATOM 1972 O O . ASN B 1 2 ? -15.617 19.5 21.297 1 30.39 2 ASN B O 1
ATOM 1976 N N . THR B 1 3 ? -16.078 21.297 19.984 1 31.72 3 THR B N 1
ATOM 1977 C CA . THR B 1 3 ? -17.266 21.422 20.812 1 31.72 3 THR B CA 1
ATOM 1978 C C . THR B 1 3 ? -18.281 20.344 20.484 1 31.72 3 THR B C 1
ATOM 1980 O O . THR B 1 3 ? -19.109 19.969 21.328 1 31.72 3 THR B O 1
ATOM 1983 N N . PHE B 1 4 ? -18.344 19.969 19.203 1 35.16 4 PHE B N 1
ATOM 1984 C CA . PHE B 1 4 ? -19.5 19.141 18.859 1 35.16 4 PHE B CA 1
ATOM 1985 C C . PHE B 1 4 ? -19.328 17.734 19.422 1 35.16 4 PHE B C 1
ATOM 1987 O O . PHE B 1 4 ? -20.297 17 19.578 1 35.16 4 PHE B O 1
ATOM 1994 N N . ILE B 1 5 ? -18.047 17.297 19.641 1 37.03 5 ILE B N 1
ATOM 1995 C CA . ILE B 1 5 ? -17.938 15.922 20.109 1 37.03 5 ILE B CA 1
ATOM 1996 C C . ILE B 1 5 ? -18.5 15.82 21.531 1 37.03 5 ILE B C 1
ATOM 1998 O O . ILE B 1 5 ? -18.578 14.727 22.094 1 37.03 5 ILE B O 1
ATOM 2002 N N . ARG B 1 6 ? -18.688 16.969 22.203 1 33.53 6 ARG B N 1
ATOM 2003 C CA . ARG B 1 6 ? -19.047 16.797 23.609 1 33.53 6 ARG B CA 1
ATOM 2004 C C . ARG B 1 6 ? -20.438 16.156 23.734 1 33.53 6 ARG B C 1
ATOM 2006 O O . ARG B 1 6 ? -20.688 15.398 24.672 1 33.53 6 ARG B O 1
ATOM 2013 N N . SER B 1 7 ? -21.422 16.703 22.984 1 32.25 7 SER B N 1
ATOM 2014 C CA . SER B 1 7 ? -22.766 16.422 23.484 1 32.25 7 SER B CA 1
ATOM 2015 C C . SER B 1 7 ? -23.188 14.992 23.188 1 32.25 7 SER B C 1
ATOM 2017 O O . SER B 1 7 ? -24.172 14.5 23.734 1 32.25 7 SER B O 1
ATOM 2019 N N . LEU B 1 8 ? -22.594 14.422 22.141 1 31.47 8 LEU B N 1
ATOM 2020 C CA . LEU B 1 8 ? -23.328 13.234 21.719 1 31.47 8 LEU B CA 1
ATOM 2021 C C . LEU B 1 8 ? -22.969 12.031 22.578 1 31.47 8 LEU B C 1
ATOM 2023 O O . LEU B 1 8 ? -23.328 10.898 22.25 1 31.47 8 LEU B O 1
ATOM 2027 N N . ARG B 1 9 ? -22.094 12.172 23.594 1 30.25 9 ARG B N 1
ATOM 2028 C CA . ARG B 1 9 ? -21.812 10.953 24.344 1 30.25 9 ARG B CA 1
ATOM 2029 C C . ARG B 1 9 ? -23.047 10.5 25.125 1 30.25 9 ARG B C 1
ATOM 2031 O O . ARG B 1 9 ? -22.922 9.742 26.094 1 30.25 9 ARG B O 1
ATOM 2038 N N . SER B 1 10 ? -24.219 11.109 24.969 1 28.48 10 SER B N 1
ATOM 2039 C CA . SER B 1 10 ? -25.281 10.609 25.844 1 28.48 10 SER B CA 1
ATOM 2040 C C . SER B 1 10 ? -25.453 9.102 25.688 1 28.48 10 SER B C 1
ATOM 2042 O O . SER B 1 10 ? -25.141 8.539 24.641 1 28.48 10 SER B O 1
ATOM 2044 N N . THR B 1 11 ? -25.844 8.383 26.797 1 26.77 11 THR B N 1
ATOM 2045 C CA . THR B 1 11 ? -25.984 7.043 27.375 1 26.77 11 THR B CA 1
ATOM 2046 C C . THR B 1 11 ? -26.984 6.219 26.562 1 26.77 11 THR B C 1
ATOM 2048 O O . THR B 1 11 ? -27.766 5.453 27.125 1 26.77 11 THR B O 1
ATOM 2051 N N . MET B 1 12 ? -27.047 6.344 25.203 1 25.55 12 MET B N 1
ATOM 2052 C CA . MET B 1 12 ? -28.094 5.453 24.688 1 25.55 12 MET B CA 1
ATOM 2053 C C . MET B 1 12 ? -27.812 4.008 25.062 1 25.55 12 MET B C 1
ATOM 2055 O O . MET B 1 12 ? -26.844 3.412 24.594 1 25.55 12 MET B O 1
ATOM 2059 N N . LYS B 1 13 ? -28.047 3.643 26.328 1 24.22 13 LYS B N 1
ATOM 2060 C CA . LYS B 1 13 ? -28.078 2.271 26.828 1 24.22 13 LYS B CA 1
ATOM 2061 C C . LYS B 1 13 ? -28.969 1.388 25.969 1 24.22 13 LYS B C 1
ATOM 2063 O O . LYS B 1 13 ? -30.188 1.494 26.016 1 24.22 13 LYS B O 1
ATOM 2068 N N . ILE B 1 14 ? -28.719 1.316 24.719 1 24.38 14 ILE B N 1
ATOM 2069 C CA . ILE B 1 14 ? -29.578 0.485 23.875 1 24.38 14 ILE B CA 1
ATOM 2070 C C . ILE B 1 14 ? -29.578 -0.948 24.406 1 24.38 14 ILE B C 1
ATOM 2072 O O . ILE B 1 14 ? -28.531 -1.592 24.484 1 24.38 14 ILE B O 1
ATOM 2076 N N . SER B 1 15 ? -30.516 -1.188 25.422 1 23.27 15 SER B N 1
ATOM 2077 C CA . SER B 1 15 ? -30.859 -2.48 26 1 23.27 15 SER B CA 1
ATOM 2078 C C . SER B 1 15 ? -31.078 -3.533 24.922 1 23.27 15 SER B C 1
ATOM 2080 O O . SER B 1 15 ? -31.703 -3.252 23.891 1 23.27 15 SER B O 1
ATOM 2082 N N . ASN B 1 16 ? -30.203 -4.398 24.812 1 23.77 16 ASN B N 1
ATOM 2083 C CA . ASN B 1 16 ? -30.141 -5.609 24.016 1 23.77 16 ASN B CA 1
ATOM 2084 C C . ASN B 1 16 ? -31.406 -6.461 24.188 1 23.77 16 ASN B C 1
ATOM 2086 O O . ASN B 1 16 ? -31.531 -7.195 25.172 1 23.77 16 ASN B O 1
ATOM 2090 N N . VAL B 1 17 ? -32.656 -5.801 24.031 1 23.81 17 VAL B N 1
ATOM 2091 C CA . VAL B 1 17 ? -33.875 -6.586 24.188 1 23.81 17 VAL B CA 1
ATOM 2092 C C . VAL B 1 17 ? -33.812 -7.82 23.297 1 23.81 17 VAL B C 1
ATOM 2094 O O . VAL B 1 17 ? -33.656 -7.699 22.078 1 23.81 17 VAL B O 1
ATOM 2097 N N . ILE B 1 18 ? -33.312 -8.859 23.797 1 23.67 18 ILE B N 1
ATOM 2098 C CA . ILE B 1 18 ? -33.219 -10.234 23.312 1 23.67 18 ILE B CA 1
ATOM 2099 C C . ILE B 1 18 ? -34.594 -10.719 22.891 1 23.67 18 ILE B C 1
ATOM 2101 O O . ILE B 1 18 ? -35.5 -10.875 23.734 1 23.67 18 ILE B O 1
ATOM 2105 N N . VAL B 1 19 ? -35.188 -10.016 21.844 1 22.36 19 VAL B N 1
ATOM 2106 C CA . VAL B 1 19 ? -36.531 -10.422 21.422 1 22.36 19 VAL B CA 1
ATOM 2107 C C . VAL B 1 19 ? -36.531 -11.914 21.109 1 22.36 19 VAL B C 1
ATOM 2109 O O . VAL B 1 19 ? -35.844 -12.367 20.203 1 22.36 19 VAL B O 1
ATOM 2112 N N . ASN B 1 20 ? -36.688 -12.695 22.188 1 20.83 20 ASN B N 1
ATOM 2113 C CA . ASN B 1 20 ? -36.969 -14.125 22.125 1 20.83 20 ASN B CA 1
ATOM 2114 C C . ASN B 1 20 ? -38.156 -14.422 21.188 1 20.83 20 ASN B C 1
ATOM 2116 O O . ASN B 1 20 ? -39.219 -13.844 21.328 1 20.83 20 ASN B O 1
ATOM 2120 N N . ASN B 1 21 ? -37.844 -14.664 19.922 1 21.09 21 ASN B N 1
ATOM 2121 C CA . ASN B 1 21 ? -38.625 -15.039 18.75 1 21.09 21 ASN B CA 1
ATOM 2122 C C . ASN B 1 21 ? -39.562 -16.203 19.062 1 21.09 21 ASN B C 1
ATOM 2124 O O . ASN B 1 21 ? -39.125 -17.359 19.047 1 21.09 21 ASN B O 1
ATOM 2128 N N . SER B 1 22 ? -40.312 -16.156 20.25 1 23.39 22 SER B N 1
ATOM 2129 C CA . SER B 1 22 ? -41.188 -17.297 20.5 1 23.39 22 SER B CA 1
ATOM 2130 C C . SER B 1 22 ? -42.188 -17.5 19.359 1 23.39 22 SER B C 1
ATOM 2132 O O . SER B 1 22 ? -42.719 -16.531 18.812 1 23.39 22 SER B O 1
ATOM 2134 N N . THR B 1 23 ? -42.094 -18.578 18.641 1 23.34 23 THR B N 1
ATOM 2135 C CA . THR B 1 23 ? -42.688 -19.25 17.484 1 23.34 23 THR B CA 1
ATOM 2136 C C . THR B 1 23 ? -44.156 -19.5 17.703 1 23.34 23 THR B C 1
ATOM 2138 O O . THR B 1 23 ? -44.781 -20.25 16.953 1 23.34 23 THR B O 1
ATOM 2141 N N . ARG B 1 24 ? -44.906 -18.641 18.562 1 21.25 24 ARG B N 1
ATOM 2142 C CA . ARG B 1 24 ? -46.219 -19.172 18.953 1 21.25 24 ARG B CA 1
ATOM 2143 C C . ARG B 1 24 ? -47.125 -19.297 17.734 1 21.25 24 ARG B C 1
ATOM 2145 O O . ARG B 1 24 ? -47.25 -18.344 16.953 1 21.25 24 ARG B O 1
ATOM 2152 N N . ASN B 1 25 ? -47.438 -20.484 17.297 1 22.62 25 ASN B N 1
ATOM 2153 C CA . ASN B 1 25 ? -48.219 -21.062 16.219 1 22.62 25 ASN B CA 1
ATOM 2154 C C . ASN B 1 25 ? -49.688 -20.594 16.266 1 22.62 25 ASN B C 1
ATOM 2156 O O . ASN B 1 25 ? -50.594 -21.328 15.859 1 22.62 25 ASN B O 1
ATOM 2160 N N . MET B 1 26 ? -50 -19.344 16.828 1 22.8 26 MET B N 1
ATOM 2161 C CA . MET B 1 26 ? -51.406 -19.172 17.172 1 22.8 26 MET B CA 1
ATOM 2162 C C . MET B 1 26 ? -52.281 -19.203 15.93 1 22.8 26 MET B C 1
ATOM 2164 O O . MET B 1 26 ? -52 -18.5 14.961 1 22.8 26 MET B O 1
ATOM 2168 N N . SER B 1 27 ? -53.125 -20.188 15.797 1 26.16 27 SER B N 1
ATOM 2169 C CA . SER B 1 27 ? -54.094 -20.625 14.828 1 26.16 27 SER B CA 1
ATOM 2170 C C . SER B 1 27 ? -55.219 -19.578 14.656 1 26.16 27 SER B C 1
ATOM 2172 O O . SER B 1 27 ? -56.062 -19.406 15.539 1 26.16 27 SER B O 1
ATOM 2174 N N . MET B 1 28 ? -54.875 -18.297 14.594 1 23.64 28 MET B N 1
ATOM 2175 C CA . MET B 1 28 ? -55.969 -17.344 14.688 1 23.64 28 MET B CA 1
ATOM 2176 C C . MET B 1 28 ? -56.969 -17.547 13.547 1 23.64 28 MET B C 1
ATOM 2178 O O . MET B 1 28 ? -56.562 -17.641 12.383 1 23.64 28 MET B O 1
ATOM 2182 N N . VAL B 1 29 ? -58.219 -18.078 13.891 1 25.64 29 VAL B N 1
ATOM 2183 C CA . VAL B 1 29 ? -59.438 -18.375 13.172 1 25.64 29 VAL B CA 1
ATOM 2184 C C . VAL B 1 29 ? -59.938 -17.109 12.453 1 25.64 29 VAL B C 1
ATOM 2186 O O . VAL B 1 29 ? -59.844 -16 12.984 1 25.64 29 VAL B O 1
ATOM 2189 N N . PRO B 1 30 ? -60.219 -17.172 11.125 1 25.98 30 PRO B N 1
ATOM 2190 C CA . PRO B 1 30 ? -60.531 -16.125 10.156 1 25.98 30 PRO B CA 1
ATOM 2191 C C . PRO B 1 30 ? -61.875 -15.477 10.406 1 25.98 30 PRO B C 1
ATOM 2193 O O . PRO B 1 30 ? -62.906 -16.156 10.297 1 25.98 30 PRO B O 1
ATOM 2196 N N . ILE B 1 31 ? -62.25 -14.969 11.648 1 25.8 31 ILE B N 1
ATOM 2197 C CA . ILE B 1 31 ? -63.625 -14.492 11.773 1 25.8 31 ILE B CA 1
ATOM 2198 C C . ILE B 1 31 ? -63.875 -13.414 10.734 1 25.8 31 ILE B C 1
ATOM 2200 O O . ILE B 1 31 ? -63.281 -12.344 10.766 1 25.8 31 ILE B O 1
ATOM 2204 N N . TYR B 1 32 ? -64.25 -13.773 9.555 1 22.8 32 TYR B N 1
ATOM 2205 C CA . TYR B 1 32 ? -64.5 -12.914 8.398 1 22.8 32 TYR B CA 1
ATOM 2206 C C . TYR B 1 32 ? -65.75 -12.062 8.617 1 22.8 32 TYR B C 1
ATOM 2208 O O . TYR B 1 32 ? -66.438 -11.68 7.656 1 22.8 32 TYR B O 1
ATOM 2216 N N . ARG B 1 33 ? -66.312 -11.922 9.906 1 23.83 33 ARG B N 1
ATOM 2217 C CA . ARG B 1 33 ? -67.625 -11.305 9.836 1 23.83 33 ARG B CA 1
ATOM 2218 C C . ARG B 1 33 ? -67.562 -9.977 9.094 1 23.83 33 ARG B C 1
ATOM 2220 O O . ARG B 1 33 ? -66.625 -9.195 9.273 1 23.83 33 ARG B O 1
ATOM 2227 N N . SER B 1 34 ? -68.5 -9.812 8.094 1 25.23 34 SER B N 1
ATOM 2228 C CA . SER B 1 34 ? -68.875 -8.891 7.023 1 25.23 34 SER B CA 1
ATOM 2229 C C . SER B 1 34 ? -69.312 -7.547 7.582 1 25.23 34 SER B C 1
ATOM 2231 O O . SER B 1 34 ? -70 -6.781 6.895 1 25.23 34 SER B O 1
ATOM 2233 N N . MET B 1 35 ? -68.875 -7.051 8.742 1 25.52 35 MET B N 1
ATOM 2234 C CA . MET B 1 35 ? -69.562 -5.875 9.219 1 25.52 35 MET B CA 1
ATOM 2235 C C . MET B 1 35 ? -69.562 -4.766 8.172 1 25.52 35 MET B C 1
ATOM 2237 O O . MET B 1 35 ? -68.5 -4.266 7.812 1 25.52 35 MET B O 1
ATOM 2241 N N . TRP B 1 36 ? -70.562 -4.691 7.297 1 28.38 36 TRP B N 1
ATOM 2242 C CA . TRP B 1 36 ? -70.875 -3.723 6.246 1 28.38 36 TRP B CA 1
ATOM 2243 C C . TRP B 1 36 ? -71 -2.32 6.828 1 28.38 36 TRP B C 1
ATOM 2245 O O . TRP B 1 36 ? -71.5 -1.408 6.145 1 28.38 36 TRP B O 1
ATOM 2255 N N . SER B 1 37 ? -70.375 -2.096 8.016 1 26.36 37 SER B N 1
ATOM 2256 C CA . SER B 1 37 ? -70.75 -0.822 8.633 1 26.36 37 SER B CA 1
ATOM 2257 C C . SER B 1 37 ? -70.625 0.329 7.641 1 26.36 37 SER B C 1
ATOM 2259 O O . SER B 1 37 ? -69.938 0.202 6.625 1 26.36 37 SER B O 1
ATOM 2261 N N . SER B 1 38 ? -71.188 1.523 8.039 1 29.69 38 SER B N 1
ATOM 2262 C CA . SER B 1 38 ? -71.688 2.846 7.648 1 29.69 38 SER B CA 1
ATOM 2263 C C . SER B 1 38 ? -70.562 3.67 7.012 1 29.69 38 SER B C 1
ATOM 2265 O O . SER B 1 38 ? -69.438 3.617 7.457 1 29.69 38 SER B O 1
ATOM 2267 N N . THR B 1 39 ? -70.75 4.043 5.785 1 32.09 39 THR B N 1
ATOM 2268 C CA . THR B 1 39 ? -70.125 4.832 4.754 1 32.09 39 THR B CA 1
ATOM 2269 C C . THR B 1 39 ? -69.812 6.238 5.262 1 32.09 39 THR B C 1
ATOM 2271 O O . THR B 1 39 ? -69.5 7.137 4.473 1 32.09 39 THR B O 1
ATOM 2274 N N . GLY B 1 40 ? -69.75 6.457 6.555 1 30.44 40 GLY B N 1
ATOM 2275 C CA . GLY B 1 40 ? -69.625 7.883 6.797 1 30.44 40 GLY B CA 1
ATOM 2276 C C . GLY B 1 40 ? -68.5 8.531 6.02 1 30.44 40 GLY B C 1
ATOM 2277 O O . GLY B 1 40 ? -67.625 7.844 5.562 1 30.44 40 GLY B O 1
ATOM 2278 N N . LYS B 1 41 ? -68.812 9.812 5.648 1 35.03 41 LYS B N 1
ATOM 2279 C CA . LYS B 1 41 ? -68 10.828 4.926 1 35.03 41 LYS B CA 1
ATOM 2280 C C . LYS B 1 41 ? -66.625 10.93 5.465 1 35.03 41 LYS B C 1
ATOM 2282 O O . LYS B 1 41 ? -66.375 11.32 6.613 1 35.03 41 LYS B O 1
ATOM 2287 N N . LEU B 1 42 ? -65.75 9.961 5.184 1 32.22 42 LEU B N 1
ATOM 2288 C CA . LEU B 1 42 ? -64.312 10.133 5.465 1 32.22 42 LEU B CA 1
ATOM 2289 C C . LEU B 1 42 ? -63.844 11.492 4.984 1 32.22 42 LEU B C 1
ATOM 2291 O O . LEU B 1 42 ? -63.875 11.781 3.787 1 32.22 42 LEU B O 1
ATOM 2295 N N . ASP B 1 43 ? -64.125 12.539 5.723 1 33.22 43 ASP B N 1
ATOM 2296 C CA . ASP B 1 43 ? -63.531 13.844 5.539 1 33.22 43 ASP B CA 1
ATOM 2297 C C . ASP B 1 43 ? -62.062 13.695 5.07 1 33.22 43 ASP B C 1
ATOM 2299 O O . ASP B 1 43 ? -61.344 12.828 5.559 1 33.22 43 ASP B O 1
ATOM 2303 N N . LEU B 1 44 ? -61.844 14.125 3.84 1 33.88 44 LEU B N 1
ATOM 2304 C CA . LEU B 1 44 ? -60.594 14.336 3.145 1 33.88 44 LEU B CA 1
ATOM 2305 C C . LEU B 1 44 ? -59.531 14.875 4.098 1 33.88 44 LEU B C 1
ATOM 2307 O O . LEU B 1 44 ? -59.656 15.969 4.641 1 33.88 44 LEU B O 1
ATOM 2311 N N . ILE B 1 45 ? -58.969 14.047 4.98 1 37.81 45 ILE B N 1
ATOM 2312 C CA . ILE B 1 45 ? -57.719 14.453 5.641 1 37.81 45 ILE B CA 1
ATOM 2313 C C . ILE B 1 45 ? -56.875 15.242 4.668 1 37.81 45 ILE B C 1
ATOM 2315 O O . ILE B 1 45 ? -56.438 14.727 3.633 1 37.81 45 ILE B O 1
ATOM 2319 N N . ARG B 1 46 ? -57.156 16.562 4.543 1 39.38 46 ARG B N 1
ATOM 2320 C CA . ARG B 1 46 ? -56.219 17.453 3.887 1 39.38 46 ARG B CA 1
ATOM 2321 C C . ARG B 1 46 ? -54.781 17.047 4.164 1 39.38 46 ARG B C 1
ATOM 2323 O O . ARG B 1 46 ? -54.406 16.828 5.316 1 39.38 46 ARG B O 1
ATOM 2330 N N . PRO B 1 47 ? -54.094 16.5 3.135 1 40.59 47 PRO B N 1
ATOM 2331 C CA . PRO B 1 47 ? -52.656 16.297 3.338 1 40.59 47 PRO B CA 1
ATOM 2332 C C . PRO B 1 47 ? -52.031 17.391 4.191 1 40.59 47 PRO B C 1
ATOM 2334 O O . PRO B 1 47 ? -52.25 18.578 3.938 1 40.59 47 PRO B O 1
ATOM 2337 N N . LEU B 1 48 ? -51.969 17.312 5.453 1 41 48 LEU B N 1
ATOM 2338 C CA . LEU B 1 48 ? -51.094 18.188 6.203 1 41 48 LEU B CA 1
ATOM 2339 C C . LEU B 1 48 ? -49.906 18.641 5.336 1 41 48 LEU B C 1
ATOM 2341 O O . LEU B 1 48 ? -49.25 17.828 4.68 1 41 48 LEU B O 1
ATOM 2345 N N . ASN B 1 49 ? -49.781 19.875 4.871 1 39 49 ASN B N 1
ATOM 2346 C CA . ASN B 1 49 ? -48.75 20.547 4.102 1 39 49 ASN B CA 1
ATOM 2347 C C . ASN B 1 49 ? -47.375 20 4.434 1 39 49 ASN B C 1
ATOM 2349 O O . ASN B 1 49 ? -46.781 20.359 5.461 1 39 49 ASN B O 1
ATOM 2353 N N . ALA B 1 50 ? -47 18.781 4.234 1 46.53 50 ALA B N 1
ATOM 2354 C CA . ALA B 1 50 ? -45.656 18.188 4.184 1 46.53 50 ALA B CA 1
ATOM 2355 C C . ALA B 1 50 ? -44.594 19.219 3.783 1 46.53 50 ALA B C 1
ATOM 2357 O O . ALA B 1 50 ? -43.438 19.141 4.203 1 46.53 50 ALA B O 1
ATOM 2358 N N . ARG B 1 51 ? -45.031 20.094 2.979 1 48.22 51 ARG B N 1
ATOM 2359 C CA . ARG B 1 51 ? -44.156 21.188 2.604 1 48.22 51 ARG B CA 1
ATOM 2360 C C . ARG B 1 51 ? -43.844 22.078 3.801 1 48.22 51 ARG B C 1
ATOM 2362 O O . ARG B 1 51 ? -42.844 22.797 3.811 1 48.22 51 ARG B O 1
ATOM 2369 N N . LEU B 1 52 ? -44.688 22.219 4.652 1 49.62 52 LEU B N 1
ATOM 2370 C CA . LEU B 1 52 ? -44.438 23.062 5.812 1 49.62 52 LEU B CA 1
ATOM 2371 C C . LEU B 1 52 ? -43.5 22.391 6.785 1 49.62 52 LEU B C 1
ATOM 2373 O O . LEU B 1 52 ? -42.688 23.078 7.438 1 49.62 52 LEU B O 1
ATOM 2377 N N . ALA B 1 53 ? -43.594 21.047 6.922 1 51.34 53 ALA B N 1
ATOM 2378 C CA . ALA B 1 53 ? -42.75 20.312 7.836 1 51.34 53 ALA B CA 1
ATOM 2379 C C . ALA B 1 53 ? -41.312 20.234 7.305 1 51.34 53 ALA B C 1
ATOM 2381 O O . ALA B 1 53 ? -40.344 20.281 8.078 1 51.34 53 ALA B O 1
ATOM 2382 N N . HIS B 1 54 ? -41.219 19.875 5.969 1 57 54 HIS B N 1
ATOM 2383 C CA . HIS B 1 54 ? -39.906 19.875 5.316 1 57 54 HIS B CA 1
ATOM 2384 C C . HIS B 1 54 ? -39.188 21.203 5.52 1 57 54 HIS B C 1
ATOM 2386 O O . HIS B 1 54 ? -37.969 21.25 5.688 1 57 54 HIS B O 1
ATOM 2392 N N . SER B 1 55 ? -40.031 22.266 5.57 1 67.5 55 SER B N 1
ATOM 2393 C CA . SER B 1 55 ? -39.594 23.641 5.719 1 67.5 55 SER B CA 1
ATOM 2394 C C . SER B 1 55 ? -39 23.875 7.102 1 67.5 55 SER B C 1
ATOM 2396 O O . SER B 1 55 ? -38 24.594 7.242 1 67.5 55 SER B O 1
ATOM 2398 N N . SER B 1 56 ? -39.375 22.938 7.988 1 82.69 56 SER B N 1
ATOM 2399 C CA . SER B 1 56 ? -39 23.234 9.359 1 82.69 56 SER B CA 1
ATOM 2400 C C . SER B 1 56 ? -37.625 22.641 9.68 1 82.69 56 SER B C 1
ATOM 2402 O O . SER B 1 56 ? -36.781 23.281 10.328 1 82.69 56 SER B O 1
ATOM 2404 N N . VAL B 1 57 ? -37.312 21.453 9.094 1 94.19 57 VAL B N 1
ATOM 2405 C CA . VAL B 1 57 ? -36.062 20.828 9.438 1 94.19 57 VAL B CA 1
ATOM 2406 C C . VAL B 1 57 ? -34.906 21.578 8.758 1 94.19 57 VAL B C 1
ATOM 2408 O O . VAL B 1 57 ? -33.812 21.734 9.328 1 94.19 57 VAL B O 1
ATOM 2411 N N . GLU B 1 58 ? -35.156 22.016 7.473 1 94.81 58 GLU B N 1
ATOM 2412 C CA . GLU B 1 58 ? -34.125 22.766 6.773 1 94.81 58 GLU B CA 1
ATOM 2413 C C . GLU B 1 58 ? -33.781 24.062 7.516 1 94.81 58 GLU B C 1
ATOM 2415 O O . GLU B 1 58 ? -32.625 24.469 7.586 1 94.81 58 GLU B O 1
ATOM 2420 N N . LYS B 1 59 ? -34.75 24.641 7.984 1 94.19 59 LYS B N 1
ATOM 2421 C CA . LYS B 1 59 ? -34.531 25.859 8.758 1 94.19 59 LYS B CA 1
ATOM 2422 C C . LYS B 1 59 ? -33.75 25.562 10.023 1 94.19 59 LYS B C 1
ATOM 2424 O O . LYS B 1 59 ? -32.875 26.344 10.398 1 94.19 59 LYS B O 1
ATOM 2429 N N . GLU B 1 60 ? -34.125 24.516 10.609 1 95.88 60 GLU B N 1
ATOM 2430 C CA . GLU B 1 60 ? -33.375 24.109 11.797 1 95.88 60 GLU B CA 1
ATOM 2431 C C . GLU B 1 60 ? -31.922 23.797 11.469 1 95.88 60 GLU B C 1
ATOM 2433 O O . GLU B 1 60 ? -31.016 24.125 12.234 1 95.88 60 GLU B O 1
ATOM 2438 N N . LEU B 1 61 ? -31.734 23.219 10.344 1 96.88 61 LEU B N 1
ATOM 2439 C CA . LEU B 1 61 ? -30.391 22.922 9.883 1 96.88 61 LEU B CA 1
ATOM 2440 C C . LEU B 1 61 ? -29.594 24.188 9.633 1 96.88 61 LEU B C 1
ATOM 2442 O O . LEU B 1 61 ? -28.438 24.297 10.047 1 96.88 61 LEU B O 1
ATOM 2446 N N . GLN B 1 62 ? -30.203 25.078 9.023 1 96.56 62 GLN B N 1
ATOM 2447 C CA . GLN B 1 62 ? -29.547 26.344 8.75 1 96.56 62 GLN B CA 1
ATOM 2448 C C . GLN B 1 62 ? -29.141 27.047 10.047 1 96.56 62 GLN B C 1
ATOM 2450 O O . GLN B 1 62 ? -28.016 27.547 10.156 1 96.56 62 GLN B O 1
ATOM 2455 N N . GLN B 1 63 ? -30.016 26.969 10.977 1 96.56 63 GLN B N 1
ATOM 2456 C CA . GLN B 1 63 ? -29.719 27.609 12.258 1 96.56 63 GLN B CA 1
ATOM 2457 C C . GLN B 1 63 ? -28.578 26.906 12.977 1 96.56 63 GLN B C 1
ATOM 2459 O O . GLN B 1 63 ? -27.703 27.562 13.539 1 96.56 63 GLN B O 1
ATOM 2464 N N . PHE B 1 64 ? -28.625 25.656 12.977 1 97.69 64 PHE B N 1
ATOM 2465 C CA . PHE B 1 64 ? -27.547 24.891 13.586 1 97.69 64 PHE B CA 1
ATOM 2466 C C . PHE B 1 64 ? -26.219 25.219 12.938 1 97.69 64 PHE B C 1
ATOM 2468 O O . PHE B 1 64 ? -25.219 25.453 13.625 1 97.69 64 PHE B O 1
ATOM 2475 N N . LEU B 1 65 ? -26.203 25.281 11.609 1 98.19 65 LEU B N 1
ATOM 2476 C CA . LEU B 1 65 ? -24.984 25.5 10.852 1 98.19 65 LEU B CA 1
ATOM 2477 C C . LEU B 1 65 ? -24.453 26.906 11.102 1 98.19 65 LEU B C 1
ATOM 2479 O O . LEU B 1 65 ? -23.234 27.109 11.219 1 98.19 65 LEU B O 1
ATOM 2483 N N . ASP B 1 66 ? -25.297 27.828 11.219 1 97.56 66 ASP B N 1
ATOM 2484 C CA . ASP B 1 66 ? -24.891 29.188 11.531 1 97.56 66 ASP B CA 1
ATOM 2485 C C . ASP B 1 66 ? -24.141 29.25 12.859 1 97.56 66 ASP B C 1
ATOM 2487 O O . ASP B 1 66 ? -23.078 29.875 12.953 1 97.56 66 ASP B O 1
ATOM 2491 N N . ASN B 1 67 ? -24.672 28.531 13.82 1 97.5 67 ASN B N 1
ATOM 2492 C CA . ASN B 1 67 ? -24.031 28.5 15.133 1 97.5 67 ASN B CA 1
ATOM 2493 C C . ASN B 1 67 ? -22.688 27.781 15.086 1 97.5 67 ASN B C 1
ATOM 2495 O O . ASN B 1 67 ? -21.719 28.234 15.703 1 97.5 67 ASN B O 1
ATOM 2499 N N . GLU B 1 68 ? -22.609 26.688 14.391 1 97.31 68 GLU B N 1
ATOM 2500 C CA . GLU B 1 68 ? -21.375 25.906 14.281 1 97.31 68 GLU B CA 1
ATOM 2501 C C . GLU B 1 68 ? -20.281 26.703 13.562 1 97.31 68 GLU B C 1
ATOM 2503 O O . GLU B 1 68 ? -19.125 26.703 13.984 1 97.31 68 GLU B O 1
ATOM 2508 N N . ILE B 1 69 ? -20.703 27.328 12.5 1 97.19 69 ILE B N 1
ATOM 2509 C CA . ILE B 1 69 ? -19.75 28.125 11.734 1 97.19 69 ILE B CA 1
ATOM 2510 C C . ILE B 1 69 ? -19.156 29.219 12.617 1 97.19 69 ILE B C 1
ATOM 2512 O O . ILE B 1 69 ? -17.938 29.406 12.656 1 97.19 69 ILE B O 1
ATOM 2516 N N . LYS B 1 70 ? -19.984 29.844 13.383 1 96.38 70 LYS B N 1
ATOM 2517 C CA . LYS B 1 70 ? -19.547 30.906 14.266 1 96.38 70 LYS B CA 1
ATOM 2518 C C . LYS B 1 70 ? -18.578 30.375 15.328 1 96.38 70 LYS B C 1
ATOM 2520 O O . LYS B 1 70 ? -17.531 30.984 15.578 1 96.38 70 LYS B O 1
ATOM 2525 N N . SER B 1 71 ? -18.875 29.297 15.836 1 94.5 71 SER B N 1
ATOM 2526 C CA . SER B 1 71 ? -18.047 28.688 16.859 1 94.5 71 SER B CA 1
ATOM 2527 C C . SER B 1 71 ? -16.688 28.281 16.312 1 94.5 71 SER B C 1
ATOM 2529 O O . SER B 1 71 ? -15.648 28.562 16.922 1 94.5 71 SER B O 1
ATOM 2531 N N . GLU B 1 72 ? -16.672 27.656 15.133 1 93.88 72 GLU B N 1
ATOM 2532 C CA . GLU B 1 72 ? -15.445 27.188 14.508 1 93.88 72 GLU B CA 1
ATOM 2533 C C . GLU B 1 72 ? -14.57 28.375 14.078 1 93.88 72 GLU B C 1
ATOM 2535 O O . GLU B 1 72 ? -13.344 28.312 14.188 1 93.88 72 GLU B O 1
ATOM 2540 N N . GLU B 1 73 ? -15.219 29.391 13.625 1 93.12 73 GLU B N 1
ATOM 2541 C CA . GLU B 1 73 ? -14.469 30.562 13.172 1 93.12 73 GLU B CA 1
ATOM 2542 C C . GLU B 1 73 ? -13.797 31.266 14.352 1 93.12 73 GLU B C 1
ATOM 2544 O O . GLU B 1 73 ? -12.727 31.859 14.195 1 93.12 73 GLU B O 1
ATOM 2549 N N . GLN B 1 74 ? -14.367 31.125 15.516 1 91.5 74 GLN B N 1
ATOM 2550 C CA . GLN B 1 74 ? -13.812 31.766 16.703 1 91.5 74 GLN B CA 1
ATOM 2551 C C . GLN B 1 74 ? -12.555 31.047 17.172 1 91.5 74 GLN B C 1
ATOM 2553 O O . GLN B 1 74 ? -11.664 31.656 17.75 1 91.5 74 GLN B O 1
ATOM 2558 N N . THR B 1 75 ? -12.484 29.781 16.875 1 86.88 75 THR B N 1
ATOM 2559 C CA . THR B 1 75 ? -11.375 28.984 17.375 1 86.88 75 THR B CA 1
ATOM 2560 C C . THR B 1 75 ? -10.336 28.766 16.281 1 86.88 75 THR B C 1
ATOM 2562 O O . THR B 1 75 ? -9.211 28.328 16.562 1 86.88 75 THR B O 1
ATOM 2565 N N . SER B 1 76 ? -10.734 29.031 15.086 1 83.88 76 SER B N 1
ATOM 2566 C CA . SER B 1 76 ? -9.844 28.75 13.961 1 83.88 76 SER B CA 1
ATOM 2567 C C . SER B 1 76 ? -8.773 29.828 13.828 1 83.88 76 SER B C 1
ATOM 2569 O O . SER B 1 76 ? -9.016 31 14.156 1 83.88 76 SER B O 1
ATOM 2571 N N . ASP B 1 77 ? -7.613 29.281 13.578 1 77.5 77 ASP B N 1
ATOM 2572 C CA . ASP B 1 77 ? -6.574 30.219 13.164 1 77.5 77 ASP B CA 1
ATOM 2573 C C . ASP B 1 77 ? -6.895 30.844 11.805 1 77.5 77 ASP B C 1
ATOM 2575 O O . ASP B 1 77 ? -7.203 30.125 10.852 1 77.5 77 ASP B O 1
ATOM 2579 N N . LYS B 1 78 ? -7.047 32.156 11.711 1 76.69 78 LYS B N 1
ATOM 2580 C CA . LYS B 1 78 ? -7.473 32.844 10.5 1 76.69 78 LYS B CA 1
ATOM 2581 C C . LYS B 1 78 ? -6.371 32.844 9.445 1 76.69 78 LYS B C 1
ATOM 2583 O O . LYS B 1 78 ? -6.582 33.312 8.32 1 76.69 78 LYS B O 1
ATOM 2588 N N . SER B 1 79 ? -5.312 32.156 9.844 1 77.19 79 SER B N 1
ATOM 2589 C CA . SER B 1 79 ? -4.203 32.188 8.891 1 77.19 79 SER B CA 1
ATOM 2590 C C . SER B 1 79 ? -4.449 31.266 7.719 1 77.19 79 SER B C 1
ATOM 2592 O O . SER B 1 79 ? -5.109 30.234 7.871 1 77.19 79 SER B O 1
ATOM 2594 N N . HIS B 1 80 ? -4.133 31.719 6.492 1 84.88 80 HIS B N 1
ATOM 2595 C CA . HIS B 1 80 ? -4.176 30.891 5.285 1 84.88 80 HIS B CA 1
ATOM 2596 C C . HIS B 1 80 ? -2.998 29.922 5.238 1 84.88 80 HIS B C 1
ATOM 2598 O O . HIS B 1 80 ? -2.008 30.109 5.949 1 84.88 80 HIS B O 1
ATOM 2604 N N . LEU B 1 81 ? -3.17 28.844 4.457 1 88.56 81 LEU B N 1
ATOM 2605 C CA . LEU B 1 81 ? -2.066 27.922 4.195 1 88.56 81 LEU B CA 1
ATOM 2606 C C . LEU B 1 81 ? -0.858 28.672 3.637 1 88.56 81 LEU B C 1
ATOM 2608 O O . LEU B 1 81 ? -0.972 29.391 2.641 1 88.56 81 LEU B O 1
ATOM 2612 N N . PRO B 1 82 ? 0.273 28.547 4.324 1 92.88 82 PRO B N 1
ATOM 2613 C CA . PRO B 1 82 ? 1.45 29.281 3.83 1 92.88 82 PRO B CA 1
ATOM 2614 C C . PRO B 1 82 ? 1.905 28.781 2.455 1 92.88 82 PRO B C 1
ATOM 2616 O O . PRO B 1 82 ? 1.753 27.609 2.131 1 92.88 82 PRO B O 1
ATOM 2619 N N . LYS B 1 83 ? 2.43 29.688 1.678 1 94.25 83 LYS B N 1
ATOM 2620 C CA . LYS B 1 83 ? 2.949 29.328 0.362 1 94.25 83 LYS B CA 1
ATOM 2621 C C . LYS B 1 83 ? 4.227 28.5 0.482 1 94.25 83 LYS B C 1
ATOM 2623 O O . LYS B 1 83 ? 4.547 27.703 -0.405 1 94.25 83 LYS B O 1
ATOM 2628 N N . THR B 1 84 ? 4.953 28.797 1.577 1 96.06 84 THR B N 1
ATOM 2629 C CA . THR B 1 84 ? 6.168 28.031 1.861 1 96.06 84 THR B CA 1
ATOM 2630 C C . THR B 1 84 ? 6.16 27.516 3.297 1 96.06 84 THR B C 1
ATOM 2632 O O . THR B 1 84 ? 5.551 28.125 4.18 1 96.06 84 THR B O 1
ATOM 2635 N N . PHE B 1 85 ? 6.727 26.406 3.492 1 96.25 85 PHE B N 1
ATOM 2636 C CA . PHE B 1 85 ? 6.797 25.766 4.797 1 96.25 85 PHE B CA 1
ATOM 2637 C C . PHE B 1 85 ? 8.133 25.062 4.984 1 96.25 85 PHE B C 1
ATOM 2639 O O . PHE B 1 85 ? 8.391 24.016 4.363 1 96.25 85 PHE B O 1
ATOM 2646 N N . GLU B 1 86 ? 9 25.578 5.809 1 95 86 GLU B N 1
ATOM 2647 C CA . GLU B 1 86 ? 10.312 25.031 6.145 1 95 86 GLU B CA 1
ATOM 2648 C C . GLU B 1 86 ? 11.086 24.641 4.887 1 95 86 GLU B C 1
ATOM 2650 O O . GLU B 1 86 ? 11.602 23.531 4.797 1 95 86 GLU B O 1
ATOM 2655 N N . GLY B 1 87 ? 11.086 25.453 3.895 1 95 87 GLY B N 1
ATOM 2656 C CA . GLY B 1 87 ? 11.852 25.266 2.674 1 95 87 GLY B CA 1
ATOM 2657 C C . GLY B 1 87 ? 11.062 24.578 1.572 1 95 87 GLY B C 1
ATOM 2658 O O . GLY B 1 87 ? 11.547 24.453 0.448 1 95 87 GLY B O 1
ATOM 2659 N N . PHE B 1 88 ? 9.859 24.188 1.845 1 98 88 PHE B N 1
ATOM 2660 C CA . PHE B 1 88 ? 9.008 23.531 0.862 1 98 88 PHE B CA 1
ATOM 2661 C C . PHE B 1 88 ? 7.957 24.484 0.326 1 98 88 PHE B C 1
ATOM 2663 O O . PHE B 1 88 ? 7.395 25.281 1.079 1 98 88 PHE B O 1
ATOM 2670 N N . LYS B 1 89 ? 7.73 24.391 -0.972 1 98.19 89 LYS B N 1
ATOM 2671 C CA . LYS B 1 89 ? 6.543 25.031 -1.54 1 98.19 89 LYS B CA 1
ATOM 2672 C C . LYS B 1 89 ? 5.285 24.234 -1.208 1 98.19 89 LYS B C 1
ATOM 2674 O O . LYS B 1 89 ? 5.27 23.016 -1.324 1 98.19 89 LYS B O 1
ATOM 2679 N N . VAL B 1 90 ? 4.219 25.016 -0.832 1 98.19 90 VAL B N 1
ATOM 2680 C CA . VAL B 1 90 ? 3.002 24.344 -0.395 1 98.19 90 VAL B CA 1
ATOM 2681 C C . VAL B 1 90 ? 1.888 24.562 -1.413 1 98.19 90 VAL B C 1
ATOM 2683 O O . VAL B 1 90 ? 1.687 25.688 -1.878 1 98.19 90 VAL B O 1
ATOM 2686 N N . SER B 1 91 ? 1.238 23.516 -1.78 1 97.69 91 SER B N 1
ATOM 2687 C CA . SER B 1 91 ? 0.046 23.578 -2.619 1 97.69 91 SER B CA 1
ATOM 2688 C C . SER B 1 91 ? -1.049 22.656 -2.096 1 97.69 91 SER B C 1
ATOM 2690 O O . SER B 1 91 ? -0.758 21.609 -1.509 1 97.69 91 SER B O 1
ATOM 2692 N N . ALA B 1 92 ? -2.287 23.078 -2.285 1 97.06 92 ALA B N 1
ATOM 2693 C CA . ALA B 1 92 ? -3.42 22.281 -1.831 1 97.06 92 ALA B CA 1
ATOM 2694 C C . ALA B 1 92 ? -4.527 22.25 -2.881 1 97.06 92 ALA B C 1
ATOM 2696 O O . ALA B 1 92 ? -4.73 23.234 -3.604 1 97.06 92 ALA B O 1
ATOM 2697 N N . ASP B 1 93 ? -5.191 21.156 -3.035 1 97.38 93 ASP B N 1
ATOM 2698 C CA . ASP B 1 93 ? -6.359 20.953 -3.883 1 97.38 93 ASP B CA 1
ATOM 2699 C C . ASP B 1 93 ? -7.406 20.094 -3.178 1 97.38 93 ASP B C 1
ATOM 2701 O O . ASP B 1 93 ? -7.316 18.859 -3.191 1 97.38 93 ASP B O 1
ATOM 2705 N N . GLY B 1 94 ? -8.414 20.812 -2.703 1 96.5 94 GLY B N 1
ATOM 2706 C CA . GLY B 1 94 ? -9.375 20.109 -1.88 1 96.5 94 GLY B CA 1
ATOM 2707 C C . GLY B 1 94 ? -8.75 19.469 -0.652 1 96.5 94 GLY B C 1
ATOM 2708 O O . GLY B 1 94 ? -8.148 20.156 0.174 1 96.5 94 GLY B O 1
ATOM 2709 N N . ALA B 1 95 ? -8.906 18.109 -0.58 1 98.25 95 ALA B N 1
ATOM 2710 C CA . ALA B 1 95 ? -8.391 17.422 0.609 1 98.25 95 ALA B CA 1
ATOM 2711 C C . ALA B 1 95 ? -6.91 17.094 0.456 1 98.25 95 ALA B C 1
ATOM 2713 O O . ALA B 1 95 ? -6.266 16.656 1.412 1 98.25 95 ALA B O 1
ATOM 2714 N N . GLU B 1 96 ? -6.359 17.312 -0.737 1 98.62 96 GLU B N 1
ATOM 2715 C CA . GLU B 1 96 ? -4.98 16.922 -1.009 1 98.62 96 GLU B CA 1
ATOM 2716 C C . GLU B 1 96 ? -4.02 18.078 -0.785 1 98.62 96 GLU B C 1
ATOM 2718 O O . GLU B 1 96 ? -4.281 19.203 -1.227 1 98.62 96 GLU B O 1
ATOM 2723 N N . VAL B 1 97 ? -2.898 17.828 -0.055 1 98.5 97 VAL B N 1
ATOM 2724 C CA . VAL B 1 97 ? -1.851 18.812 0.171 1 98.5 97 VAL B CA 1
ATOM 2725 C C . VAL B 1 97 ? -0.508 18.266 -0.302 1 98.5 97 VAL B C 1
ATOM 2727 O O . VAL B 1 97 ? -0.192 17.094 -0.067 1 98.5 97 VAL B O 1
ATOM 2730 N N . GLU B 1 98 ? 0.268 19.125 -0.957 1 98.69 98 GLU B N 1
ATOM 2731 C CA . GLU B 1 98 ? 1.584 18.719 -1.444 1 98.69 98 GLU B CA 1
ATOM 2732 C C . GLU B 1 98 ? 2.646 19.75 -1.083 1 98.69 98 GLU B C 1
ATOM 2734 O O . GLU B 1 98 ? 2.439 20.953 -1.268 1 98.69 98 GLU B O 1
ATOM 2739 N N . LEU B 1 99 ? 3.73 19.297 -0.507 1 98.69 99 LEU B N 1
ATOM 2740 C CA . LEU B 1 99 ? 4.926 20.094 -0.263 1 98.69 99 LEU B CA 1
ATOM 2741 C C . LEU B 1 99 ? 6.066 19.672 -1.177 1 98.69 99 LEU B C 1
ATOM 2743 O O . LEU B 1 99 ? 6.379 18.484 -1.267 1 98.69 99 LEU B O 1
ATOM 2747 N N . THR B 1 100 ? 6.68 20.625 -1.847 1 98.56 100 THR B N 1
ATOM 2748 C CA . THR B 1 100 ? 7.742 20.281 -2.783 1 98.56 100 THR B CA 1
ATOM 2749 C C . THR B 1 100 ? 8.984 21.125 -2.541 1 98.56 100 THR B C 1
ATOM 2751 O O . THR B 1 100 ? 8.875 22.328 -2.295 1 98.56 100 THR B O 1
ATOM 2754 N N . LYS B 1 101 ? 10.102 20.516 -2.535 1 97.94 101 LYS B N 1
ATOM 2755 C CA . LYS B 1 101 ? 11.406 21.172 -2.457 1 97.94 101 LYS B CA 1
ATOM 2756 C C . LYS B 1 101 ? 12.328 20.688 -3.584 1 97.94 101 LYS B C 1
ATOM 2758 O O . LYS B 1 101 ? 12.555 19.5 -3.744 1 97.94 101 LYS B O 1
ATOM 2763 N N . GLU B 1 102 ? 12.828 21.656 -4.398 1 96.5 102 GLU B N 1
ATOM 2764 C CA . GLU B 1 102 ? 13.688 21.312 -5.531 1 96.5 102 GLU B CA 1
ATOM 2765 C C . GLU B 1 102 ? 15.102 21.859 -5.336 1 96.5 102 GLU B C 1
ATOM 2767 O O . GLU B 1 102 ? 15.281 23.016 -4.961 1 96.5 102 GLU B O 1
ATOM 2772 N N . THR B 1 103 ? 16.062 20.969 -5.426 1 93 103 THR B N 1
ATOM 2773 C CA . THR B 1 103 ? 17.453 21.359 -5.539 1 93 103 THR B CA 1
ATOM 2774 C C . THR B 1 103 ? 18 21.016 -6.922 1 93 103 THR B C 1
ATOM 2776 O O . THR B 1 103 ? 17.25 20.578 -7.797 1 93 103 THR B O 1
ATOM 2779 N N . SER B 1 104 ? 19.25 21.312 -7.207 1 90.19 104 SER B N 1
ATOM 2780 C CA . SER B 1 104 ? 19.859 21.062 -8.508 1 90.19 104 SER B CA 1
ATOM 2781 C C . SER B 1 104 ? 19.875 19.578 -8.836 1 90.19 104 SER B C 1
ATOM 2783 O O . SER B 1 104 ? 19.734 19.188 -10 1 90.19 104 SER B O 1
ATOM 2785 N N . ASP B 1 105 ? 19.906 18.734 -7.84 1 93.12 105 ASP B N 1
ATOM 2786 C CA . ASP B 1 105 ? 20.156 17.328 -8.102 1 93.12 105 ASP B CA 1
ATOM 2787 C C . ASP B 1 105 ? 18.953 16.469 -7.742 1 93.12 105 ASP B C 1
ATOM 2789 O O . ASP B 1 105 ? 18.859 15.305 -8.125 1 93.12 105 ASP B O 1
ATOM 2793 N N . GLU B 1 106 ? 18.031 17.031 -6.945 1 96.62 106 GLU B N 1
ATOM 2794 C CA . GLU B 1 106 ? 16.938 16.188 -6.5 1 96.62 106 GLU B CA 1
ATOM 2795 C C . GLU B 1 106 ? 15.68 17 -6.199 1 96.62 106 GLU B C 1
ATOM 2797 O O . GLU B 1 106 ? 15.766 18.203 -5.969 1 96.62 106 GLU B O 1
ATOM 2802 N N . THR B 1 107 ? 14.539 16.406 -6.367 1 97.44 107 THR B N 1
ATOM 2803 C CA . THR B 1 107 ? 13.25 16.953 -5.977 1 97.44 107 THR B CA 1
ATOM 2804 C C . THR B 1 107 ? 12.609 16.109 -4.879 1 97.44 107 THR B C 1
ATOM 2806 O O . THR B 1 107 ? 12.531 14.891 -4.996 1 97.44 107 THR B O 1
ATOM 2809 N N . ILE B 1 108 ? 12.195 16.766 -3.797 1 98.38 108 ILE B N 1
ATOM 2810 C CA . ILE B 1 108 ? 11.5 16.094 -2.707 1 98.38 108 ILE B CA 1
ATOM 2811 C C . ILE B 1 108 ? 10.039 16.531 -2.67 1 98.38 108 ILE B C 1
ATOM 2813 O O . ILE B 1 108 ? 9.75 17.734 -2.658 1 98.38 108 ILE B O 1
ATOM 2817 N N . ALA B 1 109 ? 9.125 15.57 -2.744 1 98.25 109 ALA B N 1
ATOM 2818 C CA . ALA B 1 109 ? 7.699 15.859 -2.658 1 98.25 109 ALA B CA 1
ATOM 2819 C C . ALA B 1 109 ? 7.055 15.094 -1.502 1 98.25 109 ALA B C 1
ATOM 2821 O O . ALA B 1 109 ? 7.27 13.891 -1.349 1 98.25 109 ALA B O 1
ATOM 2822 N N . ILE B 1 110 ? 6.34 15.766 -0.676 1 98.81 110 ILE B N 1
ATOM 2823 C CA . ILE B 1 110 ? 5.543 15.18 0.394 1 98.81 110 ILE B CA 1
ATOM 2824 C C . ILE B 1 110 ? 4.059 15.414 0.123 1 98.81 110 ILE B C 1
ATOM 2826 O O . ILE B 1 110 ? 3.639 16.547 -0.109 1 98.81 110 ILE B O 1
ATOM 2830 N N . LYS B 1 111 ? 3.305 14.336 0.165 1 98.75 111 LYS B N 1
ATOM 2831 C CA . LYS B 1 111 ? 1.879 14.414 -0.142 1 98.75 111 LYS B CA 1
ATOM 2832 C C . LYS B 1 111 ? 1.042 13.773 0.959 1 98.75 111 LYS B C 1
ATOM 2834 O O . LYS B 1 111 ? 1.408 12.719 1.49 1 98.75 111 LYS B O 1
ATOM 2839 N N . PHE B 1 112 ? -0.056 14.398 1.282 1 98.69 112 PHE B N 1
ATOM 2840 C CA . PHE B 1 112 ? -0.994 13.781 2.211 1 98.69 112 PHE B CA 1
ATOM 2841 C C . PHE B 1 112 ? -2.416 14.266 1.948 1 98.69 112 PHE B C 1
ATOM 2843 O O . PHE B 1 112 ? -2.621 15.242 1.226 1 98.69 112 PHE B O 1
ATOM 2850 N N . ASN B 1 113 ? -3.371 13.547 2.418 1 98.75 113 ASN B N 1
ATOM 2851 C CA . ASN B 1 113 ? -4.801 13.805 2.312 1 98.75 113 ASN B CA 1
ATOM 2852 C C . ASN B 1 113 ? -5.445 13.977 3.688 1 98.75 113 ASN B C 1
ATOM 2854 O O . ASN B 1 113 ? -5.293 13.117 4.559 1 98.75 113 ASN B O 1
ATOM 2858 N N . ILE B 1 114 ? -6.203 15.008 3.881 1 98.12 114 ILE B N 1
ATOM 2859 C CA . ILE B 1 114 ? -6.672 15.328 5.227 1 98.12 114 ILE B CA 1
ATOM 2860 C C . ILE B 1 114 ? -7.957 14.562 5.52 1 98.12 114 ILE B C 1
ATOM 2862 O O . ILE B 1 114 ? -8.43 14.547 6.656 1 98.12 114 ILE B O 1
ATOM 2866 N N . ASN B 1 115 ? -8.547 13.875 4.508 1 98.12 115 ASN B N 1
ATOM 2867 C CA . ASN B 1 115 ? -9.758 13.109 4.77 1 98.12 115 ASN B CA 1
ATOM 2868 C C . ASN B 1 115 ? -9.531 12.031 5.824 1 98.12 115 ASN B C 1
ATOM 2870 O O . ASN B 1 115 ? -8.57 11.266 5.738 1 98.12 115 ASN B O 1
ATOM 2874 N N . HIS B 1 116 ? -10.391 12.023 6.898 1 96.38 116 HIS B N 1
ATOM 2875 C CA . HIS B 1 116 ? -10.391 11.008 7.941 1 96.38 116 HIS B CA 1
ATOM 2876 C C . HIS B 1 116 ? -9.07 11 8.711 1 96.38 116 HIS B C 1
ATOM 2878 O O . HIS B 1 116 ? -8.633 9.961 9.195 1 96.38 116 HIS B O 1
ATOM 2884 N N . SER B 1 117 ? -8.406 12.07 8.773 1 96.25 117 SER B N 1
ATOM 2885 C CA . SER B 1 117 ? -7.09 12.148 9.398 1 96.25 117 SER B CA 1
ATOM 2886 C C . SER B 1 117 ? -7.184 12.688 10.82 1 96.25 117 SER B C 1
ATOM 2888 O O . SER B 1 117 ? -6.184 12.727 11.539 1 96.25 117 SER B O 1
ATOM 2890 N N . VAL B 1 118 ? -8.281 13.148 11.273 1 94.56 118 VAL B N 1
ATOM 2891 C CA . VAL B 1 118 ? -8.398 13.836 12.555 1 94.56 118 VAL B CA 1
ATOM 2892 C C . VAL B 1 118 ? -8.688 12.828 13.664 1 94.56 118 VAL B C 1
ATOM 2894 O O . VAL B 1 118 ? -9.594 12 13.531 1 94.56 118 VAL B O 1
ATOM 2897 N N . THR B 1 119 ? -7.805 12.883 14.578 1 89.69 119 THR B N 1
ATOM 2898 C CA . THR B 1 119 ? -7.984 12.062 15.773 1 89.69 119 THR B CA 1
ATOM 2899 C C . THR B 1 119 ? -7.98 12.938 17.031 1 89.69 119 THR B C 1
ATOM 2901 O O . THR B 1 119 ? -7.512 14.078 17 1 89.69 119 THR B O 1
ATOM 2904 N N . GLU B 1 120 ? -8.57 12.32 18.125 1 84.75 120 GLU B N 1
ATOM 2905 C CA . GLU B 1 120 ? -8.531 13.008 19.406 1 84.75 120 GLU B CA 1
ATOM 2906 C C . GLU B 1 120 ? -7.238 12.703 20.156 1 84.75 120 GLU B C 1
ATOM 2908 O O . GLU B 1 120 ? -6.777 11.555 20.172 1 84.75 120 GLU B O 1
ATOM 2913 N N . GLU B 1 121 ? -6.566 13.695 20.516 1 76.69 121 GLU B N 1
ATOM 2914 C CA . GLU B 1 121 ? -5.34 13.539 21.297 1 76.69 121 GLU B CA 1
ATOM 2915 C C . GLU B 1 121 ? -5.469 14.188 22.672 1 76.69 121 GLU B C 1
ATOM 2917 O O . GLU B 1 121 ? -6.008 15.289 22.797 1 76.69 121 GLU B O 1
ATOM 2922 N N . GLU B 1 122 ? -5.152 13.289 23.688 1 66.44 122 GLU B N 1
ATOM 2923 C CA . GLU B 1 122 ? -5.141 13.844 25.031 1 66.44 122 GLU B CA 1
ATOM 2924 C C . GLU B 1 122 ? -3.895 14.688 25.266 1 66.44 122 GLU B C 1
ATOM 2926 O O . GLU B 1 122 ? -2.785 14.289 24.906 1 66.44 122 GLU B O 1
ATOM 2931 N N . THR B 1 123 ? -4.066 16 25.344 1 58.31 123 THR B N 1
ATOM 2932 C CA . THR B 1 123 ? -2.914 16.828 25.656 1 58.31 123 THR B CA 1
ATOM 2933 C C . THR B 1 123 ? -2.545 16.719 27.125 1 58.31 123 THR B C 1
ATOM 2935 O O . THR B 1 123 ? -3.422 16.734 28 1 58.31 123 THR B O 1
ATOM 2938 N N . GLU B 1 124 ? -1.233 16.344 27.297 1 55.84 124 GLU B N 1
ATOM 2939 C CA . GLU B 1 124 ? -0.729 16.234 28.672 1 55.84 124 GLU B CA 1
ATOM 2940 C C . GLU B 1 124 ? -0.976 17.516 29.453 1 55.84 124 GLU B C 1
ATOM 2942 O O . GLU B 1 124 ? -0.64 18.609 28.984 1 55.84 124 GLU B O 1
ATOM 2947 N N . GLY B 1 125 ? -1.626 17.359 30.656 1 54.62 125 GLY B N 1
ATOM 2948 C CA . GLY B 1 125 ? -1.771 18.406 31.656 1 54.62 125 GLY B CA 1
ATOM 2949 C C . GLY B 1 125 ? -3.107 19.125 31.594 1 54.62 125 GLY B C 1
ATOM 2950 O O . GLY B 1 125 ? -3.504 19.797 32.531 1 54.62 125 GLY B O 1
ATOM 2951 N N . VAL B 1 126 ? -3.537 19.312 30.312 1 54.72 126 VAL B N 1
ATOM 2952 C CA . VAL B 1 126 ? -4.828 20 30.281 1 54.72 126 VAL B CA 1
ATOM 2953 C C . VAL B 1 126 ? -5.926 19 29.906 1 54.72 126 VAL B C 1
ATOM 2955 O O . VAL B 1 126 ? -5.707 18.094 29.109 1 54.72 126 VAL B O 1
ATOM 2958 N N . ASP B 1 127 ? -6.938 18.828 30.703 1 56.97 127 ASP B N 1
ATOM 2959 C CA . ASP B 1 127 ? -8.156 18.047 30.531 1 56.97 127 ASP B CA 1
ATOM 2960 C C . ASP B 1 127 ? -8.797 18.328 29.172 1 56.97 127 ASP B C 1
ATOM 2962 O O . ASP B 1 127 ? -10.016 18.188 29.016 1 56.97 127 ASP B O 1
ATOM 2966 N N . LYS B 1 128 ? -8 18.906 28.234 1 62.22 128 LYS B N 1
ATOM 2967 C CA . LYS B 1 128 ? -8.688 19.234 26.984 1 62.22 128 LYS B CA 1
ATOM 2968 C C . LYS B 1 128 ? -8.258 18.297 25.859 1 62.22 128 LYS B C 1
ATOM 2970 O O . LYS B 1 128 ? -7.062 18.047 25.688 1 62.22 128 LYS B O 1
ATOM 2975 N N . VAL B 1 129 ? -9.109 17.578 25.344 1 70 129 VAL B N 1
ATOM 2976 C CA . VAL B 1 129 ? -8.984 16.75 24.156 1 70 129 VAL B CA 1
ATOM 2977 C C . VAL B 1 129 ? -8.875 17.641 22.922 1 70 129 VAL B C 1
ATOM 2979 O O . VAL B 1 129 ? -9.758 18.469 22.656 1 70 129 VAL B O 1
ATOM 2982 N N . ALA B 1 130 ? -7.598 17.688 22.406 1 79 130 ALA B N 1
ATOM 2983 C CA . ALA B 1 130 ? -7.426 18.469 21.172 1 79 130 ALA B CA 1
ATOM 2984 C C . ALA B 1 130 ? -7.535 17.562 19.953 1 79 130 ALA B C 1
ATOM 2986 O O . ALA B 1 130 ? -7.121 16.406 19.984 1 79 130 ALA B O 1
ATOM 2987 N N . LEU B 1 131 ? -8.281 18.062 18.875 1 87.75 131 LEU B N 1
ATOM 2988 C CA . LEU B 1 131 ? -8.359 17.391 17.594 1 87.75 131 LEU B CA 1
ATOM 2989 C C . LEU B 1 131 ? -7.105 17.656 16.766 1 87.75 131 LEU B C 1
ATOM 2991 O O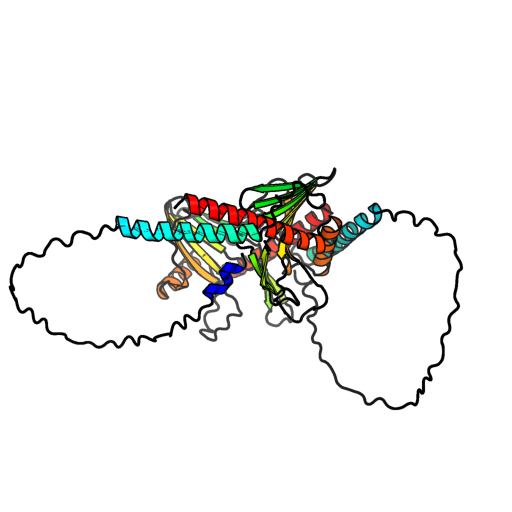 . LEU B 1 131 ? -6.664 18.812 16.656 1 87.75 131 LEU B O 1
ATOM 2995 N N . ARG B 1 132 ? -6.473 16.547 16.406 1 93.06 132 ARG B N 1
ATOM 2996 C CA . ARG B 1 132 ? -5.254 16.703 15.609 1 93.06 132 ARG B CA 1
ATOM 2997 C C . ARG B 1 132 ? -5.332 15.883 14.32 1 93.06 132 ARG B C 1
ATOM 2999 O O . ARG B 1 132 ? -5.773 14.734 14.336 1 93.06 132 ARG B O 1
ATOM 3006 N N . SER B 1 133 ? -5.008 16.578 13.25 1 95.88 133 SER B N 1
ATOM 3007 C CA . SER B 1 133 ? -4.922 15.891 11.969 1 95.88 133 SER B CA 1
ATOM 3008 C C . SER B 1 133 ? -3.568 15.211 11.797 1 95.88 133 SER B C 1
ATOM 3010 O O . SER B 1 133 ? -2.527 15.867 11.805 1 95.88 133 SER B O 1
ATOM 3012 N N . LYS B 1 134 ? -3.613 13.852 11.656 1 96.5 134 LYS B N 1
ATOM 3013 C CA . LYS B 1 134 ? -2.432 13.023 11.445 1 96.5 134 LYS B CA 1
ATOM 3014 C C . LYS B 1 134 ? -2.609 12.109 10.234 1 96.5 134 LYS B C 1
ATOM 3016 O O . LYS B 1 134 ? -2.762 10.898 10.383 1 96.5 134 LYS B O 1
ATOM 3021 N N . PRO B 1 135 ? -2.502 12.672 9.023 1 98.06 135 PRO B N 1
ATOM 3022 C CA . PRO B 1 135 ? -2.723 11.875 7.812 1 98.06 135 PRO B CA 1
ATOM 3023 C C . PRO B 1 135 ? -1.54 10.969 7.48 1 98.06 135 PRO B C 1
ATOM 3025 O O . PRO B 1 135 ? -0.397 11.297 7.812 1 98.06 135 PRO B O 1
ATOM 3028 N N . ASP B 1 136 ? -1.854 9.82 6.871 1 98.06 136 ASP B N 1
ATOM 3029 C CA . ASP B 1 136 ? -0.772 9.133 6.172 1 98.06 136 ASP B CA 1
ATOM 3030 C C . ASP B 1 136 ? -0.142 10.031 5.109 1 98.06 136 ASP B C 1
ATOM 3032 O O . ASP B 1 136 ? -0.814 10.891 4.543 1 98.06 136 ASP B O 1
ATOM 3036 N N . PHE B 1 137 ? 1.123 9.828 4.902 1 98.75 137 PHE B N 1
ATOM 3037 C CA . PHE B 1 137 ? 1.77 10.703 3.934 1 98.75 137 PHE B CA 1
ATOM 3038 C C . PHE B 1 137 ? 2.791 9.93 3.105 1 98.75 137 PHE B C 1
ATOM 3040 O O . PHE B 1 137 ? 3.293 8.891 3.539 1 98.75 137 PHE B O 1
ATOM 3047 N N . GLU B 1 138 ? 3.027 10.477 1.94 1 98.5 138 GLU B N 1
ATOM 3048 C CA . GLU B 1 138 ? 3.986 9.914 0.993 1 98.5 138 GLU B CA 1
ATOM 3049 C C . GLU B 1 138 ? 5.168 10.859 0.785 1 98.5 138 GLU B C 1
ATOM 3051 O O . GLU B 1 138 ? 4.992 12.07 0.678 1 98.5 138 GLU B O 1
ATOM 3056 N N . ILE B 1 139 ? 6.336 10.266 0.744 1 98.75 139 ILE B N 1
ATOM 3057 C CA . ILE B 1 139 ? 7.551 11.008 0.424 1 98.75 139 ILE B CA 1
ATOM 3058 C C . ILE B 1 139 ? 8.172 10.453 -0.856 1 98.75 139 ILE B C 1
ATOM 3060 O O . ILE B 1 139 ? 8.477 9.266 -0.941 1 98.75 139 ILE B O 1
ATOM 3064 N N . ASP B 1 140 ? 8.367 11.328 -1.829 1 97.38 140 ASP B N 1
ATOM 3065 C CA . ASP B 1 140 ? 9.055 10.945 -3.057 1 97.38 140 ASP B CA 1
ATOM 3066 C C . ASP B 1 140 ? 10.336 11.758 -3.244 1 97.38 140 ASP B C 1
ATOM 3068 O O . ASP B 1 140 ? 10.297 12.992 -3.262 1 97.38 140 ASP B O 1
ATOM 3072 N N . ILE B 1 141 ? 11.422 11.078 -3.348 1 97.44 141 ILE B N 1
ATOM 3073 C CA . ILE B 1 141 ? 12.688 11.703 -3.691 1 97.44 141 ILE B CA 1
ATOM 3074 C C . ILE B 1 141 ? 13.094 11.305 -5.109 1 97.44 141 ILE B C 1
ATOM 3076 O O . ILE B 1 141 ? 13.367 10.125 -5.371 1 97.44 141 ILE B O 1
ATOM 3080 N N . THR B 1 142 ? 13.195 12.273 -5.961 1 96.75 142 THR B N 1
ATOM 3081 C CA . THR B 1 142 ? 13.445 12.008 -7.371 1 96.75 142 THR B CA 1
ATOM 3082 C C . THR B 1 142 ? 14.836 12.484 -7.777 1 96.75 142 THR B C 1
ATOM 3084 O O . THR B 1 142 ? 15.195 13.641 -7.543 1 96.75 142 THR B O 1
ATOM 3087 N N . ARG B 1 143 ? 15.625 11.609 -8.258 1 96.5 143 ARG B N 1
ATOM 3088 C CA . ARG B 1 143 ? 16.906 11.898 -8.883 1 96.5 143 ARG B CA 1
ATOM 3089 C C . ARG B 1 143 ? 16.938 11.406 -10.328 1 96.5 143 ARG B C 1
ATOM 3091 O O . ARG B 1 143 ? 16.953 10.203 -10.578 1 96.5 143 ARG B O 1
ATOM 3098 N N . GLY B 1 144 ? 16.938 12.406 -11.258 1 93.38 144 GLY B N 1
ATOM 3099 C CA . GLY B 1 144 ? 16.781 11.977 -12.641 1 93.38 144 GLY B CA 1
ATOM 3100 C C . GLY B 1 144 ? 15.438 11.312 -12.906 1 93.38 144 GLY B C 1
ATOM 3101 O O . GLY B 1 144 ? 14.391 11.898 -12.633 1 93.38 144 GLY B O 1
ATOM 3102 N N . ASP B 1 145 ? 15.547 10.062 -13.414 1 92.31 145 ASP B N 1
ATOM 3103 C CA . ASP B 1 145 ? 14.312 9.352 -13.75 1 92.31 145 ASP B CA 1
ATOM 3104 C C . ASP B 1 145 ? 13.953 8.336 -12.664 1 92.31 145 ASP B C 1
ATOM 3106 O O . ASP B 1 145 ? 13.016 7.559 -12.82 1 92.31 145 ASP B O 1
ATOM 3110 N N . VAL B 1 146 ? 14.695 8.344 -11.586 1 95.12 146 VAL B N 1
ATOM 3111 C CA . VAL B 1 146 ? 14.484 7.359 -10.531 1 95.12 146 VAL B CA 1
ATOM 3112 C C . VAL B 1 146 ? 13.789 8.016 -9.344 1 95.12 146 VAL B C 1
ATOM 3114 O O . VAL B 1 146 ? 14.156 9.117 -8.93 1 95.12 146 VAL B O 1
ATOM 3117 N N . VAL B 1 147 ? 12.758 7.332 -8.812 1 96.56 147 VAL B N 1
ATOM 3118 C CA . VAL B 1 147 ? 12.016 7.832 -7.66 1 96.56 147 VAL B CA 1
ATOM 3119 C C . VAL B 1 147 ? 12.141 6.852 -6.496 1 96.56 147 VAL B C 1
ATOM 3121 O O . VAL B 1 147 ? 11.82 5.668 -6.637 1 96.56 147 VAL B O 1
ATOM 3124 N N . LEU B 1 148 ? 12.68 7.328 -5.426 1 97.44 148 LEU B N 1
ATOM 3125 C CA . LEU B 1 148 ? 12.602 6.629 -4.145 1 97.44 148 LEU B CA 1
ATOM 3126 C C . LEU B 1 148 ? 11.391 7.102 -3.344 1 97.44 148 LEU B C 1
ATOM 3128 O O . LEU B 1 148 ? 11.305 8.273 -2.977 1 97.44 148 LEU B O 1
ATOM 3132 N N . GLY B 1 149 ? 10.484 6.129 -3.125 1 97.31 149 GLY B N 1
ATOM 3133 C CA . GLY B 1 149 ? 9.234 6.488 -2.473 1 97.31 149 GLY B CA 1
ATOM 3134 C C . GLY B 1 149 ? 9.078 5.859 -1.103 1 97.31 149 GLY B C 1
ATOM 3135 O O . GLY B 1 149 ? 9.461 4.707 -0.893 1 97.31 149 GLY B O 1
ATOM 3136 N N . PHE B 1 150 ? 8.469 6.602 -0.209 1 98.56 150 PHE B N 1
ATOM 3137 C CA . PHE B 1 150 ? 8.109 6.133 1.126 1 98.56 150 PHE B CA 1
ATOM 3138 C C . PHE B 1 150 ? 6.637 6.379 1.411 1 98.56 150 PHE B C 1
ATOM 3140 O O . PHE B 1 150 ? 6.137 7.488 1.22 1 98.56 150 PHE B O 1
ATOM 3147 N N . ASN B 1 151 ? 5.969 5.324 1.75 1 98.38 151 ASN B N 1
ATOM 3148 C CA . ASN B 1 151 ? 4.684 5.5 2.412 1 98.38 151 ASN B CA 1
ATOM 3149 C C . ASN B 1 151 ? 4.82 5.453 3.93 1 98.38 151 ASN B C 1
ATOM 3151 O O . ASN B 1 151 ? 5.434 4.531 4.473 1 98.38 151 ASN B O 1
ATOM 3155 N N . CYS B 1 152 ? 4.207 6.477 4.578 1 98.44 152 CYS B N 1
ATOM 3156 C CA . CYS B 1 152 ? 4.445 6.625 6.008 1 98.44 152 CYS B CA 1
ATOM 3157 C C . CYS B 1 152 ? 3.146 6.91 6.75 1 98.44 152 CYS B C 1
ATOM 3159 O O . CYS B 1 152 ? 2.172 7.367 6.148 1 98.44 152 CYS B O 1
ATOM 3161 N N . SER B 1 153 ? 3.217 6.633 8.047 1 97.81 153 SER B N 1
ATOM 3162 C CA . SER B 1 153 ? 2.094 6.934 8.93 1 97.81 153 SER B CA 1
ATOM 3163 C C . SER B 1 153 ? 2.578 7.422 10.289 1 97.81 153 SER B C 1
ATOM 3165 O O . SER B 1 153 ? 3.727 7.184 10.672 1 97.81 153 SER B O 1
ATOM 3167 N N . TYR B 1 154 ? 1.716 8.195 10.961 1 96.06 154 TYR B N 1
ATOM 3168 C CA . TYR B 1 154 ? 2.051 8.664 12.297 1 96.06 154 TYR B CA 1
ATOM 3169 C C . TYR B 1 154 ? 2.006 7.527 13.305 1 96.06 154 TYR B C 1
ATOM 3171 O O . TYR B 1 154 ? 1.161 6.637 13.211 1 96.06 154 TYR B O 1
ATOM 3179 N N . ALA B 1 155 ? 2.914 7.598 14.258 1 91.44 155 ALA B N 1
ATOM 3180 C CA . ALA B 1 155 ? 2.93 6.617 15.344 1 91.44 155 ALA B CA 1
ATOM 3181 C C . ALA B 1 155 ? 1.763 6.844 16.297 1 91.44 155 ALA B C 1
ATOM 3183 O O . ALA B 1 155 ? 1.394 7.988 16.578 1 91.44 155 ALA B O 1
ATOM 3184 N N . ASN B 1 156 ? 0.969 5.754 16.547 1 76.81 156 ASN B N 1
ATOM 3185 C CA . ASN B 1 156 ? -0.117 5.871 17.516 1 76.81 156 ASN B CA 1
ATOM 3186 C C . ASN B 1 156 ? 0.408 5.898 18.953 1 76.81 156 ASN B C 1
ATOM 3188 O O . ASN B 1 156 ? 1.325 5.152 19.297 1 76.81 156 ASN B O 1
ATOM 3192 N N . ASN B 1 157 ? 0.217 6.988 19.672 1 61.28 157 ASN B N 1
ATOM 3193 C CA . ASN B 1 157 ? 0.627 7.055 21.062 1 61.28 157 ASN B CA 1
ATOM 3194 C C . ASN B 1 157 ? 0.161 5.828 21.844 1 61.28 157 ASN B C 1
ATOM 3196 O O . ASN B 1 157 ? 0.787 5.441 22.844 1 61.28 157 ASN B O 1
ATOM 3200 N N . PHE B 1 158 ? -1.068 5.312 21.453 1 52.03 158 PHE B N 1
ATOM 3201 C CA . PHE B 1 158 ? -1.627 4.234 22.25 1 52.03 158 PHE B CA 1
ATOM 3202 C C . PHE B 1 158 ? -0.863 2.934 22.031 1 52.03 158 PHE B C 1
ATOM 3204 O O . PHE B 1 158 ? -1.045 1.962 22.766 1 52.03 158 PHE B O 1
ATOM 3211 N N . GLU B 1 159 ? -0.426 2.793 20.953 1 47.94 159 GLU B N 1
ATOM 3212 C CA . GLU B 1 159 ? 0.218 1.487 20.828 1 47.94 159 GLU B CA 1
ATOM 3213 C C . GLU B 1 159 ? 1.348 1.335 21.844 1 47.94 159 GLU B C 1
ATOM 3215 O O . GLU B 1 159 ? 2.428 1.901 21.672 1 47.94 159 GLU B O 1
ATOM 3220 N N . ASN B 1 160 ? 0.968 1.35 23.125 1 39.72 160 ASN B N 1
ATOM 3221 C CA . ASN B 1 160 ? 1.766 0.952 24.281 1 39.72 160 ASN B CA 1
ATOM 3222 C C . ASN B 1 160 ? 2.586 -0.301 23.984 1 39.72 160 ASN B C 1
ATOM 3224 O O . ASN B 1 160 ? 2.393 -1.336 24.625 1 39.72 160 ASN B O 1
ATOM 3228 N N . THR B 1 161 ? 2.568 -1.015 22.828 1 41.72 161 THR B N 1
ATOM 3229 C CA . THR B 1 161 ? 3.43 -2.141 23.172 1 41.72 161 THR B CA 1
ATOM 3230 C C . THR B 1 161 ? 4.637 -1.672 23.969 1 41.72 161 THR B C 1
ATOM 3232 O O . THR B 1 161 ? 5.215 -0.622 23.688 1 41.72 161 THR B O 1
ATOM 3235 N N . GLU B 1 162 ? 4.746 -2.129 25.25 1 38.62 162 GLU B N 1
ATOM 3236 C CA . GLU B 1 162 ? 5.848 -2.061 26.203 1 38.62 162 GLU B CA 1
ATOM 3237 C C . GLU B 1 162 ? 7.18 -1.839 25.5 1 38.62 162 GLU B C 1
ATOM 3239 O O . GLU B 1 162 ? 8.234 -1.829 26.141 1 38.62 162 GLU B O 1
ATOM 3244 N N . LEU B 1 163 ? 7.188 -2.336 24.172 1 40.75 163 LEU B N 1
ATOM 3245 C CA . LEU B 1 163 ? 8.625 -2.379 23.953 1 40.75 163 LEU B CA 1
ATOM 3246 C C . LEU B 1 163 ? 9.266 -1.019 24.219 1 40.75 163 LEU B C 1
ATOM 3248 O O . LEU B 1 163 ? 8.57 -0.076 24.609 1 40.75 163 LEU B O 1
ATOM 3252 N N . ASP B 1 164 ? 10.164 -0.499 23.172 1 40.66 164 ASP B N 1
ATOM 3253 C CA . ASP B 1 164 ? 11.203 0.485 23.469 1 40.66 164 ASP B CA 1
ATOM 3254 C C . ASP B 1 164 ? 10.586 1.849 23.781 1 40.66 164 ASP B C 1
ATOM 3256 O O . ASP B 1 164 ? 10.008 2.488 22.906 1 40.66 164 ASP B O 1
ATOM 3260 N N . GLU B 1 165 ? 9.898 2.031 24.922 1 41.72 165 GLU B N 1
ATOM 3261 C CA . GLU B 1 165 ? 9.625 3.293 25.594 1 41.72 165 GLU B CA 1
ATOM 3262 C C . GLU B 1 165 ? 10.477 4.422 25.031 1 41.72 165 GLU B C 1
ATOM 3264 O O . GLU B 1 165 ? 10.164 5.598 25.203 1 41.72 165 GLU B O 1
ATOM 3269 N N . SER B 1 166 ? 11.766 4.148 24.781 1 43.16 166 SER B N 1
ATOM 3270 C CA . SER B 1 166 ? 12.797 5.168 24.656 1 43.16 166 SER B CA 1
ATOM 3271 C C . SER B 1 166 ? 12.625 5.977 23.375 1 43.16 166 SER B C 1
ATOM 3273 O O . SER B 1 166 ? 13.055 7.133 23.312 1 43.16 166 SER B O 1
ATOM 3275 N N . ASN B 1 167 ? 12.344 5.328 22.141 1 52.19 167 ASN B N 1
ATOM 3276 C CA . ASN B 1 167 ? 12.5 6.137 20.938 1 52.19 167 ASN B CA 1
ATOM 3277 C C . ASN B 1 167 ? 11.188 6.781 20.516 1 52.19 167 ASN B C 1
ATOM 3279 O O . ASN B 1 167 ? 10.234 6.086 20.172 1 52.19 167 ASN B O 1
ATOM 3283 N N . ASP B 1 168 ? 10.75 7.945 21.078 1 67.62 168 ASP B N 1
ATOM 3284 C CA . ASP B 1 168 ? 9.672 8.875 20.734 1 67.62 168 ASP B CA 1
ATOM 3285 C C . ASP B 1 168 ? 9.484 8.961 19.219 1 67.62 168 ASP B C 1
ATOM 3287 O O . ASP B 1 168 ? 9.875 9.953 18.594 1 67.62 168 ASP B O 1
ATOM 3291 N N . GLU B 1 169 ? 9.125 7.863 18.594 1 85.06 169 GLU B N 1
ATOM 3292 C CA . GLU B 1 169 ? 8.961 7.848 17.156 1 85.06 169 GLU B CA 1
ATOM 3293 C C . GLU B 1 169 ? 7.66 8.523 16.734 1 85.06 169 GLU B C 1
ATOM 3295 O O . GLU B 1 169 ? 6.59 8.188 17.234 1 85.06 169 GLU B O 1
ATOM 3300 N N . VAL B 1 170 ? 7.777 9.477 15.938 1 93.5 170 VAL B N 1
ATOM 3301 C CA . VAL B 1 170 ? 6.668 10.305 15.484 1 93.5 170 VAL B CA 1
ATOM 3302 C C . VAL B 1 170 ? 5.984 9.641 14.289 1 93.5 170 VAL B C 1
ATOM 3304 O O . VAL B 1 170 ? 4.77 9.758 14.117 1 93.5 170 VAL B O 1
ATOM 3307 N N . PHE B 1 171 ? 6.777 8.922 13.523 1 97.06 171 PHE B N 1
ATOM 3308 C CA . PHE B 1 171 ? 6.184 8.289 12.352 1 97.06 171 PHE B CA 1
ATOM 3309 C C . PHE B 1 171 ? 6.914 7 12 1 97.06 171 PHE B C 1
ATOM 3311 O O . PHE B 1 171 ? 8.023 6.758 12.484 1 97.06 171 PHE B O 1
ATOM 3318 N N . HIS B 1 172 ? 6.215 6.211 11.172 1 96.88 172 HIS B N 1
ATOM 3319 C CA . HIS B 1 172 ? 6.723 4.93 10.688 1 96.88 172 HIS B CA 1
ATOM 3320 C C . HIS B 1 172 ? 6.785 4.898 9.164 1 96.88 172 HIS B C 1
ATOM 3322 O O . HIS B 1 172 ? 5.926 5.473 8.492 1 96.88 172 HIS B O 1
ATOM 3328 N N . ILE B 1 173 ? 7.82 4.227 8.688 1 97.94 173 ILE B N 1
ATOM 3329 C CA . ILE B 1 173 ? 7.848 3.879 7.273 1 97.94 173 ILE B CA 1
ATOM 3330 C C . ILE B 1 173 ? 7.051 2.596 7.039 1 97.94 173 ILE B C 1
ATOM 3332 O O . ILE B 1 173 ? 7.457 1.519 7.484 1 97.94 173 ILE B O 1
ATOM 3336 N N . ASP B 1 174 ? 5.988 2.707 6.324 1 97.56 174 ASP B N 1
ATOM 3337 C CA . ASP B 1 174 ? 5.121 1.558 6.082 1 97.56 174 ASP B CA 1
ATOM 3338 C C . ASP B 1 174 ? 5.598 0.759 4.871 1 97.56 174 ASP B C 1
ATOM 3340 O O . ASP B 1 174 ? 5.43 -0.46 4.816 1 97.56 174 ASP B O 1
ATOM 3344 N N . GLU B 1 175 ? 6.055 1.522 3.881 1 97.62 175 GLU B N 1
ATOM 3345 C CA . GLU B 1 175 ? 6.484 0.898 2.631 1 97.62 175 GLU B CA 1
ATOM 3346 C C . GLU B 1 175 ? 7.566 1.724 1.944 1 97.62 175 GLU B C 1
ATOM 3348 O O . GLU B 1 175 ? 7.555 2.955 2.016 1 97.62 175 GLU B O 1
ATOM 3353 N N . VAL B 1 176 ? 8.461 0.995 1.26 1 98.19 176 VAL B N 1
ATOM 3354 C CA . VAL B 1 176 ? 9.5 1.632 0.454 1 98.19 176 VAL B CA 1
ATOM 3355 C C . VAL B 1 176 ? 9.414 1.131 -0.986 1 98.19 176 VAL B C 1
ATOM 3357 O O . VAL B 1 176 ? 9.25 -0.067 -1.225 1 98.19 176 VAL B O 1
ATOM 3360 N N . THR B 1 177 ? 9.516 2.033 -1.925 1 97.06 177 THR B N 1
ATOM 3361 C CA . THR B 1 177 ? 9.523 1.692 -3.342 1 97.06 177 THR B CA 1
ATOM 3362 C C . THR B 1 177 ? 10.656 2.418 -4.066 1 97.06 177 THR B C 1
ATOM 3364 O O . THR B 1 177 ? 11.109 3.471 -3.619 1 97.06 177 THR B O 1
ATOM 3367 N N . ILE B 1 178 ? 11.148 1.885 -5.129 1 96.56 178 ILE B N 1
ATOM 3368 C CA . ILE B 1 178 ? 12.086 2.543 -6.039 1 96.56 178 ILE B CA 1
ATOM 3369 C C . ILE B 1 178 ? 11.75 2.166 -7.48 1 96.56 178 ILE B C 1
ATOM 3371 O O . ILE B 1 178 ? 11.562 0.988 -7.793 1 96.56 178 ILE B O 1
ATOM 3375 N N . TYR B 1 179 ? 11.547 3.105 -8.328 1 93.62 179 TYR B N 1
ATOM 3376 C CA . TYR B 1 179 ? 11.133 2.82 -9.695 1 93.62 179 TYR B CA 1
ATOM 3377 C C . TYR B 1 179 ? 11.562 3.934 -10.648 1 93.62 179 TYR B C 1
ATOM 3379 O O . TYR B 1 179 ? 11.875 5.043 -10.211 1 93.62 179 TYR B O 1
ATOM 3387 N N . GLU B 1 180 ? 11.648 3.549 -11.891 1 89.19 180 GLU B N 1
ATOM 3388 C CA . GLU B 1 180 ? 12.016 4.492 -12.938 1 89.19 180 GLU B CA 1
ATOM 3389 C C . GLU B 1 180 ? 10.773 5 -13.672 1 89.19 180 GLU B C 1
ATOM 3391 O O . GLU B 1 180 ? 9.883 4.219 -14.008 1 89.19 180 GLU B O 1
ATOM 3396 N N . ASN B 1 181 ? 10.75 6.355 -14.234 1 72 181 ASN B N 1
ATOM 3397 C CA . ASN B 1 181 ? 9.891 7.176 -15.078 1 72 181 ASN B CA 1
ATOM 3398 C C . ASN B 1 181 ? 8.414 6.996 -14.727 1 72 181 ASN B C 1
ATOM 3400 O O . ASN B 1 181 ? 7.68 7.977 -14.609 1 72 181 ASN B O 1
ATOM 3404 N N . LYS B 1 182 ? 7.848 5.719 -15.008 1 65.12 182 LYS B N 1
ATOM 3405 C CA . LYS B 1 182 ? 6.395 5.594 -15.039 1 65.12 182 LYS B CA 1
ATOM 3406 C C . LYS B 1 182 ? 5.883 4.809 -13.836 1 65.12 182 LYS B C 1
ATOM 3408 O O . LYS B 1 182 ? 6.434 3.762 -13.492 1 65.12 182 LYS B O 1
ATOM 3413 N N . TYR B 1 183 ? 5.367 5.703 -12.812 1 63.25 183 TYR B N 1
ATOM 3414 C CA . TYR B 1 183 ? 4.691 4.965 -11.758 1 63.25 183 TYR B CA 1
ATOM 3415 C C . TYR B 1 183 ? 3.809 3.865 -12.336 1 63.25 183 TYR B C 1
ATOM 3417 O O . TYR B 1 183 ? 3.021 4.109 -13.25 1 63.25 183 TYR B O 1
ATOM 3425 N N . SER B 1 184 ? 4.293 2.631 -12 1 73 184 SER B N 1
ATOM 3426 C CA . SER B 1 184 ? 3.418 1.521 -12.359 1 73 184 SER B CA 1
ATOM 3427 C C . SER B 1 184 ? 2.672 0.989 -11.141 1 73 184 SER B C 1
ATOM 3429 O O . SER B 1 184 ? 3.205 0.996 -10.023 1 73 184 SER B O 1
ATOM 3431 N N . ASP B 1 185 ? 1.39 0.66 -11.375 1 80.38 185 ASP B N 1
ATOM 3432 C CA . ASP B 1 185 ? 0.55 0.019 -10.367 1 80.38 185 ASP B CA 1
ATOM 3433 C C . ASP B 1 185 ? 1.134 -1.326 -9.938 1 80.38 185 ASP B C 1
ATOM 3435 O O . ASP B 1 185 ? 0.737 -1.884 -8.914 1 80.38 185 ASP B O 1
ATOM 3439 N N . ASN B 1 186 ? 2.215 -1.659 -10.688 1 90.06 186 ASN B N 1
ATOM 3440 C CA . ASN B 1 186 ? 2.74 -2.992 -10.414 1 90.06 186 ASN B CA 1
ATOM 3441 C C . ASN B 1 186 ? 4.129 -2.93 -9.789 1 90.06 186 ASN B C 1
ATOM 3443 O O . ASN B 1 186 ? 4.859 -3.924 -9.781 1 90.06 186 ASN B O 1
ATOM 3447 N N . LYS B 1 187 ? 4.402 -1.79 -9.219 1 92.5 187 LYS B N 1
ATOM 3448 C CA . LYS B 1 187 ? 5.73 -1.635 -8.633 1 92.5 187 LYS B CA 1
ATOM 3449 C C . LYS B 1 187 ? 5.895 -2.533 -7.41 1 92.5 187 LYS B C 1
ATOM 3451 O O . LYS B 1 187 ? 4.926 -2.812 -6.699 1 92.5 187 LYS B O 1
ATOM 3456 N N . TYR B 1 188 ? 7.125 -2.945 -7.25 1 95.5 188 TYR B N 1
ATOM 3457 C CA . TYR B 1 188 ? 7.473 -3.678 -6.039 1 95.5 188 TYR B CA 1
ATOM 3458 C C . TYR B 1 188 ? 7.551 -2.738 -4.84 1 95.5 188 TYR B C 1
ATOM 3460 O O . TYR B 1 188 ? 8.164 -1.674 -4.914 1 95.5 188 TYR B O 1
ATOM 3468 N N . ALA B 1 189 ? 6.879 -3.133 -3.77 1 96.62 189 ALA B N 1
ATOM 3469 C CA . ALA B 1 189 ? 6.852 -2.355 -2.533 1 96.62 189 ALA B CA 1
ATOM 3470 C C . ALA B 1 189 ? 7.273 -3.207 -1.341 1 96.62 189 ALA B C 1
ATOM 3472 O O . ALA B 1 189 ? 6.609 -4.191 -1.006 1 96.62 189 ALA B O 1
ATOM 3473 N N . LEU B 1 190 ? 8.336 -2.801 -0.76 1 96.44 190 LEU B N 1
ATOM 3474 C CA . LEU B 1 190 ? 8.797 -3.525 0.417 1 96.44 190 LEU B CA 1
ATOM 3475 C C . LEU B 1 190 ? 8.141 -2.984 1.684 1 96.44 190 LEU B C 1
ATOM 3477 O O . LEU B 1 190 ? 8.203 -1.783 1.954 1 96.44 190 LEU B O 1
ATOM 3481 N N . ALA B 1 191 ? 7.586 -3.904 2.432 1 95.44 191 ALA B N 1
ATOM 3482 C CA . ALA B 1 191 ? 6.941 -3.506 3.682 1 95.44 191 ALA B CA 1
ATOM 3483 C C . ALA B 1 191 ? 7.977 -3.057 4.711 1 95.44 191 ALA B C 1
ATOM 3485 O O . ALA B 1 191 ? 9.023 -3.691 4.867 1 95.44 191 ALA B O 1
ATOM 3486 N N . GLY B 1 192 ? 7.625 -1.994 5.445 1 94.5 192 GLY B N 1
ATOM 3487 C CA . GLY B 1 192 ? 8.516 -1.451 6.453 1 94.5 192 GLY B CA 1
ATOM 3488 C C . GLY B 1 192 ? 8.875 -2.451 7.535 1 94.5 192 GLY B C 1
ATOM 3489 O O . GLY B 1 192 ? 10.008 -2.48 8.016 1 94.5 192 GLY B O 1
ATOM 3490 N N . ASP B 1 193 ? 7.934 -3.244 7.906 1 91.12 193 ASP B N 1
ATOM 3491 C CA . ASP B 1 193 ? 8.133 -4.195 9 1 91.12 193 ASP B CA 1
ATOM 3492 C C . ASP B 1 193 ? 9.016 -5.359 8.555 1 91.12 193 ASP B C 1
ATOM 3494 O O . ASP B 1 193 ? 9.484 -6.141 9.383 1 91.12 193 ASP B O 1
ATOM 3498 N N . THR B 1 194 ? 9.25 -5.527 7.27 1 88.69 194 THR B N 1
ATOM 3499 C CA . THR B 1 194 ? 10.094 -6.586 6.738 1 88.69 194 THR B CA 1
ATOM 3500 C C . THR B 1 194 ? 11.539 -6.105 6.594 1 88.69 194 THR B C 1
ATOM 3502 O O . THR 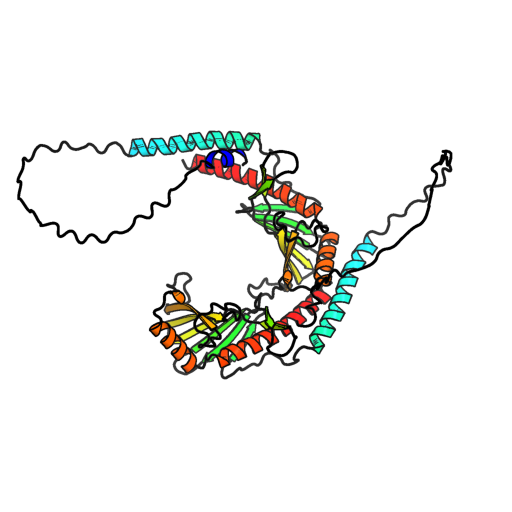B 1 194 ? 12.453 -6.91 6.426 1 88.69 194 THR B O 1
ATOM 3505 N N . LEU B 1 195 ? 11.688 -4.832 6.703 1 91.69 195 LEU B N 1
ATOM 3506 C CA . LEU B 1 195 ? 13.016 -4.258 6.566 1 91.69 195 LEU B CA 1
ATOM 3507 C C . LEU B 1 195 ? 13.906 -4.668 7.738 1 91.69 195 LEU B C 1
ATOM 3509 O O . LEU B 1 195 ? 13.438 -4.754 8.875 1 91.69 195 LEU B O 1
ATOM 3513 N N . ASP B 1 196 ? 15.156 -4.859 7.438 1 92 196 ASP B N 1
ATOM 3514 C CA . ASP B 1 196 ? 16.156 -4.965 8.492 1 92 196 ASP B CA 1
ATOM 3515 C C . ASP B 1 196 ? 16.172 -3.713 9.359 1 92 196 ASP B C 1
ATOM 3517 O O . ASP B 1 196 ? 16.078 -2.594 8.852 1 92 196 ASP B O 1
ATOM 3521 N N . ALA B 1 197 ? 16.391 -3.908 10.633 1 94.12 197 ALA B N 1
ATOM 3522 C CA . ALA B 1 197 ? 16.344 -2.799 11.578 1 94.12 197 ALA B CA 1
ATOM 3523 C C . ALA B 1 197 ? 17.391 -1.749 11.258 1 94.12 197 ALA B C 1
ATOM 3525 O O . ALA B 1 197 ? 17.125 -0.547 11.312 1 94.12 197 ALA B O 1
ATOM 3526 N N . ASP B 1 198 ? 18.562 -2.191 10.883 1 95.69 198 ASP B N 1
ATOM 3527 C CA . ASP B 1 198 ? 19.625 -1.244 10.555 1 95.69 198 ASP B CA 1
ATOM 3528 C C . ASP B 1 198 ? 19.297 -0.463 9.289 1 95.69 198 ASP B C 1
ATOM 3530 O O . ASP B 1 198 ? 19.516 0.748 9.219 1 95.69 198 ASP B O 1
ATOM 3534 N N . LEU B 1 199 ? 18.797 -1.153 8.328 1 96.5 199 LEU B N 1
ATOM 3535 C CA . LEU B 1 199 ? 18.406 -0.472 7.102 1 96.5 199 LEU B CA 1
ATOM 3536 C C . LEU B 1 199 ? 17.281 0.534 7.379 1 96.5 199 LEU B C 1
ATOM 3538 O O . LEU B 1 199 ? 17.328 1.664 6.887 1 96.5 199 LEU B O 1
ATOM 3542 N N . TYR B 1 200 ? 16.344 0.122 8.18 1 97.19 200 TYR B N 1
ATOM 3543 C CA . TYR B 1 200 ? 15.242 0.995 8.562 1 97.19 200 TYR B CA 1
ATOM 3544 C C . TYR B 1 200 ? 15.766 2.27 9.219 1 97.19 200 TYR B C 1
ATOM 3546 O O . TYR B 1 200 ? 15.375 3.375 8.836 1 97.19 200 TYR B O 1
ATOM 3554 N N . ASP B 1 201 ? 16.641 2.139 10.078 1 96.56 201 ASP B N 1
ATOM 3555 C CA . ASP B 1 201 ? 17.203 3.277 10.805 1 96.56 201 ASP B CA 1
ATOM 3556 C C . ASP B 1 201 ? 18.016 4.176 9.875 1 96.56 201 ASP B C 1
ATOM 3558 O O . ASP B 1 201 ? 17.969 5.402 9.992 1 96.56 201 ASP B O 1
ATOM 3562 N N . LEU B 1 202 ? 18.781 3.572 9.008 1 97.38 202 LEU B N 1
ATOM 3563 C CA . LEU B 1 202 ? 19.562 4.344 8.055 1 97.38 202 LEU B CA 1
ATOM 3564 C C . LEU B 1 202 ? 18.672 5.137 7.117 1 97.38 202 LEU B C 1
ATOM 3566 O O . LEU B 1 202 ? 18.969 6.285 6.781 1 97.38 202 LEU B O 1
ATOM 3570 N N . LEU B 1 203 ? 17.547 4.527 6.711 1 98.12 203 LEU B N 1
ATOM 3571 C CA . LEU B 1 203 ? 16.594 5.227 5.855 1 98.12 203 LEU B CA 1
ATOM 3572 C C . LEU B 1 203 ? 15.961 6.398 6.594 1 98.12 203 LEU B C 1
ATOM 3574 O O . LEU B 1 203 ? 15.797 7.48 6.027 1 98.12 203 LEU B O 1
ATOM 3578 N N . LYS B 1 204 ? 15.672 6.227 7.828 1 97.12 204 LYS B N 1
ATOM 3579 C CA . LYS B 1 204 ? 15.133 7.316 8.633 1 97.12 204 LYS B CA 1
ATOM 3580 C C . LYS B 1 204 ? 16.141 8.453 8.773 1 97.12 204 LYS B C 1
ATOM 3582 O O . LYS B 1 204 ? 15.789 9.625 8.672 1 97.12 204 LYS B O 1
ATOM 3587 N N . THR B 1 205 ? 17.312 8.07 9.047 1 97.38 205 THR B N 1
ATOM 3588 C CA . THR B 1 205 ? 18.391 9.055 9.164 1 97.38 205 THR B CA 1
ATOM 3589 C C . THR B 1 205 ? 18.562 9.805 7.844 1 97.38 205 THR B C 1
ATOM 3591 O O . THR B 1 205 ? 18.781 11.016 7.836 1 97.38 205 THR B O 1
ATOM 3594 N N . PHE B 1 206 ? 18.484 9.094 6.789 1 98.06 206 PHE B N 1
ATOM 3595 C CA . PHE B 1 206 ? 18.547 9.688 5.461 1 98.06 206 PHE B CA 1
ATOM 3596 C C . PHE B 1 206 ? 17.453 10.734 5.281 1 98.06 206 PHE B C 1
ATOM 3598 O O . PHE B 1 206 ? 17.719 11.852 4.828 1 98.06 206 PHE B O 1
ATOM 3605 N N . LEU B 1 207 ? 16.234 10.406 5.625 1 97.94 207 LEU B N 1
ATOM 3606 C CA . LEU B 1 207 ? 15.125 11.359 5.543 1 97.94 207 LEU B CA 1
ATOM 3607 C C . LEU B 1 207 ? 15.391 12.578 6.418 1 97.94 207 LEU B C 1
ATOM 3609 O O . LEU B 1 207 ? 15.117 13.711 6.008 1 97.94 207 LEU B O 1
ATOM 3613 N N . THR B 1 208 ? 15.938 12.344 7.59 1 96.94 208 THR B N 1
ATOM 3614 C CA . THR B 1 208 ? 16.266 13.445 8.484 1 96.94 208 THR B CA 1
ATOM 3615 C C . THR B 1 208 ? 17.281 14.383 7.836 1 96.94 208 THR B C 1
ATOM 3617 O O . THR B 1 208 ? 17.141 15.609 7.926 1 96.94 208 THR B O 1
ATOM 3620 N N . GLU B 1 209 ? 18.219 13.836 7.172 1 95.56 209 GLU B N 1
ATOM 3621 C CA . GLU B 1 209 ? 19.234 14.641 6.496 1 95.56 209 GLU B CA 1
ATOM 3622 C C . GLU B 1 209 ? 18.609 15.461 5.367 1 95.56 209 GLU B C 1
ATOM 3624 O O . GLU B 1 209 ? 19.141 16.516 5.004 1 95.56 209 GLU B O 1
ATOM 3629 N N . LYS B 1 210 ? 17.516 14.984 4.82 1 95.38 210 LYS B N 1
ATOM 3630 C CA . LYS B 1 210 ? 16.812 15.703 3.758 1 95.38 210 LYS B CA 1
ATOM 3631 C C . LYS B 1 210 ? 15.844 16.734 4.332 1 95.38 210 LYS B C 1
ATOM 3633 O O . LYS B 1 210 ? 15.125 17.391 3.586 1 95.38 210 LYS B O 1
ATOM 3638 N N . GLY B 1 211 ? 15.789 16.875 5.637 1 95.31 211 GLY B N 1
ATOM 3639 C CA . GLY B 1 211 ? 14.953 17.859 6.297 1 95.31 211 GLY B CA 1
ATOM 3640 C C . GLY B 1 211 ? 13.648 17.281 6.82 1 95.31 211 GLY B C 1
ATOM 3641 O O . GLY B 1 211 ? 12.781 18.016 7.293 1 95.31 211 GLY B O 1
ATOM 3642 N N . ILE B 1 212 ? 13.516 15.961 6.664 1 97.62 212 ILE B N 1
ATOM 3643 C CA . ILE B 1 212 ? 12.289 15.312 7.121 1 97.62 212 ILE B CA 1
ATOM 3644 C C . ILE B 1 212 ? 12.531 14.625 8.461 1 97.62 212 ILE B C 1
ATOM 3646 O O . ILE B 1 212 ? 12.609 13.398 8.531 1 97.62 212 ILE B O 1
ATOM 3650 N N . SER B 1 213 ? 12.594 15.406 9.492 1 96.56 213 SER B N 1
ATOM 3651 C CA . SER B 1 213 ? 12.82 14.969 10.867 1 96.56 213 SER B CA 1
ATOM 3652 C C . SER B 1 213 ? 11.508 14.727 11.594 1 96.56 213 SER B C 1
ATOM 3654 O O . SER B 1 213 ? 10.43 15.016 11.07 1 96.56 213 SER B O 1
ATOM 3656 N N . ASN B 1 214 ? 11.672 14.188 12.805 1 96.06 214 ASN B N 1
ATOM 3657 C CA . ASN B 1 214 ? 10.508 14.047 13.664 1 96.06 214 ASN B CA 1
ATOM 3658 C C . ASN B 1 214 ? 9.836 15.398 13.914 1 96.06 214 ASN B C 1
ATOM 3660 O O . ASN B 1 214 ? 8.609 15.5 13.867 1 96.06 214 ASN B O 1
ATOM 3664 N N . THR B 1 215 ? 10.625 16.391 14.172 1 96.38 215 THR B N 1
ATOM 3665 C CA . THR B 1 215 ? 10.094 17.719 14.414 1 96.38 215 THR B CA 1
ATOM 3666 C C . THR B 1 215 ? 9.359 18.234 13.18 1 96.38 215 THR B C 1
ATOM 3668 O O . THR B 1 215 ? 8.266 18.812 13.297 1 96.38 215 THR B O 1
ATOM 3671 N N . PHE B 1 216 ? 9.922 18.031 12.086 1 97.62 216 PHE B N 1
ATOM 3672 C CA . PHE B 1 216 ? 9.281 18.453 10.844 1 97.62 216 PHE B CA 1
ATOM 3673 C C . PHE B 1 216 ? 7.918 17.781 10.695 1 97.62 216 PHE B C 1
ATOM 3675 O O . PHE B 1 216 ? 6.93 18.438 10.359 1 97.62 216 PHE B O 1
ATOM 3682 N N . ILE B 1 217 ? 7.859 16.5 10.914 1 97.75 217 ILE B N 1
ATOM 3683 C CA . ILE B 1 217 ? 6.625 15.734 10.75 1 97.75 217 ILE B CA 1
ATOM 3684 C C . ILE B 1 217 ? 5.594 16.188 11.781 1 97.75 217 ILE B C 1
ATOM 3686 O O . ILE B 1 217 ? 4.395 16.234 11.492 1 97.75 217 ILE B O 1
ATOM 3690 N N . GLU B 1 218 ? 6.016 16.531 12.898 1 95.44 218 GLU B N 1
ATOM 3691 C CA . GLU B 1 218 ? 5.105 17.125 13.883 1 95.44 218 GLU B CA 1
ATOM 3692 C C . GLU B 1 218 ? 4.531 18.453 13.391 1 95.44 218 GLU B C 1
ATOM 3694 O O . GLU B 1 218 ? 3.338 18.703 13.539 1 95.44 218 GLU B O 1
ATOM 3699 N N . ASN B 1 219 ? 5.375 19.234 12.844 1 97 219 ASN B N 1
ATOM 3700 C CA . ASN B 1 219 ? 4.934 20.516 12.305 1 97 219 ASN B CA 1
ATOM 3701 C C . ASN B 1 219 ? 3.957 20.312 11.141 1 97 219 ASN B C 1
ATOM 3703 O O . ASN B 1 219 ? 3.047 21.125 10.953 1 97 219 ASN B O 1
ATOM 3707 N N . ILE B 1 220 ? 4.16 19.266 10.406 1 97.5 220 ILE B N 1
ATOM 3708 C CA . ILE B 1 220 ? 3.23 18.953 9.32 1 97.5 220 ILE B CA 1
ATOM 3709 C C . ILE B 1 220 ? 1.854 18.625 9.898 1 97.5 220 ILE B C 1
ATOM 3711 O O . ILE B 1 220 ? 0.829 19.016 9.328 1 97.5 220 ILE B O 1
ATOM 3715 N N . SER B 1 221 ? 1.847 17.938 10.961 1 96.12 221 SER B N 1
ATOM 3716 C CA . SER B 1 221 ? 0.575 17.656 11.625 1 96.12 221 SER B CA 1
ATOM 3717 C C . SER B 1 221 ? -0.113 18.953 12.039 1 96.12 221 SER B C 1
ATOM 3719 O O . SER B 1 221 ? -1.333 19.094 11.922 1 96.12 221 SER B O 1
ATOM 3721 N N . ASP B 1 222 ? 0.666 19.906 12.508 1 94.56 222 ASP B N 1
ATOM 3722 C CA . ASP B 1 222 ? 0.104 21.203 12.852 1 94.56 222 ASP B CA 1
ATOM 3723 C C . ASP B 1 222 ? -0.488 21.891 11.617 1 94.56 222 ASP B C 1
ATOM 3725 O O . ASP B 1 222 ? -1.611 22.391 11.664 1 94.56 222 ASP B O 1
ATOM 3729 N N . LEU B 1 223 ? 0.293 21.875 10.641 1 96 223 LEU B N 1
ATOM 3730 C CA . LEU B 1 223 ? -0.161 22.469 9.391 1 96 223 LEU B CA 1
ATOM 3731 C C . LEU B 1 223 ? -1.431 21.781 8.891 1 96 223 LEU B C 1
ATOM 3733 O O . LEU B 1 223 ? -2.387 22.453 8.492 1 96 223 LEU B O 1
ATOM 3737 N N . SER B 1 224 ? -1.433 20.5 8.914 1 96.62 224 SER B N 1
ATOM 3738 C CA . SER B 1 224 ? -2.57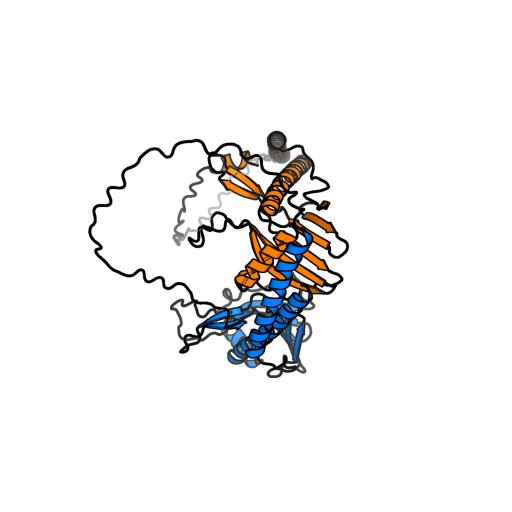4 19.688 8.484 1 96.62 224 SER B CA 1
ATOM 3739 C C . SER B 1 224 ? -3.811 20 9.32 1 96.62 224 SER B C 1
ATOM 3741 O O . SER B 1 224 ? -4.922 20.078 8.789 1 96.62 224 SER B O 1
ATOM 3743 N N . THR B 1 225 ? -3.617 20.172 10.594 1 94.88 225 THR B N 1
ATOM 3744 C CA . THR B 1 225 ? -4.719 20.469 11.5 1 94.88 225 THR B CA 1
ATOM 3745 C C . THR B 1 225 ? -5.352 21.812 11.148 1 94.88 225 THR B C 1
ATOM 3747 O O . THR B 1 225 ? -6.574 21.938 11.055 1 94.88 225 THR B O 1
ATOM 3750 N N . GLN B 1 226 ? -4.527 22.766 10.969 1 93.75 226 GLN B N 1
ATOM 3751 C CA . GLN B 1 226 ? -5.016 24.094 10.609 1 93.75 226 GLN B CA 1
ATOM 3752 C C . GLN B 1 226 ? -5.75 24.062 9.273 1 93.75 226 GLN B C 1
ATOM 3754 O O . GLN B 1 226 ? -6.828 24.641 9.133 1 93.75 226 GLN B O 1
ATOM 3759 N N . TYR B 1 227 ? -5.168 23.422 8.344 1 96.25 227 TYR B N 1
ATOM 3760 C CA . TYR B 1 227 ? -5.773 23.344 7.016 1 96.25 227 TYR B CA 1
ATOM 3761 C C . TYR B 1 227 ? -7.094 22.578 7.062 1 96.25 227 TYR B C 1
ATOM 3763 O O . TYR B 1 227 ? -8.07 22.984 6.43 1 96.25 227 TYR B O 1
ATOM 3771 N N . GLU B 1 228 ? -7.129 21.453 7.758 1 96.06 228 GLU B N 1
ATOM 3772 C CA . GLU B 1 228 ? -8.359 20.672 7.898 1 96.06 228 GLU B CA 1
ATOM 3773 C C . GLU B 1 228 ? -9.477 21.516 8.5 1 96.06 228 GLU B C 1
ATOM 3775 O O . GLU B 1 228 ? -10.625 21.453 8.047 1 96.06 228 GLU B O 1
ATOM 3780 N N . GLN B 1 229 ? -9.156 22.312 9.484 1 94.31 229 GLN B N 1
ATOM 3781 C CA . GLN B 1 229 ? -10.164 23.172 10.094 1 94.31 229 GLN B CA 1
ATOM 3782 C C . GLN B 1 229 ? -10.703 24.188 9.086 1 94.31 229 GLN B C 1
ATOM 3784 O O . GLN B 1 229 ? -11.906 24.438 9.039 1 94.31 229 GLN B O 1
ATOM 3789 N N . LYS B 1 230 ? -9.891 24.734 8.32 1 94.94 230 LYS B N 1
ATOM 3790 C CA . LYS B 1 230 ? -10.312 25.688 7.297 1 94.94 230 LYS B CA 1
ATOM 3791 C C . LYS B 1 230 ? -11.234 25.031 6.277 1 94.94 230 LYS B C 1
ATOM 3793 O O . LYS B 1 230 ? -12.266 25.594 5.914 1 94.94 230 LYS B O 1
ATOM 3798 N N . VAL B 1 231 ? -10.836 23.906 5.809 1 96.06 231 VAL B N 1
ATOM 3799 C CA . VAL B 1 231 ? -11.641 23.172 4.832 1 96.06 231 VAL B CA 1
ATOM 3800 C C . VAL B 1 231 ? -12.969 22.766 5.457 1 96.06 231 VAL B C 1
ATOM 3802 O O . VAL B 1 231 ? -14 22.75 4.785 1 96.06 231 VAL B O 1
ATOM 3805 N N . TYR B 1 232 ? -12.906 22.469 6.734 1 96 232 TYR B N 1
ATOM 3806 C CA . TYR B 1 232 ? -14.125 22.125 7.465 1 96 232 TYR B CA 1
ATOM 3807 C C . TYR B 1 232 ? -15.094 23.297 7.496 1 96 232 TYR B C 1
ATOM 3809 O O . TYR B 1 232 ? -16.281 23.125 7.223 1 96 232 TYR B O 1
ATOM 3817 N N . ILE B 1 233 ? -14.656 24.438 7.777 1 96.12 233 ILE B N 1
ATOM 3818 C CA . ILE B 1 233 ? -15.492 25.625 7.812 1 96.12 233 ILE B CA 1
ATOM 3819 C C . ILE B 1 233 ? -16.094 25.875 6.434 1 96.12 233 ILE B C 1
ATOM 3821 O O . ILE B 1 233 ? -17.281 26.188 6.312 1 96.12 233 ILE B O 1
ATOM 3825 N N . LYS B 1 234 ? -15.273 25.734 5.402 1 96.44 234 LYS B N 1
ATOM 3826 C CA . LYS B 1 234 ? -15.797 25.859 4.043 1 96.44 234 LYS B CA 1
ATOM 3827 C C . LYS B 1 234 ? -16.891 24.844 3.781 1 96.44 234 LYS B C 1
ATOM 3829 O O . LYS B 1 234 ? -17.906 25.156 3.156 1 96.44 234 LYS B O 1
ATOM 3834 N N . PHE B 1 235 ? -16.672 23.688 4.203 1 97.69 235 PHE B N 1
ATOM 3835 C CA . PHE B 1 235 ? -17.641 22.609 4.078 1 97.69 235 PHE B CA 1
ATOM 3836 C C . PHE B 1 235 ? -18.969 23 4.734 1 97.69 235 PHE B C 1
ATOM 3838 O O . PHE B 1 235 ? -20.031 22.859 4.129 1 97.69 235 PHE B O 1
ATOM 3845 N N . LEU B 1 236 ? -18.938 23.531 5.918 1 98.06 236 LEU B N 1
ATOM 3846 C CA . LEU B 1 236 ? -20.125 23.969 6.648 1 98.06 236 LEU B CA 1
ATOM 3847 C C . LEU B 1 236 ? -20.844 25.078 5.895 1 98.06 236 LEU B C 1
ATOM 3849 O O . LEU B 1 236 ? -22.078 25.094 5.82 1 98.06 236 LEU B O 1
ATOM 3853 N N . ASN B 1 237 ? -20.125 25.969 5.344 1 97.75 237 ASN B N 1
ATOM 3854 C CA . ASN B 1 237 ? -20.703 27.062 4.574 1 97.75 237 ASN B CA 1
ATOM 3855 C C . ASN B 1 237 ? -21.438 26.547 3.336 1 97.75 237 ASN B C 1
ATOM 3857 O O . ASN B 1 237 ? -22.547 27 3.025 1 97.75 237 ASN B O 1
ATOM 3861 N N . ASP B 1 238 ? -20.781 25.656 2.672 1 97.88 238 ASP B N 1
ATOM 3862 C CA . ASP B 1 238 ? -21.406 25.078 1.485 1 97.88 238 ASP B CA 1
ATOM 3863 C C . ASP B 1 238 ? -22.672 24.312 1.85 1 97.88 238 ASP B C 1
ATOM 3865 O O . ASP B 1 238 ? -23.672 24.391 1.128 1 97.88 238 ASP B O 1
ATOM 3869 N N . LEU B 1 239 ? -22.625 23.625 2.947 1 97.88 239 LEU B N 1
ATOM 3870 C CA . LEU B 1 239 ? -23.797 22.922 3.449 1 97.88 239 LEU B CA 1
ATOM 3871 C C . LEU B 1 239 ? -24.922 23.906 3.771 1 97.88 239 LEU B C 1
ATOM 387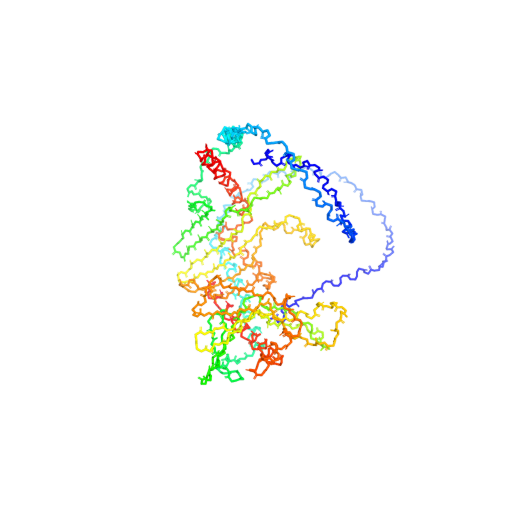3 O O . LEU B 1 239 ? -26.078 23.641 3.455 1 97.88 239 LEU B O 1
ATOM 3877 N N . ARG B 1 240 ? -24.594 24.906 4.391 1 97.38 240 ARG B N 1
ATOM 3878 C CA . ARG B 1 240 ? -25.578 25.922 4.746 1 97.38 240 ARG B CA 1
ATOM 3879 C C . ARG B 1 240 ? -26.234 26.5 3.502 1 97.38 240 ARG B C 1
ATOM 3881 O O . ARG B 1 240 ? -27.453 26.688 3.479 1 97.38 240 ARG B O 1
ATOM 3888 N N . LYS B 1 241 ? -25.484 26.703 2.498 1 97.06 241 LYS B N 1
ATOM 3889 C CA . LYS B 1 241 ? -25.984 27.25 1.242 1 97.06 241 LYS B CA 1
ATOM 3890 C C . LYS B 1 241 ? -26.922 26.25 0.554 1 97.06 241 LYS B C 1
ATOM 3892 O O . LYS B 1 241 ? -27.859 26.656 -0.147 1 97.06 241 LYS B O 1
ATOM 3897 N N . PHE B 1 242 ? -26.562 25.047 0.673 1 97.62 242 PHE B N 1
ATOM 3898 C CA . PHE B 1 242 ? -27.375 23.984 0.085 1 97.62 242 PHE B CA 1
ATOM 3899 C C . PHE B 1 242 ? -28.781 24 0.667 1 97.62 242 PHE B C 1
ATOM 3901 O O . PHE B 1 242 ? -29.766 23.797 -0.054 1 97.62 242 PHE B O 1
ATOM 3908 N N . PHE B 1 243 ? -28.891 24.25 1.922 1 94.44 243 PHE B N 1
ATOM 3909 C CA . PHE B 1 243 ? -30.188 24.297 2.586 1 94.44 243 PHE B CA 1
ATOM 3910 C C . PHE B 1 243 ? -30.75 25.703 2.578 1 94.44 243 PHE B C 1
ATOM 3912 O O . PHE B 1 243 ? -31.969 25.891 2.639 1 94.44 243 PHE B O 1
#

Sequence (486 aa):
MNTFIRSLRSTMKISNVIVNNSTRNMSMVPIYRSMWSSTGKLDLIRPLNARLAHSSVEKELQQFLDNEIKSEEQTSDKSHLPKTFEGFKVSADGAEVELTKETSDETIAIKFNINHSVTEEETEGVDKVALRSKPDFEIDITRGDVVLGFNCSYANNFENTELDESNDEVFHIDEVTIYENKYSDNKYALAGDTLDADLYDLLKTFLTEKGISNTFIENISDLSTQYEQKVYIKFLNDLRKFFMNTFIRSLRSTMKISNVIVNNSTRNMSMVPIYRSMWSSTGKLDLIRPLNARLAHSSVEKELQQFLDNEIKSEEQTSDKSHLPKTFEGFKVSADGAEVELTKETSDETIAIKFNINHSVTEEETEGVDKVALRSKPDFEIDITRGDVVLGFNCSYANNFENTELDESNDEVFHIDEVTIYENKYSDNKYALAGDTLDADLYDLLKTFLTEKGISNTFIENISDLSTQYEQKVYIKFLNDLRKFF

Radius of gyration: 32.84 Å; Cα contacts (8 Å, |Δi|>4): 592; chains: 2; bounding box: 113×68×84 Å

Solvent-accessible surface area (backbone atoms only — not comparable to full-atom values): 28750 Å² total; per-residue (Å²): 120,51,78,73,70,71,84,80,84,78,79,76,84,80,85,89,86,81,82,85,83,82,81,80,77,74,80,79,83,84,83,79,82,77,80,69,72,84,69,73,81,78,69,78,76,65,78,73,63,67,74,62,63,68,56,46,53,40,49,51,46,34,52,52,38,53,52,50,47,53,55,50,58,72,72,44,72,87,69,70,85,56,60,58,55,97,80,20,40,45,49,73,51,76,26,32,38,39,33,39,34,77,56,98,69,38,36,40,37,37,36,36,43,53,57,85,14,65,40,81,37,80,42,88,94,44,99,47,62,40,65,41,24,56,41,51,35,34,40,38,41,31,45,86,59,37,36,43,34,36,38,30,36,57,51,65,81,73,69,59,68,77,63,79,83,77,71,86,58,53,57,44,61,52,29,41,34,68,46,65,60,74,90,54,98,77,63,69,68,46,50,36,87,74,47,53,69,67,56,50,51,53,52,51,51,51,39,36,75,74,64,54,34,62,67,47,53,52,50,47,28,52,51,44,29,55,49,47,52,52,53,49,48,51,49,48,50,51,51,40,70,72,82,117,63,68,70,68,60,68,70,70,65,76,78,72,75,73,80,75,74,76,75,81,74,76,79,76,77,78,76,75,81,77,72,78,71,80,76,71,82,78,68,82,75,71,78,74,66,76,70,65,58,67,58,56,58,50,48,54,42,48,50,47,40,53,51,41,54,53,51,48,52,54,42,60,72,70,44,75,88,69,70,84,55,60,57,55,97,80,18,40,46,47,72,59,90,57,36,38,39,34,38,34,77,58,98,70,36,38,40,37,39,38,36,40,54,72,93,15,66,41,82,36,82,43,88,94,47,100,47,68,43,78,39,24,54,41,49,34,36,40,37,40,31,46,87,56,36,35,43,33,35,37,32,38,57,49,61,83,72,68,59,68,82,55,80,80,77,69,85,57,54,57,42,63,52,28,41,35,69,51,59,81,62,92,51,100,35,57,54,48,46,47,35,87,75,47,52,67,67,59,50,51,48,52,50,50,45,37,34,73,74,63,54,33,62,68,47,54,52,51,47,28,51,52,43,29,55,50,46,52,52,53,47,50,50,49,50,53,54,52,40,67,74,89

Foldseek 3Di:
DFPPPDDDCPPPPDDDDDDDDDDCPPDDDDPDDDPDDDPPDPPDPPPPPPVVVVVPVLVVLLVVLVVVLVVLVVPADPDDQDCDDQQWGWDDDQQKIKTWHDDPFKIKIKIWGQPPQWDWDDDPPDNGTDIWGWTWMKIWIDGPFKIKIWTKGADDPPVPPVPDPPDPGGMFTQWIWMDGHDDDPPTDIDGRVPDDPVVRVVVQVVCVVVVNHSVSSVVVRVSSRNVVSVSVSVVSVVSSVVD/DQPPVPPPPPDPVVPPPPPPPPPPPPPPDPPVPPCVDDPPDPPPPPPPPPVVVVVPVLVVLLVVLVVVLVVLVVVADPDDQDCDDPQWGWDDDQQKIKTWHDDPFKIKIKIWGQPPQWDWDDDPPDNGTDIWGWTWMKIWIDGPFKIKIFTKGADDPPPPPVDPPPDPGGMFTQWIFMDGNDDDPPTDIDGRVPDDPVVRVVVQVVCVVVVNHSVSSVVVRVSSRNVVSVSVSVVSVVVSVVD

Nearest PDB structures (foldseek):
  1p32-assembly1_C  TM=8.929E-01  e=8.448E-15  Homo sapiens
  6szw-assembly1_A  TM=8.880E-01  e=1.188E-14  Homo sapiens
  6szw-assembly1_B  TM=8.812E-01  e=3.120E-14  Homo sapiens
  1p32-assembly1_A  TM=8.523E-01  e=1.257E-14  Homo sapiens
  1p32-assembly1_B  TM=8.901E-01  e=1.367E-13  Homo sapiens

Organism: Acyrthosiphon pisum (NCBI:txid7029)

Secondary structure (DSSP, 8-state):
--TT---------------------------------------------HHHHHHHHHHHHHHHHHHHHHHHHHHS--PPPPSEETTEEEEEETTEEEEEEE-SS-EEEEEEE-TT-EEEEE-TTSS-EEEEE---EEEEEEETTEEEEEEEEEPPS----SS-TT----EEEEEEEEEESS--TT--EEEGGGS-HHHHHHHHHHHHHTT--HHHHHHHHHHHHHHHHHHHHHHHHHHHHH-/-TTHHHHTT----------------------------------------HHHHHHHHHHHHHHHHHHHHHHHHHHS--PPPPSEETTEEEEEETTEEEEEEE-SS-EEEEEEE-TT-EEEEE-TTSS-EEEEE---EEEEEEETTEEEEEEEEEPPS----SS-TT----EEEEEEEEEESS--TT--EEEGGGS-HHHHHHHHHHHHHTT--HHHHHHHHHHHHHHHHHHHHHHHHHHHHH-

InterPro domains:
  IPR003428 Mitochondrial glycoprotein [PF02330] (65-243)
  IPR003428 Mitochondrial glycoprotein [PTHR10826] (31-242)
  IPR036561 Mitochondrial glycoprotein superfamily [G3DSA:3.10.280.10] (53-243)
  IPR036561 Mitochondrial glycoprotein superfamily [SSF54529] (54-243)